Protein 1XPP (pdb70)

Solvent-accessible surface area: 22014 Å² total; per-residue (Å²): 138,127,39,27,15,136,12,84,58,51,148,177,46,14,1,22,0,38,1,44,77,30,66,112,32,6,12,182,6,0,20,52,17,1,106,100,21,124,68,16,77,42,6,118,43,105,62,172,92,105,146,138,51,44,36,38,0,45,0,79,6,133,59,55,113,6,4,29,0,0,70,84,2,5,171,95,10,3,115,78,4,64,58,0,4,65,48,4,90,90,5,25,107,64,22,114,88,15,115,128,29,10,15,37,0,66,44,71,102,190,65,12,1,21,0,21,0,1,48,29,71,60,26,4,0,101,8,0,5,64,10,0,105,106,17,128,58,12,64,48,6,124,95,68,32,174,142,81,152,51,124,22,25,38,1,50,0,82,3,133,56,53,124,2,25,41,1,0,102,76,1,1,105,86,6,10,121,68,3,64,60,0,13,88,46,2,78,144,13,3,142,92,35,69,72,101,160,138,136,36,34,20,84,2,45,47,66,128,178,74,9,1,20,0,14,0,35,76,30,64,95,32,7,15,128,9,0,17,67,16,0,106,114,22,127,58,15,73,40,6,124,52,112,64,168,93,104,148,139,54,44,36,39,0,44,0,91,5,131,54,54,126,10,23,37,1,0,88,57,2,6,131,93,10,13,115,62,6,66,54,0,4,69,40,4,79,118,7,18,103,28,21,94,92,10,128,135,94,20,3,3,14,1,43,47,63,121,197,69,12,2,19,0,25,0,12,44,21,78,49,48,3,0,89,8,0,5,73,8,0,102,109,16,113,55,14,64,75,6,127,87,59,26,131,143,80,152,51,120,18,25,40,0,54,0,75,3,133,54,53,127,2,19,37,0,0,96,74,2,1,106,87,6,10,122,52,3,71,60,0,13,86,50,2,70,148,20,10,141,72,51,110,79,116,206,144,166

Radius of gyration: 27.36 Å; Cα contacts (8 Å, |Δi|>4): 664; chains: 4; bounding box: 59×84×53 Å

Organism: Thermoplasma acidophilum (strain ATCC 25905 / DSM 1728 / JCM 9062 / NBRC 15155 / AMRC-C165) (NCBI:txid273075)

Nearest PDB structures (foldseek):
  1xpp-assembly1_D  TM=9.381E-01  e=4.300E-17  Thermoplasma acidophilum
  8qsz-assembly1_K  TM=7.860E-01  e=1.165E-06  Schizosaccharomyces pombe
  8him-assembly1_K  TM=7.992E-01  e=4.694E-06  Brassica oleracea
  6drd-assembly1_K  TM=7.915E-01  e=3.152E-06  Homo sapiens
  6eu2-assembly1_K  TM=8.220E-01  e=6.990E-06  Saccharomyces cerevisiae S288C

Sequence (397 aa):
AESSLRRRVISKKEEKNSITVEMINYDNNTLLRTLVEEEILKDDQVDEARYYIKHPVIDNPQIYVRVKSGKPQQSAIKRAVRKLSSKLYEDLGTQFQKEFQRYEESDHESSLRVISKEKNSITVEMINNYDNTLLLRTLVEEILKDDQVDEARYYIKHPVIDNPQIYVRVKSGKPQQSAIKRAVRKLSKLYEDLGTQFQQKKEEFFQQRRYYEESSDDHHAESSLRRVISKKEEKNSITVEMINYDDNNTLLRTLVEEEILKDDQVDEARYYIKHPVIDNPQIYVRVKSGKPQQSAIKRRAVRKLSKLYEDLGTQFQKEFQRYEESDHAESSLRVISKKEKKNSITVEMINYDNTLLRTLVEEILKDDQVDEARYYIKHPVIDNPQIYVRVKSGKPQSAIKRAVRKLSKLYEDLGTQFQQKKEEFFQQRRYYEESSDDHHMI

B-factor: mean 26.76, std 10.03, range [12.09, 153.29]

Secondary structure (DSSP, 8-state):
---EEEEEEE-SSEEEEEEES--HHHHHHHHHHHTT-TTEEEEEEE-SSTTTSPPEEEEEESSS-HHHHHHHHHHHHHHHHHHHHHHHHHHHHHHHHH-/--EEEEEEEETTEEEEEEES--HHHHHHHHHHHTT-TTEEEEEEESSSS--SS-EEEEEESSS-HHHHHHHHHHHHHHHHHHHHHHHHHHHHHHHHH-/---EEEEEEE-SSEEEEEEES--HHHHHHHHHHHTT-TTEEEEEEE-SSTTTSPPEEEEEESSS-HHHHHHHHHHHHHHHHHHHHHHHHHHHHHHHHH-/---EEEEEEEETTEEEEEEES--HHHHHHHHHHHTT-TTEEEEEEESSSS--SS-EEEEEESSS-HHHHHHHHHHHHHHHHHHHHHHHHHHHHHHHH----

Structure (mmCIF, N/CA/C/O backbone):
data_1XPP
#
_entry.id   1XPP
#
_cell.length_a   59.700
_cell.length_b   69.424
_cell.length_c   66.293
_cell.angle_alpha   90.00
_cell.angle_beta   116.77
_cell.angle_gamma   90.00
#
_symmetry.space_group_name_H-M   'P 1 2 1'
#
loop_
_entity.id
_entity.type
_entity.pdbx_description
1 polymer 'DNA-directed RNA polymerase subunit L'
2 non-polymer 'THIOCYANATE ION'
3 non-polymer 'ACETIC ACID'
4 non-polymer 'FORMIC ACID'
5 water water
#
loop_
_atom_site.group_PDB
_atom_site.id
_atom_site.type_symbol
_atom_site.label_atom_id
_atom_site.label_alt_id
_atom_site.label_comp_id
_atom_site.label_asym_id
_atom_site.label_entity_id
_atom_site.label_seq_id
_atom_site.pdbx_PDB_ins_code
_atom_site.Cartn_x
_atom_site.Cartn_y
_atom_site.Cartn_z
_atom_site.occupancy
_atom_site.B_iso_or_equiv
_atom_site.auth_seq_id
_atom_site.auth_comp_id
_atom_site.auth_asym_id
_atom_site.auth_atom_id
_atom_site.pdbx_PDB_model_num
ATOM 1 N N . ALA A 1 9 ? 56.429 94.672 5.377 1.00 42.81 7 ALA A N 1
ATOM 2 C CA . ALA A 1 9 ? 57.481 94.446 6.418 1.00 42.19 7 ALA A CA 1
ATOM 3 C C . ALA A 1 9 ? 57.620 92.956 6.703 1.00 41.39 7 ALA A C 1
ATOM 4 O O . ALA A 1 9 ? 56.636 92.219 6.635 1.00 42.21 7 ALA A O 1
ATOM 6 N N . GLU A 1 10 ? 58.849 92.530 7.000 1.00 40.34 8 GLU A N 1
ATOM 7 C CA . GLU A 1 10 ? 59.180 91.134 7.321 1.00 38.47 8 GLU A CA 1
ATOM 8 C C . GLU A 1 10 ? 58.501 90.722 8.620 1.00 36.29 8 GLU A C 1
ATOM 9 O O . GLU A 1 10 ? 58.269 91.564 9.492 1.00 36.37 8 GLU A O 1
ATOM 15 N N . SER A 1 11 ? 58.191 89.432 8.749 1.00 33.17 9 SER A N 1
ATOM 16 C CA . SER A 1 11 ? 57.824 88.874 10.045 1.00 30.38 9 SER A CA 1
ATOM 17 C C . SER A 1 11 ? 59.096 88.852 10.841 1.00 29.05 9 SER A C 1
ATOM 18 O O . SER A 1 11 ? 60.179 88.615 10.294 1.00 28.84 9 SER A O 1
ATOM 21 N N . SER A 1 12 ? 58.984 89.095 12.142 1.00 26.65 10 SER A N 1
ATOM 22 C CA . SER A 1 12 ? 60.126 88.944 13.016 1.00 24.48 10 SER A CA 1
ATOM 23 C C . SER A 1 12 ? 59.629 88.577 14.405 1.00 23.73 10 SER A C 1
ATOM 24 O O . SER A 1 12 ? 58.415 88.479 14.634 1.00 22.05 10 SER A O 1
ATOM 27 N N . LEU A 1 13 ? 60.567 88.343 15.312 1.00 21.60 11 LEU A N 1
ATOM 28 C CA . LEU A 1 13 ? 60.233 87.974 16.677 1.00 22.21 11 LEU A CA 1
ATOM 29 C C . LEU A 1 13 ? 61.344 88.287 17.672 1.00 23.64 11 LEU A C 1
ATOM 30 O O . LEU A 1 13 ? 62.534 88.378 17.320 1.00 23.24 11 LEU A O 1
ATOM 35 N N . ARG A 1 14 ? 60.934 88.484 18.923 1.00 23.04 12 ARG A N 1
ATOM 36 C CA A ARG A 1 14 ? 61.875 88.865 19.970 0.33 23.65 12 ARG A CA 1
ATOM 37 C CA B ARG A 1 14 ? 61.875 88.889 19.961 0.33 23.67 12 ARG A CA 1
ATOM 38 C CA C ARG A 1 14 ? 61.824 88.977 19.990 0.33 24.01 12 ARG A CA 1
ATOM 39 C C . ARG A 1 14 ? 61.451 88.356 21.325 1.00 24.34 12 ARG A C 1
ATOM 40 O O . ARG A 1 14 ? 60.279 88.468 21.738 1.00 22.33 12 ARG A O 1
ATOM 62 N N . VAL A 1 15 ? 62.401 87.742 22.003 1.00 24.10 13 VAL A N 1
ATOM 63 C CA . VAL A 1 15 ? 62.210 87.296 23.358 1.00 25.14 13 VAL A CA 1
ATOM 64 C C . VAL A 1 15 ? 61.979 88.599 24.144 1.00 24.75 13 VAL A C 1
ATOM 65 O O . VAL A 1 15 ? 62.686 89.603 23.947 1.00 24.92 13 VAL A O 1
ATOM 69 N N . ILE A 1 16 ? 60.966 88.582 24.995 1.00 24.89 14 ILE A N 1
ATOM 70 C CA . ILE A 1 16 ? 60.668 89.735 25.847 1.00 25.52 14 ILE A CA 1
ATOM 71 C C . ILE A 1 16 ? 61.099 89.456 27.290 1.00 26.63 14 ILE A C 1
ATOM 72 O O . ILE A 1 16 ? 61.673 90.355 27.957 1.00 26.50 14 ILE A O 1
ATOM 77 N N . SER A 1 17 ? 60.771 88.268 27.778 1.00 27.71 15 SER A N 1
ATOM 78 C CA . SER A 1 17 ? 61.293 87.730 29.045 1.00 29.81 15 SER A CA 1
ATOM 79 C C . SER A 1 17 ? 61.359 86.192 29.161 1.00 32.08 15 SER A C 1
ATOM 80 O O . SER A 1 17 ? 60.780 85.450 28.364 1.00 30.76 15 SER A O 1
ATOM 83 N N . LYS A 1 18 ? 62.125 85.732 30.154 1.00 33.51 16 LYS A N 1
ATOM 84 C CA A LYS A 1 18 ? 62.201 84.316 30.470 0.50 34.79 16 LYS A CA 1
ATOM 85 C CA B LYS A 1 18 ? 62.398 84.315 30.419 0.50 34.58 16 LYS A CA 1
ATOM 86 C C . LYS A 1 18 ? 62.544 84.151 31.929 1.00 35.48 16 LYS A C 1
ATOM 87 O O . LYS A 1 18 ? 63.215 84.985 32.535 1.00 36.22 16 LYS A O 1
ATOM 98 N N A GLU A 1 19 ? 62.125 83.051 32.534 0.50 36.65 17 GLU A N 1
ATOM 99 N N B GLU A 1 19 ? 61.876 83.123 32.474 0.50 36.22 17 GLU A N 1
ATOM 100 C CA A GLU A 1 19 ? 62.475 82.850 33.935 0.50 37.51 17 GLU A CA 1
ATOM 101 C CA B GLU A 1 19 ? 61.743 82.836 33.913 0.50 36.88 17 GLU A CA 1
ATOM 102 C C A GLU A 1 19 ? 63.048 81.475 34.204 0.50 37.77 17 GLU A C 1
ATOM 103 C C B GLU A 1 19 ? 61.547 81.313 34.106 0.50 37.33 17 GLU A C 1
ATOM 104 O O A GLU A 1 19 ? 64.130 81.125 33.722 0.50 38.10 17 GLU A O 1
ATOM 105 O O B GLU A 1 19 ? 60.667 80.728 33.481 0.50 37.36 17 GLU A O 1
ATOM 116 N N . LYS A 1 20 ? 62.330 80.711 35.012 1.00 37.95 18 LYS A N 1
ATOM 117 C CA . LYS A 1 20 ? 62.582 79.259 35.131 1.00 38.18 18 LYS A CA 1
ATOM 118 C C . LYS A 1 20 ? 61.979 78.352 34.044 1.00 37.53 18 LYS A C 1
ATOM 119 O O . LYS A 1 20 ? 62.719 77.822 33.203 1.00 38.95 18 LYS A O 1
ATOM 125 N N . ASN A 1 21 ? 60.660 78.161 34.076 1.00 35.69 19 ASN A N 1
ATOM 126 C CA . ASN A 1 21 ? 59.982 77.219 33.183 1.00 34.13 19 ASN A CA 1
ATOM 127 C C . ASN A 1 21 ? 59.013 77.890 32.225 1.00 32.17 19 ASN A C 1
ATOM 128 O O . ASN A 1 21 ? 58.052 77.268 31.754 1.00 31.94 19 ASN A O 1
ATOM 133 N N . SER A 1 22 ? 59.294 79.147 31.934 1.00 30.23 20 SER A N 1
ATOM 134 C CA . SER A 1 22 ? 58.403 79.941 31.107 1.00 29.03 20 SER A CA 1
ATOM 135 C C . SER A 1 22 ? 59.194 80.893 30.214 1.00 27.64 20 SER A C 1
ATOM 136 O O . SER A 1 22 ? 60.297 81.322 30.548 1.00 28.33 20 SER A O 1
ATOM 139 N N . ILE A 1 23 ? 58.628 81.215 29.044 1.00 26.07 21 ILE A N 1
ATOM 140 C CA . ILE A 1 23 ? 59.212 82.205 28.151 1.00 23.85 21 ILE A CA 1
ATOM 141 C C . ILE A 1 23 ? 58.107 83.040 27.481 1.00 22.32 21 ILE A C 1
ATOM 142 O O . ILE A 1 23 ? 57.017 82.534 27.306 1.00 22.84 21 ILE A O 1
ATOM 147 N N . THR A 1 24 ? 58.428 84.289 27.133 1.00 21.94 22 THR A N 1
ATOM 148 C CA . THR A 1 24 ? 57.533 85.213 26.400 1.00 22.07 22 THR A CA 1
ATOM 149 C C . THR A 1 24 ? 58.229 85.804 25.168 1.00 21.22 22 THR A C 1
ATOM 150 O O . THR A 1 24 ? 59.302 86.431 25.250 1.00 21.46 22 THR A O 1
ATOM 154 N N . VAL A 1 25 ? 57.612 85.619 23.993 1.00 18.55 23 VAL A N 1
ATOM 155 C CA . VAL A 1 25 ? 58.201 86.086 22.751 1.00 18.84 23 VAL A CA 1
ATOM 156 C C . VAL A 1 25 ? 57.196 86.938 22.020 1.00 17.25 23 VAL A C 1
ATOM 157 O O . VAL A 1 25 ? 56.051 86.495 21.818 1.00 18.55 23 VAL A O 1
ATOM 161 N N . GLU A 1 26 ? 57.602 88.147 21.642 1.00 17.56 24 GLU A N 1
ATOM 162 C CA . GLU A 1 26 ? 56.786 89.054 20.842 1.00 18.40 24 GLU A CA 1
ATOM 163 C C . GLU A 1 26 ? 56.822 88.670 19.363 1.00 18.74 24 GLU A C 1
ATOM 164 O O . GLU A 1 26 ? 57.892 88.622 18.746 1.00 19.19 24 GLU A O 1
ATOM 170 N N . MET A 1 27 ? 55.647 88.412 18.800 1.00 17.97 25 MET A N 1
ATOM 171 C CA . MET A 1 27 ? 55.533 87.965 17.420 1.00 17.54 25 MET A CA 1
ATOM 172 C C . MET A 1 27 ? 55.071 89.086 16.518 1.00 18.33 25 MET A C 1
ATOM 173 O O . MET A 1 27 ? 53.971 89.628 16.689 1.00 17.65 25 MET A O 1
ATOM 178 N N . ILE A 1 28 ? 55.923 89.459 15.565 1.00 19.49 26 ILE A N 1
ATOM 179 C CA . ILE A 1 28 ? 55.726 90.687 14.806 1.00 21.40 26 ILE A CA 1
ATOM 180 C C . ILE A 1 28 ? 55.429 90.409 13.338 1.00 22.11 26 ILE A C 1
ATOM 181 O O . ILE A 1 28 ? 56.221 89.735 12.659 1.00 22.25 26 ILE A O 1
ATOM 186 N N . ASN A 1 29 ? 54.297 90.936 12.860 1.00 23.01 27 ASN A N 1
ATOM 187 C CA . ASN A 1 29 ? 53.884 90.781 11.461 1.00 24.58 27 ASN A CA 1
ATOM 188 C C . ASN A 1 29 ? 53.708 89.326 11.067 1.00 24.11 27 ASN A C 1
ATOM 189 O O . ASN A 1 29 ? 54.054 88.921 9.937 1.00 24.68 27 ASN A O 1
ATOM 194 N N . TYR A 1 30 ? 53.191 88.522 11.998 1.00 22.28 28 TYR A N 1
ATOM 195 C CA . TYR A 1 30 ? 52.786 87.167 11.665 1.00 22.34 28 TYR A CA 1
ATOM 196 C C . TYR A 1 30 ? 51.287 87.104 11.385 1.00 22.70 28 TYR A C 1
ATOM 197 O O . TYR A 1 30 ? 50.474 87.844 12.004 1.00 23.15 28 TYR A O 1
ATOM 206 N N . ASP A 1 31 ? 50.915 86.232 10.455 1.00 22.87 29 ASP A N 1
ATOM 207 C CA . ASP A 1 31 ? 49.506 85.990 10.154 1.00 24.10 29 ASP A CA 1
ATOM 208 C C . ASP A 1 31 ? 48.827 85.377 11.362 1.00 22.65 29 ASP A C 1
ATOM 209 O O . ASP A 1 31 ? 49.353 84.466 11.990 1.00 23.10 29 ASP A O 1
ATOM 214 N N . ASN A 1 32 ? 47.634 85.851 11.710 1.00 22.57 30 ASN A N 1
ATOM 215 C CA A ASN A 1 32 ? 46.996 85.288 12.891 0.50 22.46 30 ASN A CA 1
ATOM 216 C CA B ASN A 1 32 ? 46.929 85.300 12.859 0.50 22.48 30 ASN A CA 1
ATOM 217 C C . ASN A 1 32 ? 46.658 83.809 12.754 1.00 22.39 30 ASN A C 1
ATOM 218 O O . ASN A 1 32 ? 46.664 83.110 13.736 1.00 22.13 30 ASN A O 1
ATOM 227 N N . THR A 1 33 ? 46.411 83.315 11.537 1.00 22.28 31 THR A N 1
ATOM 228 C CA . THR A 1 33 ? 46.184 81.873 11.374 1.00 21.94 31 THR A CA 1
ATOM 229 C C . THR A 1 33 ? 47.413 81.091 11.800 1.00 20.15 31 THR A C 1
ATOM 230 O O . THR A 1 33 ? 47.289 80.086 12.486 1.00 18.80 31 THR A O 1
ATOM 234 N N . LEU A 1 34 ? 48.586 81.574 11.400 1.00 19.41 32 LEU A N 1
ATOM 235 C CA . LEU A 1 34 ? 49.833 80.929 11.792 1.00 18.84 32 LEU A CA 1
ATOM 236 C C . LEU A 1 34 ? 49.970 80.932 13.314 1.00 17.80 32 LEU A C 1
ATOM 237 O O . LEU A 1 34 ? 50.301 79.925 13.943 1.00 17.76 32 LEU A O 1
ATOM 242 N N . LEU A 1 35 ? 49.691 82.073 13.925 1.00 17.80 33 LEU A N 1
ATOM 243 C CA . LEU A 1 35 ? 49.853 82.159 15.395 1.00 17.49 33 LEU A CA 1
ATOM 244 C C . LEU A 1 35 ? 48.871 81.276 16.149 1.00 17.26 33 LEU A C 1
ATOM 245 O O . LEU A 1 35 ? 49.216 80.700 17.165 1.00 17.74 33 LEU A O 1
ATOM 250 N N . ARG A 1 36 ? 47.658 81.149 15.622 1.00 19.05 34 ARG A N 1
ATOM 251 C CA . ARG A 1 36 ? 46.666 80.278 16.236 1.00 19.80 34 ARG A CA 1
ATOM 252 C C . ARG A 1 36 ? 47.113 78.823 16.143 1.00 19.14 34 ARG A C 1
ATOM 253 O O . ARG A 1 36 ? 47.049 78.080 17.108 1.00 18.45 34 ARG A O 1
ATOM 261 N N . THR A 1 37 ? 47.584 78.430 14.962 1.00 19.39 35 THR A N 1
ATOM 262 C CA . THR A 1 37 ? 48.074 77.066 14.797 1.00 20.10 35 THR A CA 1
ATOM 263 C C . THR A 1 37 ? 49.270 76.733 15.699 1.00 18.58 35 THR A C 1
ATOM 264 O O . THR A 1 37 ? 49.347 75.648 16.237 1.00 18.61 35 THR A O 1
ATOM 268 N N . LEU A 1 38 ? 50.154 77.709 15.877 1.00 17.71 36 LEU A N 1
ATOM 269 C CA . LEU A 1 38 ? 51.315 77.569 16.734 1.00 18.46 36 LEU A CA 1
ATOM 270 C C . LEU A 1 38 ? 50.862 77.239 18.150 1.00 19.20 36 LEU A C 1
ATOM 271 O O . LEU A 1 38 ? 51.322 76.256 18.741 1.00 19.25 36 LEU A O 1
ATOM 276 N N . VAL A 1 39 ? 49.942 78.036 18.711 1.00 19.71 37 VAL A N 1
ATOM 277 C CA . VAL A 1 39 ? 49.540 77.728 20.088 1.00 21.49 37 VAL A CA 1
ATOM 278 C C . VAL A 1 39 ? 48.765 76.441 20.212 1.00 21.59 37 VAL A C 1
ATOM 279 O O . VAL A 1 39 ? 48.983 75.694 21.165 1.00 23.07 37 VAL A O 1
ATOM 283 N N . GLU A 1 40 ? 47.887 76.171 19.258 1.00 22.57 38 GLU A N 1
ATOM 284 C CA A GLU A 1 40 ? 47.140 74.900 19.194 0.50 23.54 38 GLU A CA 1
ATOM 285 C CA B GLU A 1 40 ? 47.142 74.909 19.248 0.50 23.82 38 GLU A CA 1
ATOM 286 C C . GLU A 1 40 ? 48.079 73.691 19.237 1.00 23.95 38 GLU A C 1
ATOM 287 O O . GLU A 1 40 ? 47.819 72.716 19.938 1.00 25.16 38 GLU A O 1
ATOM 298 N N . GLU A 1 41 ? 49.174 73.776 18.480 1.00 23.30 39 GLU A N 1
ATOM 299 C CA . GLU A 1 41 ? 50.151 72.700 18.393 1.00 23.68 39 GLU A CA 1
ATOM 300 C C . GLU A 1 41 ? 50.895 72.550 19.697 1.00 23.81 39 GLU A C 1
ATOM 301 O O . GLU A 1 41 ? 51.053 71.438 20.191 1.00 24.95 39 GLU A O 1
ATOM 307 N N . ILE A 1 42 ? 51.381 73.654 20.265 1.00 23.06 40 ILE A N 1
ATOM 308 C CA . ILE A 1 42 ? 51.991 73.600 21.601 1.00 23.30 40 ILE A CA 1
ATOM 309 C C . ILE A 1 42 ? 51.054 72.985 22.656 1.00 24.57 40 ILE A C 1
ATOM 310 O O . ILE A 1 42 ? 51.503 72.186 23.513 1.00 25.61 40 ILE A O 1
ATOM 315 N N . LEU A 1 43 ? 49.751 73.260 22.556 1.00 25.40 41 LEU A N 1
ATOM 316 C CA . LEU A 1 43 ? 48.806 72.775 23.566 1.00 27.40 41 LEU A CA 1
ATOM 317 C C . LEU A 1 43 ? 48.630 71.243 23.530 1.00 28.86 41 LEU A C 1
ATOM 318 O O . LEU A 1 43 ? 48.044 70.657 24.456 1.00 29.95 41 LEU A O 1
ATOM 323 N N . LYS A 1 44 ? 49.134 70.619 22.462 1.00 30.67 42 LYS A N 1
ATOM 324 C CA . LYS A 1 44 ? 49.064 69.161 22.254 1.00 31.78 42 LYS A CA 1
ATOM 325 C C . LYS A 1 44 ? 50.125 68.432 23.064 1.00 32.06 42 LYS A C 1
ATOM 326 O O . LYS A 1 44 ? 50.051 67.217 23.249 1.00 32.41 42 LYS A O 1
ATOM 332 N N . ASP A 1 45 ? 51.114 69.188 23.533 1.00 32.05 43 ASP A N 1
ATOM 333 C CA . ASP A 1 45 ? 52.253 68.689 24.274 1.00 32.22 43 ASP A CA 1
ATOM 334 C C . ASP A 1 45 ? 51.888 68.476 25.751 1.00 33.07 43 ASP A C 1
ATOM 335 O O . ASP A 1 45 ? 51.476 69.412 26.446 1.00 32.45 43 ASP A O 1
ATOM 340 N N . ASP A 1 46 ? 52.049 67.244 26.232 1.00 33.60 44 ASP A N 1
ATOM 341 C CA . ASP A 1 46 ? 51.731 66.916 27.631 1.00 34.78 44 ASP A CA 1
ATOM 342 C C . ASP A 1 46 ? 52.661 67.562 28.652 1.00 34.62 44 ASP A C 1
ATOM 343 O O . ASP A 1 46 ? 52.335 67.595 29.844 1.00 35.35 44 ASP A O 1
ATOM 348 N N . GLN A 1 47 ? 53.806 68.072 28.199 1.00 33.75 45 GLN A N 1
ATOM 349 C CA . GLN A 1 47 ? 54.770 68.749 29.082 1.00 33.51 45 GLN A CA 1
ATOM 350 C C . GLN A 1 47 ? 54.497 70.247 29.204 1.00 32.75 45 GLN A C 1
ATOM 351 O O . GLN A 1 47 ? 55.286 70.985 29.800 1.00 32.16 45 GLN A O 1
ATOM 357 N N . VAL A 1 48 ? 53.411 70.692 28.587 1.00 31.60 46 VAL A N 1
ATOM 358 C CA . VAL A 1 48 ? 53.086 72.107 28.575 1.00 30.43 46 VAL A CA 1
ATOM 359 C C . VAL A 1 48 ? 51.999 72.355 29.583 1.00 30.53 46 VAL A C 1
ATOM 360 O O . VAL A 1 48 ? 50.954 71.715 29.552 1.00 31.07 46 VAL A O 1
ATOM 364 N N . ASP A 1 49 ? 52.261 73.302 30.468 1.00 30.95 47 ASP A N 1
ATOM 365 C CA . ASP A 1 49 ? 51.285 73.729 31.457 1.00 31.20 47 ASP A CA 1
ATOM 366 C C . ASP A 1 49 ? 50.369 74.849 30.928 1.00 29.77 47 ASP A C 1
ATOM 367 O O . ASP A 1 49 ? 49.159 74.850 31.175 1.00 29.65 47 ASP A O 1
ATOM 372 N N . GLU A 1 50 ? 50.954 75.797 30.205 1.00 28.42 48 GLU A N 1
ATOM 373 C CA . GLU A 1 50 ? 50.166 76.870 29.570 1.00 27.29 48 GLU A CA 1
ATOM 374 C C . GLU A 1 50 ? 50.828 77.352 28.286 1.00 25.94 48 GLU A C 1
ATOM 375 O O . GLU A 1 50 ? 52.046 77.461 28.198 1.00 25.64 48 GLU A O 1
ATOM 381 N N . ALA A 1 51 ? 50.015 77.664 27.276 1.00 24.65 49 ALA A N 1
ATOM 382 C CA . ALA A 1 51 ? 50.520 78.312 26.090 1.00 23.16 49 ALA A CA 1
ATOM 383 C C . ALA A 1 51 ? 49.383 79.190 25.628 1.00 22.60 49 ALA A C 1
ATOM 384 O O . ALA A 1 51 ? 48.266 78.711 25.397 1.00 23.75 49 ALA A O 1
ATOM 386 N N . ARG A 1 52 ? 49.647 80.486 25.558 1.00 21.24 50 ARG A N 1
ATOM 387 C CA . ARG A 1 52 ? 48.636 81.424 25.075 1.00 20.02 50 ARG A CA 1
ATOM 388 C C . ARG A 1 52 ? 49.290 82.742 24.737 1.00 18.47 50 ARG A C 1
ATOM 389 O O . ARG A 1 52 ? 50.468 82.942 25.017 1.00 18.55 50 ARG A O 1
ATOM 397 N N . TYR A 1 53 ? 48.531 83.622 24.098 1.00 16.01 51 TYR A N 1
ATOM 398 C CA . TYR A 1 53 ? 48.997 84.969 23.817 1.00 13.72 51 TYR A CA 1
ATOM 399 C C . TYR A 1 53 ? 48.467 86.027 24.783 1.00 13.99 51 TYR A C 1
ATOM 400 O O . TYR A 1 53 ? 47.378 85.928 25.366 1.00 13.54 51 TYR A O 1
ATOM 409 N N . TYR A 1 54 ? 49.298 87.047 24.948 1.00 14.48 52 TYR A N 1
ATOM 410 C CA . TYR A 1 54 ? 48.941 88.227 25.713 1.00 14.68 52 TYR A CA 1
ATOM 411 C C . TYR A 1 54 ? 49.291 89.449 24.915 1.00 15.78 52 TYR A C 1
ATOM 412 O O . TYR A 1 54 ? 50.116 89.366 23.998 1.00 15.25 52 TYR A O 1
ATOM 421 N N . ILE A 1 55 ? 48.637 90.578 25.213 1.00 15.48 53 ILE A N 1
ATOM 422 C CA . ILE A 1 55 ? 48.943 91.820 24.466 1.00 15.10 53 ILE A CA 1
ATOM 423 C C . ILE A 1 55 ? 48.536 92.992 25.348 1.00 16.16 53 ILE A C 1
ATOM 424 O O . ILE A 1 55 ? 47.531 92.884 26.071 1.00 17.14 53 ILE A O 1
ATOM 429 N N . LYS A 1 56 ? 49.302 94.079 25.283 1.00 15.77 54 LYS A N 1
ATOM 430 C CA . LYS A 1 56 ? 48.972 95.248 26.094 1.00 16.32 54 LYS A CA 1
ATOM 431 C C . LYS A 1 56 ? 47.908 96.047 25.398 1.00 16.46 54 LYS A C 1
ATOM 432 O O . LYS A 1 56 ? 46.941 96.481 26.062 1.00 17.57 54 LYS A O 1
ATOM 438 N N . HIS A 1 57 ? 48.084 96.260 24.086 1.00 15.52 55 HIS A N 1
ATOM 439 C CA . HIS A 1 57 ? 47.183 97.084 23.296 1.00 15.08 55 HIS A CA 1
ATOM 440 C C . HIS A 1 57 ? 46.650 96.269 22.113 1.00 15.35 55 HIS A C 1
ATOM 441 O O . HIS A 1 57 ? 47.309 96.191 21.047 1.00 15.83 55 HIS A O 1
ATOM 448 N N . PRO A 1 58 ? 45.461 95.649 22.274 1.00 15.01 56 PRO A N 1
ATOM 449 C CA . PRO A 1 58 ? 44.953 94.672 21.296 1.00 16.11 56 PRO A CA 1
ATOM 450 C C . PRO A 1 58 ? 44.977 95.053 19.830 1.00 17.03 56 PRO A C 1
ATOM 451 O O . PRO A 1 58 ? 45.149 94.144 18.996 1.00 19.13 56 PRO A O 1
ATOM 455 N N . VAL A 1 59 ? 44.784 96.334 19.496 1.00 17.66 57 VAL A N 1
ATOM 456 C CA . VAL A 1 59 ? 44.691 96.765 18.076 1.00 19.03 57 VAL A CA 1
ATOM 457 C C . VAL A 1 59 ? 45.934 97.495 17.571 1.00 20.28 57 VAL A C 1
ATOM 458 O O . VAL A 1 59 ? 45.975 97.881 16.401 1.00 22.26 57 VAL A O 1
ATOM 462 N N . ILE A 1 60 ? 46.904 97.725 18.466 1.00 19.79 58 ILE A N 1
ATOM 463 C CA . ILE A 1 60 ? 48.108 98.509 18.167 1.00 20.54 58 ILE A CA 1
ATOM 464 C C . ILE A 1 60 ? 49.396 97.684 18.264 1.00 21.06 58 ILE A C 1
ATOM 465 O O . ILE A 1 60 ? 50.309 97.854 17.439 1.00 21.23 58 ILE A O 1
ATOM 470 N N . ASP A 1 61 ? 49.466 96.784 19.258 1.00 18.57 59 ASP A N 1
ATOM 471 C CA . ASP A 1 61 ? 50.703 96.084 19.562 1.00 19.29 59 ASP A CA 1
ATOM 472 C C . ASP A 1 61 ? 50.742 94.783 18.796 1.00 18.53 59 ASP A C 1
ATOM 473 O O . ASP A 1 61 ? 49.738 94.380 18.187 1.00 18.02 59 ASP A O 1
ATOM 478 N N . ASN A 1 62 ? 51.895 94.125 18.860 1.00 19.11 60 ASN A N 1
ATOM 479 C CA . ASN A 1 62 ? 52.044 92.774 18.344 1.00 18.92 60 ASN A CA 1
ATOM 480 C C . ASN A 1 62 ? 51.805 91.789 19.477 1.00 18.01 60 ASN A C 1
ATOM 481 O O . ASN A 1 62 ? 52.189 92.065 20.626 1.00 19.18 60 ASN A O 1
ATOM 486 N N . PRO A 1 63 ? 51.180 90.644 19.187 1.00 17.52 61 PRO A N 1
ATOM 487 C CA . PRO A 1 63 ? 50.915 89.652 20.240 1.00 17.25 61 PRO A CA 1
ATOM 488 C C . PRO A 1 63 ? 52.174 89.044 20.798 1.00 17.79 61 PRO A C 1
ATOM 489 O O . PRO A 1 63 ? 53.195 88.986 20.089 1.00 17.72 61 PRO A O 1
ATOM 493 N N . GLN A 1 64 ? 52.130 88.661 22.062 1.00 15.99 62 GLN A N 1
ATOM 494 C CA . GLN A 1 64 ? 53.249 87.954 22.672 1.00 16.55 62 GLN A CA 1
ATOM 495 C C . GLN A 1 64 ? 52.834 86.552 23.073 1.00 16.53 62 GLN A C 1
ATOM 496 O O . GLN A 1 64 ? 51.792 86.350 23.739 1.00 16.77 62 GLN A O 1
ATOM 502 N N . ILE A 1 65 ? 53.581 85.552 22.621 1.00 16.42 63 ILE A N 1
ATOM 503 C CA . ILE A 1 65 ? 53.289 84.194 23.049 1.00 16.90 63 ILE A CA 1
ATOM 504 C C . ILE A 1 65 ? 53.974 83.977 24.409 1.00 17.26 63 ILE A C 1
ATOM 505 O O . ILE A 1 65 ? 55.127 84.409 24.625 1.00 17.53 63 ILE A O 1
ATOM 510 N N . TYR A 1 66 ? 53.247 83.327 25.310 1.00 16.31 64 TYR A N 1
ATOM 511 C CA . TYR A 1 66 ? 53.764 82.882 26.595 1.00 17.59 64 TYR A CA 1
ATOM 512 C C . TYR A 1 66 ? 53.607 81.377 26.671 1.00 17.69 64 TYR A C 1
ATOM 513 O O . TYR A 1 66 ? 52.529 80.865 26.415 1.00 18.17 64 TYR A O 1
ATOM 522 N N . VAL A 1 67 ? 54.684 80.672 27.047 1.00 19.95 65 VAL A N 1
ATOM 523 C CA . VAL A 1 67 ? 54.643 79.232 27.217 1.00 20.74 65 VAL A CA 1
ATOM 524 C C . VAL A 1 67 ? 55.317 78.866 28.548 1.00 20.68 65 VAL A C 1
ATOM 525 O O . VAL A 1 67 ? 56.414 79.318 28.798 1.00 20.42 65 VAL A O 1
ATOM 529 N N . ARG A 1 68 ? 54.600 78.104 29.361 1.00 22.43 66 ARG A N 1
ATOM 530 C CA . ARG A 1 68 ? 55.107 77.551 30.610 1.00 25.00 66 ARG A CA 1
ATOM 531 C C . ARG A 1 68 ? 55.071 76.041 30.554 1.00 25.31 66 ARG A C 1
ATOM 532 O O . ARG A 1 68 ? 54.062 75.451 30.168 1.00 25.23 66 ARG A O 1
ATOM 540 N N . VAL A 1 69 ? 56.150 75.411 31.015 1.00 28.54 67 VAL A N 1
ATOM 541 C CA . VAL A 1 69 ? 56.238 73.951 30.960 1.00 30.11 67 VAL A CA 1
ATOM 542 C C . VAL A 1 69 ? 56.313 73.291 32.348 1.00 31.96 67 VAL A C 1
ATOM 543 O O . VAL A 1 69 ? 56.695 73.944 33.323 1.00 32.58 67 VAL A O 1
ATOM 547 N N . LYS A 1 70 ? 55.898 72.024 32.403 1.00 33.80 68 LYS A N 1
ATOM 548 C CA . LYS A 1 70 ? 56.009 71.180 33.600 1.00 35.94 68 LYS A CA 1
ATOM 549 C C . LYS A 1 70 ? 57.443 70.673 33.740 1.00 37.24 68 LYS A C 1
ATOM 550 O O . LYS A 1 70 ? 58.049 70.759 34.817 1.00 38.31 68 LYS A O 1
ATOM 556 N N . SER A 1 71 ? 57.977 70.134 32.647 1.00 38.33 69 SER A N 1
ATOM 557 C CA . SER A 1 71 ? 59.338 69.605 32.598 1.00 39.12 69 SER A CA 1
ATOM 558 C C . SER A 1 71 ? 60.058 70.104 31.353 1.00 39.11 69 SER A C 1
ATOM 559 O O . SER A 1 71 ? 59.427 70.321 30.315 1.00 39.09 69 SER A O 1
ATOM 562 N N . GLY A 1 72 ? 61.372 70.292 31.469 1.00 39.12 70 GLY A N 1
ATOM 563 C CA . GLY A 1 72 ? 62.224 70.703 30.358 1.00 38.73 70 GLY A CA 1
ATOM 564 C C . GLY A 1 72 ? 62.347 72.210 30.266 1.00 38.51 70 GLY A C 1
ATOM 565 O O . GLY A 1 72 ? 62.026 72.925 31.221 1.00 39.05 70 GLY A O 1
ATOM 566 N N . LYS A 1 73 ? 62.810 72.691 29.112 1.00 37.49 71 LYS A N 1
ATOM 567 C CA . LYS A 1 73 ? 62.915 74.125 28.848 1.00 36.03 71 LYS A CA 1
ATOM 568 C C . LYS A 1 73 ? 61.674 74.567 28.073 1.00 34.86 71 LYS A C 1
ATOM 569 O O . LYS A 1 73 ? 61.129 73.767 27.295 1.00 34.29 71 LYS A O 1
ATOM 575 N N . PRO A 1 74 ? 61.214 75.831 28.275 1.00 33.32 72 PRO A N 1
ATOM 576 C CA . PRO A 1 74 ? 60.074 76.262 27.454 1.00 31.95 72 PRO A CA 1
ATOM 577 C C . PRO A 1 74 ? 60.385 76.418 25.960 1.00 30.76 72 PRO A C 1
ATOM 578 O O . PRO A 1 74 ? 59.506 76.147 25.133 1.00 30.41 72 PRO A O 1
ATOM 582 N N . GLN A 1 75 ? 61.589 76.894 25.630 1.00 29.72 73 GLN A N 1
ATOM 583 C CA A GLN A 1 75 ? 62.053 77.028 24.242 0.50 29.38 73 GLN A CA 1
ATOM 584 C CA B GLN A 1 75 ? 61.985 77.037 24.235 0.50 29.43 73 GLN A CA 1
ATOM 585 C C . GLN A 1 75 ? 61.884 75.691 23.518 1.00 29.59 73 GLN A C 1
ATOM 586 O O . GLN A 1 75 ? 61.544 75.652 22.328 1.00 28.83 73 GLN A O 1
ATOM 597 N N . SER A 1 76 ? 62.138 74.593 24.240 1.00 29.26 74 SER A N 1
ATOM 598 C CA . SER A 1 76 ? 62.036 73.241 23.662 1.00 29.18 74 SER A CA 1
ATOM 599 C C . SER A 1 76 ? 60.645 72.877 23.218 1.00 28.66 74 SER A C 1
ATOM 600 O O . SER A 1 76 ? 60.473 72.208 22.197 1.00 27.92 74 SER A O 1
ATOM 603 N N . ALA A 1 77 ? 59.649 73.313 23.983 1.00 26.66 75 ALA A N 1
ATOM 604 C CA . ALA A 1 77 ? 58.269 73.020 23.686 1.00 25.95 75 ALA A CA 1
ATOM 605 C C . ALA A 1 77 ? 57.903 73.772 22.414 1.00 24.99 75 ALA A C 1
ATOM 606 O O . ALA A 1 77 ? 57.193 73.247 21.572 1.00 24.57 75 ALA A O 1
ATOM 608 N N . ILE A 1 78 ? 58.408 74.998 22.284 1.00 24.40 76 ILE A N 1
ATOM 609 C CA . ILE A 1 78 ? 58.145 75.790 21.078 1.00 23.96 76 ILE A CA 1
ATOM 610 C C . ILE A 1 78 ? 58.803 75.102 19.884 1.00 24.67 76 ILE A C 1
ATOM 611 O O . ILE A 1 78 ? 58.134 74.841 18.878 1.00 23.94 76 ILE A O 1
ATOM 616 N N . LYS A 1 79 ? 60.096 74.789 20.029 1.00 25.04 77 LYS A N 1
ATOM 617 C CA . LYS A 1 79 ? 60.842 74.018 19.015 1.00 25.95 77 LYS A CA 1
ATOM 618 C C . LYS A 1 79 ? 60.104 72.751 18.581 1.00 25.80 77 LYS A C 1
ATOM 619 O O . LYS A 1 79 ? 59.939 72.498 17.379 1.00 25.68 77 LYS A O 1
ATOM 625 N N . ARG A 1 80 ? 59.662 71.939 19.540 1.00 25.34 78 ARG A N 1
ATOM 626 C CA . ARG A 1 80 ? 58.980 70.704 19.198 1.00 25.30 78 ARG A CA 1
ATOM 627 C C . ARG A 1 80 ? 57.723 70.987 18.371 1.00 24.75 78 ARG A C 1
ATOM 628 O O . ARG A 1 80 ? 57.403 70.261 17.421 1.00 25.61 78 ARG A O 1
ATOM 636 N N . ALA A 1 81 ? 57.018 72.069 18.712 1.00 23.06 79 ALA A N 1
ATOM 637 C CA . ALA A 1 81 ? 55.773 72.382 18.007 1.00 22.10 79 ALA A CA 1
ATOM 638 C C . ALA A 1 81 ? 56.058 72.845 16.586 1.00 21.17 79 ALA A C 1
ATOM 639 O O . ALA A 1 81 ? 55.387 72.420 15.643 1.00 21.85 79 ALA A O 1
ATOM 641 N N . VAL A 1 82 ? 57.050 73.713 16.444 1.00 20.94 80 VAL A N 1
ATOM 642 C CA . VAL A 1 82 ? 57.356 74.284 15.142 1.00 19.17 80 VAL A CA 1
ATOM 643 C C . VAL A 1 82 ? 57.877 73.188 14.214 1.00 20.19 80 VAL A C 1
ATOM 644 O O . VAL A 1 82 ? 57.580 73.189 13.001 1.00 18.53 80 VAL A O 1
ATOM 648 N N . ARG A 1 83 ? 58.641 72.275 14.782 1.00 21.66 81 ARG A N 1
ATOM 649 C CA . ARG A 1 83 ? 59.255 71.235 13.968 1.00 22.32 81 ARG A CA 1
ATOM 650 C C . ARG A 1 83 ? 58.176 70.257 13.499 1.00 21.79 81 ARG A C 1
ATOM 651 O O . ARG A 1 83 ? 58.211 69.814 12.356 1.00 22.06 81 ARG A O 1
ATOM 659 N N . LYS A 1 84 ? 57.196 69.966 14.354 1.00 20.62 82 LYS A N 1
ATOM 660 C CA . LYS A 1 84 ? 56.067 69.148 13.979 1.00 20.94 82 LYS A CA 1
ATOM 661 C C . LYS A 1 84 ? 55.326 69.821 12.839 1.00 20.10 82 LYS A C 1
ATOM 662 O O . LYS A 1 84 ? 54.933 69.152 11.887 1.00 21.10 82 LYS A O 1
ATOM 668 N N . LEU A 1 85 ? 55.118 71.137 12.948 1.00 18.99 83 LEU A N 1
ATOM 669 C CA . LEU A 1 85 ? 54.288 71.840 11.959 1.00 18.50 83 LEU A CA 1
ATOM 670 C C . LEU A 1 85 ? 54.989 71.904 10.612 1.00 17.84 83 LEU A C 1
ATOM 671 O O . LEU A 1 85 ? 54.350 71.659 9.563 1.00 17.77 83 LEU A O 1
ATOM 676 N N . SER A 1 86 ? 56.295 72.211 10.642 1.00 18.04 84 SER A N 1
ATOM 677 C CA A SER A 1 86 ? 57.137 72.223 9.435 0.50 18.04 84 SER A CA 1
ATOM 678 C CA B SER A 1 86 ? 57.057 72.246 9.392 0.50 17.94 84 SER A CA 1
ATOM 679 C C . SER A 1 86 ? 57.080 70.857 8.772 1.00 18.61 84 SER A C 1
ATOM 680 O O . SER A 1 86 ? 56.894 70.746 7.579 1.00 18.72 84 SER A O 1
ATOM 685 N N . LYS A 1 87 ? 57.260 69.811 9.587 1.00 18.67 85 LYS A N 1
ATOM 686 C CA . LYS A 1 87 ? 57.295 68.411 9.070 1.00 19.68 85 LYS A CA 1
ATOM 687 C C . LYS A 1 87 ? 55.960 67.999 8.469 1.00 19.17 85 LYS A C 1
ATOM 688 O O . LYS A 1 87 ? 55.899 67.330 7.425 1.00 19.50 85 LYS A O 1
ATOM 694 N N . LEU A 1 88 ? 54.881 68.440 9.093 1.00 19.42 86 LEU A N 1
ATOM 695 C CA . LEU A 1 88 ? 53.536 68.159 8.606 1.00 20.31 86 LEU A CA 1
ATOM 696 C C . LEU A 1 88 ? 53.335 68.677 7.187 1.00 19.59 86 LEU A C 1
ATOM 697 O O . LEU A 1 88 ? 52.801 67.980 6.315 1.00 19.69 86 LEU A O 1
ATOM 702 N N . TYR A 1 89 ? 53.740 69.921 6.948 1.00 18.13 87 TYR A N 1
ATOM 703 C CA . TYR A 1 89 ? 53.540 70.487 5.613 1.00 17.98 87 TYR A CA 1
ATOM 704 C C . TYR A 1 89 ? 54.566 69.964 4.629 1.00 18.38 87 TYR A C 1
ATOM 705 O O . TYR A 1 89 ? 54.281 69.861 3.443 1.00 19.26 87 TYR A O 1
ATOM 714 N N . GLU A 1 90 ? 55.775 69.670 5.095 1.00 17.13 88 GLU A N 1
ATOM 715 C CA . GLU A 1 90 ? 56.755 69.014 4.208 1.00 17.29 88 GLU A CA 1
ATOM 716 C C . GLU A 1 90 ? 56.235 67.665 3.752 1.00 17.15 88 GLU A C 1
ATOM 717 O O . GLU A 1 90 ? 56.290 67.326 2.534 1.00 18.89 88 GLU A O 1
ATOM 723 N N . ASP A 1 91 ? 55.682 66.909 4.695 1.00 17.86 89 ASP A N 1
ATOM 724 C CA . ASP A 1 91 ? 55.189 65.572 4.372 1.00 19.06 89 ASP A CA 1
ATOM 725 C C . ASP A 1 91 ? 53.974 65.675 3.451 1.00 19.24 89 ASP A C 1
ATOM 726 O O . ASP A 1 91 ? 53.840 64.886 2.517 1.00 19.73 89 ASP A O 1
ATOM 731 N N . LEU A 1 92 ? 53.094 66.645 3.709 1.00 17.41 90 LEU A N 1
ATOM 732 C CA . LEU A 1 92 ? 51.929 66.882 2.856 1.00 17.97 90 LEU A CA 1
ATOM 733 C C . LEU A 1 92 ? 52.354 67.155 1.409 1.00 17.88 90 LEU A C 1
ATOM 734 O O . LEU A 1 92 ? 51.729 66.676 0.468 1.00 19.17 90 LEU A O 1
ATOM 739 N N . GLY A 1 93 ? 53.428 67.912 1.242 1.00 18.58 91 GLY A N 1
ATOM 740 C CA . GLY A 1 93 ? 53.978 68.183 -0.095 1.00 19.61 91 GLY A CA 1
ATOM 741 C C . GLY A 1 93 ? 54.447 66.922 -0.804 1.00 19.88 91 GLY A C 1
ATOM 742 O O . GLY A 1 93 ? 54.152 66.716 -1.990 1.00 20.53 91 GLY A O 1
ATOM 743 N N . THR A 1 94 ? 55.152 66.075 -0.065 1.00 21.24 92 THR A N 1
ATOM 744 C CA . THR A 1 94 ? 55.548 64.768 -0.605 1.00 22.34 92 THR A CA 1
ATOM 745 C C . THR A 1 94 ? 54.338 63.903 -1.007 1.00 22.08 92 THR A C 1
ATOM 746 O O . THR A 1 94 ? 54.354 63.243 -2.048 1.00 21.63 92 THR A O 1
ATOM 750 N N . GLN A 1 95 ? 53.308 63.900 -0.167 1.00 20.98 93 GLN A N 1
ATOM 751 C CA . GLN A 1 95 ? 52.091 63.128 -0.421 1.00 20.30 93 GLN A CA 1
ATOM 752 C C . GLN A 1 95 ? 51.400 63.637 -1.669 1.00 20.34 93 GLN A C 1
ATOM 753 O O . GLN A 1 95 ? 51.018 62.834 -2.529 1.00 20.82 93 GLN A O 1
ATOM 759 N N . PHE A 1 96 ? 51.232 64.959 -1.783 1.00 18.43 94 PHE A N 1
ATOM 760 C CA . PHE A 1 96 ? 50.576 65.511 -2.962 1.00 19.14 94 PHE A CA 1
ATOM 761 C C . PHE A 1 96 ? 51.385 65.216 -4.222 1.00 19.96 94 PHE A C 1
ATOM 762 O O . PHE A 1 96 ? 50.821 64.784 -5.231 1.00 20.56 94 PHE A O 1
ATOM 770 N N . GLN A 1 97 ? 52.699 65.397 -4.130 1.00 20.97 95 GLN A N 1
ATOM 771 C CA . GLN A 1 97 ? 53.576 65.210 -5.288 1.00 23.08 95 GLN A CA 1
ATOM 772 C C . GLN A 1 97 ? 53.463 63.774 -5.798 1.00 22.35 95 GLN A C 1
ATOM 773 O O . GLN A 1 97 ? 53.303 63.580 -7.006 1.00 22.90 95 GLN A O 1
ATOM 779 N N . LYS A 1 98 ? 53.498 62.793 -4.903 1.00 23.02 96 LYS A N 1
ATOM 780 C CA . LYS A 1 98 ? 53.414 61.384 -5.288 1.00 23.75 96 LYS A CA 1
ATOM 781 C C . LYS A 1 98 ? 52.032 61.062 -5.847 1.00 24.18 96 LYS A C 1
ATOM 782 O O . LYS A 1 98 ? 51.891 60.347 -6.840 1.00 23.90 96 LYS A O 1
ATOM 788 N N . GLU A 1 99 ? 50.997 61.603 -5.216 1.00 23.28 97 GLU A N 1
ATOM 789 C CA . GLU A 1 99 ? 49.650 61.318 -5.677 1.00 24.30 97 GLU A CA 1
ATOM 790 C C . GLU A 1 99 ? 49.394 61.906 -7.059 1.00 25.90 97 GLU A C 1
ATOM 791 O O . GLU A 1 99 ? 48.797 61.235 -7.907 1.00 26.69 97 GLU A O 1
ATOM 797 N N . PHE A 1 100 ? 49.848 63.136 -7.294 1.00 26.71 98 PHE A N 1
ATOM 798 C CA . PHE A 1 100 ? 49.641 63.808 -8.574 1.00 28.78 98 PHE A CA 1
ATOM 799 C C . PHE A 1 100 ? 50.373 63.055 -9.675 1.00 30.88 98 PHE A C 1
ATOM 800 O O . PHE A 1 100 ? 49.817 62.848 -10.751 1.00 31.91 98 PHE A O 1
ATOM 808 N N . GLN A 1 101 ? 51.588 62.601 -9.384 1.00 33.22 99 GLN A N 1
ATOM 809 C CA . GLN A 1 101 ? 52.329 61.826 -10.385 1.00 35.45 99 GLN A CA 1
ATOM 810 C C . GLN A 1 101 ? 51.743 60.434 -10.638 1.00 36.37 99 GLN A C 1
ATOM 811 O O . GLN A 1 101 ? 51.859 59.918 -11.747 1.00 36.31 99 GLN A O 1
ATOM 817 N N . ARG A 1 102 ? 51.094 59.834 -9.641 1.00 37.07 100 ARG A N 1
ATOM 818 C CA . ARG A 1 102 ? 50.367 58.583 -9.874 1.00 38.96 100 ARG A CA 1
ATOM 819 C C . ARG A 1 102 ? 49.120 58.831 -10.712 1.00 40.30 100 ARG A C 1
ATOM 820 O O . ARG A 1 102 ? 48.886 58.145 -11.715 1.00 40.36 100 ARG A O 1
ATOM 828 N N . TYR A 1 103 ? 48.329 59.825 -10.311 1.00 41.57 101 TYR A N 1
ATOM 829 C CA . TYR A 1 103 ? 47.094 60.128 -11.010 1.00 43.69 101 TYR A CA 1
ATOM 830 C C . TYR A 1 103 ? 47.346 60.422 -12.488 1.00 45.11 101 TYR A C 1
ATOM 831 O O . TYR A 1 103 ? 46.702 59.818 -13.351 1.00 45.11 101 TYR A O 1
ATOM 840 N N . GLU A 1 104 ? 48.300 61.310 -12.770 1.00 46.77 102 GLU A N 1
ATOM 841 C CA A GLU A 1 104 ? 48.619 61.638 -14.158 0.50 47.91 102 GLU A CA 1
ATOM 842 C CA B GLU A 1 104 ? 48.681 61.666 -14.139 0.50 48.00 102 GLU A CA 1
ATOM 843 C C . GLU A 1 104 ? 49.338 60.494 -14.877 1.00 48.75 102 GLU A C 1
ATOM 844 O O . GLU A 1 104 ? 49.188 60.342 -16.093 1.00 49.18 102 GLU A O 1
ATOM 855 N N . SER A 1 105 ? 50.097 59.683 -14.139 1.00 49.92 103 SER A N 1
ATOM 856 C CA . SER A 1 105 ? 50.709 58.480 -14.716 1.00 51.71 103 SER A CA 1
ATOM 857 C C . SER A 1 105 ? 49.605 57.575 -15.256 1.00 52.76 103 SER A C 1
ATOM 858 O O . SER A 1 105 ? 49.673 57.108 -16.395 1.00 53.05 103 SER A O 1
ATOM 861 N N . ASP A 1 106 ? 48.587 57.352 -14.425 1.00 54.19 104 ASP A N 1
ATOM 862 C CA . ASP A 1 106 ? 47.412 56.579 -14.797 1.00 55.46 104 ASP A CA 1
ATOM 863 C C . ASP A 1 106 ? 46.735 57.165 -16.039 1.00 56.27 104 ASP A C 1
ATOM 864 O O . ASP A 1 106 ? 46.371 56.425 -16.955 1.00 5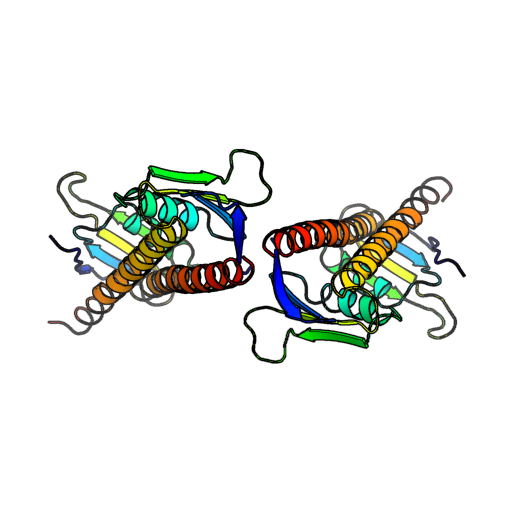6.40 104 ASP A O 1
ATOM 869 N N . HIS A 1 107 ? 46.589 58.491 -16.064 1.00 57.20 105 HIS A N 1
ATOM 870 C CA . HIS A 1 107 ? 46.027 59.210 -17.213 1.00 58.02 105 HIS A CA 1
ATOM 871 C C . HIS A 1 107 ? 47.100 59.510 -18.254 1.00 58.26 105 HIS A C 1
ATOM 872 O O . HIS A 1 107 ? 46.796 59.769 -19.421 1.00 58.61 105 HIS A O 1
ATOM 879 N N . GLU B 1 10 ? 48.292 57.091 10.256 1.00 28.03 8 GLU B N 1
ATOM 880 C CA . GLU B 1 10 ? 48.951 57.822 9.128 1.00 28.13 8 GLU B CA 1
ATOM 881 C C . GLU B 1 10 ? 47.878 58.474 8.263 1.00 26.84 8 GLU B C 1
ATOM 882 O O . GLU B 1 10 ? 46.787 57.938 8.080 1.00 26.34 8 GLU B O 1
ATOM 888 N N . SER B 1 11 ? 48.208 59.638 7.738 1.00 25.30 9 SER B N 1
ATOM 889 C CA . SER B 1 11 ? 47.296 60.353 6.845 1.00 25.04 9 SER B CA 1
ATOM 890 C C . SER B 1 11 ? 47.493 59.894 5.409 1.00 23.74 9 SER B C 1
ATOM 891 O O . SER B 1 11 ? 48.545 59.336 5.052 1.00 24.71 9 SER B O 1
ATOM 894 N N . SER B 1 12 ? 46.497 60.106 4.558 1.00 22.03 10 SER B N 1
ATOM 895 C CA . SER B 1 12 ? 46.680 59.806 3.143 1.00 21.06 10 SER B CA 1
ATOM 896 C C . SER B 1 12 ? 45.750 60.678 2.325 1.00 20.32 10 SER B C 1
ATOM 897 O O . SER B 1 12 ? 44.777 61.234 2.859 1.00 20.63 10 SER B O 1
ATOM 900 N N . LEU B 1 13 ? 46.044 60.810 1.051 1.00 19.21 11 LEU B N 1
ATOM 901 C CA . LEU B 1 13 ? 45.145 61.559 0.156 1.00 19.34 11 LEU B CA 1
ATOM 902 C C . LEU B 1 13 ? 45.058 60.910 -1.199 1.00 19.98 11 LEU B C 1
ATOM 903 O O . LEU B 1 13 ? 45.909 60.095 -1.559 1.00 20.77 11 LEU B O 1
ATOM 908 N N . ARG B 1 14 ? 44.029 61.295 -1.950 1.00 19.33 12 ARG B N 1
ATOM 909 C CA . ARG B 1 14 ? 43.755 60.675 -3.242 1.00 19.68 12 ARG B CA 1
ATOM 910 C C . ARG B 1 14 ? 42.963 61.640 -4.053 1.00 19.71 12 ARG B C 1
ATOM 911 O O . ARG B 1 14 ? 41.987 62.244 -3.566 1.00 19.81 12 ARG B O 1
ATOM 919 N N . VAL B 1 15 ? 43.386 61.795 -5.288 1.00 19.13 13 VAL B N 1
ATOM 920 C CA . VAL B 1 15 ? 42.605 62.563 -6.249 1.00 19.91 13 VAL B CA 1
ATOM 921 C C . VAL B 1 15 ? 41.356 61.743 -6.597 1.00 21.21 13 VAL B C 1
ATOM 922 O O . VAL B 1 15 ? 41.461 60.611 -7.025 1.00 21.77 13 VAL B O 1
ATOM 926 N N . ILE B 1 16 ? 40.174 62.307 -6.398 1.00 21.70 14 ILE B N 1
ATOM 927 C CA . ILE B 1 16 ? 38.953 61.558 -6.704 1.00 22.52 14 ILE B CA 1
ATOM 928 C C . ILE B 1 16 ? 38.082 62.151 -7.804 1.00 23.45 14 ILE B C 1
ATOM 929 O O . ILE B 1 16 ? 37.115 61.499 -8.248 1.00 24.72 14 ILE B O 1
ATOM 934 N N . SER B 1 17 ? 38.430 63.339 -8.266 1.00 22.94 15 SER B N 1
ATOM 935 C CA . SER B 1 17 ? 37.773 63.932 -9.413 1.00 24.26 15 SER B CA 1
ATOM 936 C C . SER B 1 17 ? 38.691 64.988 -9.995 1.00 24.89 15 SER B C 1
ATOM 937 O O . SER B 1 17 ? 39.470 65.591 -9.287 1.00 23.29 15 SER B O 1
ATOM 940 N N . LYS B 1 18 ? 38.636 65.164 -11.309 1.00 27.05 16 LYS B N 1
ATOM 941 C CA . LYS B 1 18 ? 39.547 66.054 -12.003 1.00 29.68 16 LYS B CA 1
ATOM 942 C C . LYS B 1 18 ? 38.840 66.463 -13.281 1.00 31.84 16 LYS B C 1
ATOM 943 O O . LYS B 1 18 ? 38.573 65.621 -14.130 1.00 32.62 16 LYS B O 1
ATOM 949 N N . GLU B 1 19 ? 38.477 67.742 -13.369 1.00 33.08 17 GLU B N 1
ATOM 950 C CA . GLU B 1 19 ? 37.761 68.287 -14.517 1.00 35.23 17 GLU B CA 1
ATOM 951 C C . GLU B 1 19 ? 38.647 69.349 -15.106 1.00 35.51 17 GLU B C 1
ATOM 952 O O . GLU B 1 19 ? 39.748 69.581 -14.591 1.00 36.13 17 GLU B O 1
ATOM 958 N N . LYS B 1 20 ? 38.181 69.985 -16.184 1.00 35.71 18 LYS B N 1
ATOM 959 C CA . LYS B 1 20 ? 38.983 70.967 -16.929 1.00 35.28 18 LYS B CA 1
ATOM 960 C C . LYS B 1 20 ? 39.916 71.800 -16.051 1.00 34.24 18 LYS B C 1
ATOM 961 O O . LYS B 1 20 ? 41.145 71.626 -16.097 1.00 35.35 18 LYS B O 1
ATOM 967 N N . ASN B 1 21 ? 39.333 72.692 -15.262 1.00 31.59 19 ASN B N 1
ATOM 968 C CA . ASN B 1 21 ? 40.089 73.596 -14.412 1.00 29.46 19 ASN B CA 1
ATOM 969 C C . ASN B 1 21 ? 39.926 73.297 -12.932 1.00 26.87 19 ASN B C 1
ATOM 970 O O . ASN B 1 21 ? 40.008 74.200 -12.109 1.00 25.45 19 ASN B O 1
ATOM 975 N N . SER B 1 22 ? 39.700 72.041 -12.597 1.00 25.28 20 SER B N 1
ATOM 976 C CA . SER B 1 22 ? 39.393 71.737 -11.206 1.00 23.55 20 SER B CA 1
ATOM 977 C C . SER B 1 22 ? 39.832 70.360 -10.775 1.00 22.25 20 SER B C 1
ATOM 978 O O . SER B 1 22 ? 40.082 69.464 -11.592 1.00 21.76 20 SER B O 1
ATOM 981 N N . ILE B 1 23 ? 39.918 70.194 -9.458 1.00 19.69 21 ILE B N 1
ATOM 982 C CA . ILE B 1 23 ? 40.304 68.925 -8.888 1.00 19.31 21 ILE B CA 1
ATOM 983 C C . ILE B 1 23 ? 39.639 68.789 -7.532 1.00 17.25 21 ILE B C 1
ATOM 984 O O . ILE B 1 23 ? 39.407 69.787 -6.834 1.00 17.62 21 ILE B O 1
ATOM 989 N N . THR B 1 24 ? 39.348 67.535 -7.177 1.00 17.95 22 THR B N 1
ATOM 990 C CA . THR B 1 24 ? 38.869 67.193 -5.860 1.00 16.97 22 THR B CA 1
ATOM 991 C C . THR B 1 24 ? 39.737 66.089 -5.275 1.00 17.58 22 THR B C 1
ATOM 992 O O . THR B 1 24 ? 40.028 65.088 -5.936 1.00 17.93 22 THR B O 1
ATOM 996 N N . VAL B 1 25 ? 40.152 66.308 -4.032 1.00 16.88 23 VAL B N 1
ATOM 997 C CA . VAL B 1 25 ? 41.054 65.402 -3.359 1.00 17.35 23 VAL B CA 1
ATOM 998 C C . VAL B 1 25 ? 40.412 64.965 -2.073 1.00 17.65 23 VAL B C 1
ATOM 999 O O . VAL B 1 25 ? 39.929 65.809 -1.291 1.00 17.13 23 VAL B O 1
ATOM 1003 N N . GLU B 1 26 ? 40.394 63.659 -1.850 1.00 16.86 24 GLU B N 1
ATOM 1004 C CA . GLU B 1 26 ? 39.936 63.082 -0.585 1.00 17.49 24 GLU B CA 1
ATOM 1005 C C . GLU B 1 26 ? 41.106 63.100 0.376 1.00 17.82 24 GLU B C 1
ATOM 1006 O O . GLU B 1 26 ? 42.205 62.679 0.000 1.00 19.03 24 GLU B O 1
ATOM 1012 N N . MET B 1 27 ? 40.898 63.604 1.584 1.00 16.94 25 MET B N 1
ATOM 1013 C CA . MET B 1 27 ? 41.977 63.724 2.573 1.00 17.64 25 MET B CA 1
ATOM 1014 C C . MET B 1 27 ? 41.650 62.981 3.854 1.00 18.99 25 MET B C 1
ATOM 1015 O O . MET B 1 27 ? 40.683 63.320 4.548 1.00 18.14 25 MET B O 1
ATOM 1020 N N . ILE B 1 28 ? 42.445 61.951 4.143 1.00 18.86 26 ILE B N 1
ATOM 1021 C CA . ILE B 1 28 ? 42.117 60.982 5.160 1.00 20.45 26 ILE B CA 1
ATOM 1022 C C . ILE B 1 28 ? 43.048 61.082 6.372 1.00 21.01 26 ILE B C 1
ATOM 1023 O O . ILE B 1 28 ? 44.278 61.053 6.234 1.00 20.19 26 ILE B O 1
ATOM 1028 N N A ASN B 1 29 ? 42.470 61.156 7.570 0.50 21.46 27 ASN B N 1
ATOM 1029 N N B ASN B 1 29 ? 42.431 61.269 7.538 0.50 21.66 27 ASN B N 1
ATOM 1030 C CA A ASN B 1 29 ? 43.249 61.298 8.816 0.50 21.88 27 ASN B CA 1
ATOM 1031 C CA B ASN B 1 29 ? 43.127 61.263 8.821 0.50 22.26 27 ASN B CA 1
ATOM 1032 C C A ASN B 1 29 ? 44.207 62.466 8.836 0.50 21.90 27 ASN B C 1
ATOM 1033 C C B ASN B 1 29 ? 43.981 62.516 9.127 0.50 21.92 27 ASN B C 1
ATOM 1034 O O A ASN B 1 29 ? 45.374 62.316 9.191 0.50 21.72 27 ASN B O 1
ATOM 1035 O O B ASN B 1 29 ? 44.856 62.488 9.998 0.50 21.52 27 ASN B O 1
ATOM 1044 N N . TYR B 1 30 ? 43.717 63.633 8.435 1.00 20.79 28 TYR B N 1
ATOM 1045 C CA . TYR B 1 30 ? 44.426 64.854 8.720 1.00 21.73 28 TYR B CA 1
ATOM 1046 C C . TYR B 1 30 ? 43.709 65.574 9.842 1.00 22.06 28 TYR B C 1
ATOM 1047 O O . TYR B 1 30 ? 42.509 65.353 10.078 1.00 21.99 28 TYR B O 1
ATOM 1056 N N . ASP B 1 31 ? 44.435 66.456 10.502 1.00 22.95 29 ASP B N 1
ATOM 1057 C CA . ASP B 1 31 ? 43.807 67.330 11.450 1.00 23.49 29 ASP B CA 1
ATOM 1058 C C . ASP B 1 31 ? 42.958 68.334 10.686 1.00 22.68 29 ASP B C 1
ATOM 1059 O O . ASP B 1 31 ? 43.430 68.901 9.703 1.00 21.97 29 ASP B O 1
ATOM 1064 N N . ASN B 1 32 ? 41.704 68.555 11.116 1.00 22.56 30 ASN B N 1
ATOM 1065 C CA . ASN B 1 32 ? 40.858 69.532 10.428 1.00 21.72 30 ASN B CA 1
ATOM 1066 C C . ASN B 1 32 ? 41.492 70.925 10.288 1.00 21.04 30 ASN B C 1
ATOM 1067 O O . ASN B 1 32 ? 41.247 71.618 9.297 1.00 20.62 30 ASN B O 1
ATOM 1072 N N . THR B 1 33 ? 42.291 71.348 11.282 1.00 20.97 31 THR B N 1
ATOM 1073 C CA . THR B 1 33 ? 43.013 72.604 11.166 1.00 21.22 31 THR B CA 1
ATOM 1074 C C . THR B 1 33 ? 43.887 72.638 9.929 1.00 20.00 31 THR B C 1
ATOM 1075 O O . THR B 1 33 ? 43.946 73.647 9.253 1.00 19.38 31 THR B O 1
ATOM 1079 N N . LEU B 1 34 ? 44.552 71.529 9.636 1.00 19.36 32 LEU B N 1
ATOM 1080 C CA . LEU B 1 34 ? 45.368 71.466 8.416 1.00 17.95 32 LEU B CA 1
ATOM 1081 C C . LEU B 1 34 ? 44.536 71.710 7.141 1.00 18.01 32 LEU B C 1
ATOM 1082 O O . LEU B 1 34 ? 44.943 72.480 6.262 1.00 17.14 32 LEU B O 1
ATOM 1087 N N A LEU B 1 35 ? 43.382 71.053 7.008 0.50 16.82 33 LEU B N 1
ATOM 1088 N N B LEU B 1 35 ? 43.379 71.058 7.048 0.50 16.86 33 LEU B N 1
ATOM 1089 C CA A LEU B 1 35 ? 42.584 71.293 5.805 0.50 17.40 33 LEU B CA 1
ATOM 1090 C CA B LEU B 1 35 ? 42.527 71.233 5.879 0.50 17.33 33 LEU B CA 1
ATOM 1091 C C A LEU B 1 35 ? 42.129 72.743 5.709 0.50 17.14 33 LEU B C 1
ATOM 1092 C C B LEU B 1 35 ? 42.064 72.683 5.718 0.50 17.24 33 LEU B C 1
ATOM 1093 O O A LEU B 1 35 ? 42.191 73.346 4.635 0.50 17.39 33 LEU B O 1
ATOM 1094 O O B LEU B 1 35 ? 42.070 73.227 4.613 0.50 17.43 33 LEU B O 1
ATOM 1103 N N . ARG B 1 36 ? 41.664 73.305 6.824 1.00 17.56 34 ARG B N 1
ATOM 1104 C CA . ARG B 1 36 ? 41.185 74.672 6.775 1.00 18.07 34 ARG B CA 1
ATOM 1105 C C . ARG B 1 36 ? 42.292 75.646 6.431 1.00 18.00 34 ARG B C 1
ATOM 1106 O O . ARG B 1 36 ? 42.075 76.546 5.626 1.00 19.10 34 ARG B O 1
ATOM 1114 N N . THR B 1 37 ? 43.485 75.409 6.989 1.00 17.76 35 THR B N 1
ATOM 1115 C CA . THR B 1 37 ? 44.658 76.262 6.733 1.00 18.65 35 THR B CA 1
ATOM 1116 C C . THR B 1 37 ? 45.065 76.156 5.269 1.00 18.18 35 THR B C 1
ATOM 1117 O O . THR B 1 37 ? 45.379 77.136 4.624 1.00 18.32 35 THR B O 1
ATOM 1121 N N . LEU B 1 38 ? 45.039 74.946 4.745 1.00 17.87 36 LEU B N 1
ATOM 1122 C CA . LEU B 1 38 ? 45.390 74.747 3.354 1.00 17.49 36 LEU B CA 1
ATOM 1123 C C . LEU B 1 38 ? 44.455 75.543 2.428 1.00 18.15 36 LEU B C 1
ATOM 1124 O O . LEU B 1 38 ? 44.883 76.244 1.505 1.00 19.06 36 LEU B O 1
ATOM 1129 N N . VAL B 1 39 ? 43.162 75.442 2.696 1.00 17.34 37 VAL B N 1
ATOM 1130 C CA . VAL B 1 39 ? 42.185 76.099 1.860 1.00 18.17 37 VAL B CA 1
ATOM 1131 C C . VAL B 1 39 ? 42.314 77.614 1.979 1.00 18.37 37 VAL B C 1
ATOM 1132 O O . VAL B 1 39 ? 42.266 78.319 0.958 1.00 19.65 37 VAL B O 1
ATOM 1136 N N . GLU B 1 40 ? 42.522 78.105 3.204 1.00 19.47 38 GLU B N 1
ATOM 1137 C CA . GLU B 1 40 ? 42.747 79.544 3.435 1.00 20.04 38 GLU B CA 1
ATOM 1138 C C . GLU B 1 40 ? 43.938 80.039 2.593 1.00 19.49 38 GLU B C 1
ATOM 1139 O O . GLU B 1 40 ? 43.875 81.064 1.949 1.00 20.44 38 GLU B O 1
ATOM 1145 N N . GLU B 1 41 ? 45.000 79.251 2.550 1.00 18.46 39 GLU B N 1
ATOM 1146 C CA . GLU B 1 41 ? 46.149 79.611 1.747 1.00 18.53 39 GLU B CA 1
ATOM 1147 C C . GLU B 1 41 ? 45.876 79.559 0.254 1.00 18.85 39 GLU B C 1
ATOM 1148 O O . GLU B 1 41 ? 46.280 80.460 -0.491 1.00 19.82 39 GLU B O 1
ATOM 1154 N N . ILE B 1 42 ? 45.187 78.522 -0.213 1.00 18.01 40 ILE B N 1
ATOM 1155 C CA . ILE B 1 42 ? 44.875 78.446 -1.653 1.00 18.66 40 ILE B CA 1
ATOM 1156 C C . ILE B 1 42 ? 44.016 79.652 -2.120 1.00 19.03 40 ILE B C 1
ATOM 1157 O O . ILE B 1 42 ? 44.188 80.126 -3.239 1.00 19.83 40 ILE B O 1
ATOM 1162 N N . LEU B 1 43 ? 43.121 80.131 -1.259 1.00 21.29 41 LEU B N 1
ATOM 1163 C CA . LEU B 1 43 ? 42.253 81.277 -1.580 1.00 23.16 41 LEU B CA 1
ATOM 1164 C C . LEU B 1 43 ? 43.021 82.598 -1.736 1.00 24.75 41 LEU B C 1
ATOM 1165 O O . LEU B 1 43 ? 42.466 83.580 -2.265 1.00 26.58 41 LEU B O 1
ATOM 1170 N N . LYS B 1 44 ? 44.272 82.630 -1.271 1.00 24.96 42 LYS B N 1
ATOM 1171 C CA . LYS B 1 44 ? 45.125 83.817 -1.436 1.00 25.97 42 LYS B CA 1
ATOM 1172 C C . LYS B 1 44 ? 45.671 83.935 -2.857 1.00 26.00 42 LYS B C 1
ATOM 1173 O O . LYS B 1 44 ? 46.137 85.001 -3.255 1.00 26.60 42 LYS B O 1
ATOM 1179 N N . ASP B 1 45 ? 45.616 82.837 -3.608 1.00 25.14 43 ASP B N 1
ATOM 1180 C CA . ASP B 1 45 ? 46.178 82.721 -4.954 1.00 25.67 43 ASP B CA 1
ATOM 1181 C C . ASP B 1 45 ? 45.257 83.381 -5.990 1.00 25.93 43 ASP B C 1
ATOM 1182 O O . ASP B 1 45 ? 44.077 83.028 -6.098 1.00 25.12 43 ASP B O 1
ATOM 1187 N N . ASP B 1 46 ? 45.790 84.339 -6.755 1.00 27.10 44 ASP B N 1
ATOM 1188 C CA . ASP B 1 46 ? 44.956 85.041 -7.748 1.00 28.75 44 ASP B CA 1
ATOM 1189 C C . ASP B 1 46 ? 44.537 84.227 -8.967 1.00 28.29 44 ASP B C 1
ATOM 1190 O O . ASP B 1 46 ? 43.654 84.653 -9.739 1.00 29.20 44 ASP B O 1
ATOM 1195 N N . GLN B 1 47 ? 45.140 83.063 -9.146 1.00 26.92 45 GLN B N 1
ATOM 1196 C CA . GLN B 1 47 ? 44.737 82.139 -10.196 1.00 26.33 45 GLN B CA 1
ATOM 1197 C C . GLN B 1 47 ? 43.585 81.239 -9.765 1.00 25.47 45 GLN B C 1
ATOM 1198 O O . GLN B 1 47 ? 43.041 80.509 -10.593 1.00 25.46 45 GLN B O 1
ATOM 1204 N N . VAL B 1 48 ? 43.231 81.296 -8.479 1.00 25.43 46 VAL B N 1
ATOM 1205 C CA . VAL B 1 48 ? 42.166 80.446 -7.934 1.00 25.59 46 VAL B CA 1
ATOM 1206 C C . VAL B 1 48 ? 40.791 81.126 -7.995 1.00 26.78 46 VAL B C 1
ATOM 1207 O O . VAL B 1 48 ? 40.611 82.271 -7.552 1.00 27.51 46 VAL B O 1
ATOM 1211 N N . ASP B 1 49 ? 39.832 80.376 -8.532 1.00 27.70 47 ASP B N 1
ATOM 1212 C CA . ASP B 1 49 ? 38.450 80.797 -8.696 1.00 28.96 47 ASP B CA 1
ATOM 1213 C C . ASP B 1 49 ? 37.652 80.382 -7.462 1.00 28.38 47 ASP B C 1
ATOM 1214 O O . ASP B 1 49 ? 36.910 81.188 -6.898 1.00 28.29 47 ASP B O 1
ATOM 1219 N N . GLU B 1 50 ? 37.822 79.126 -7.037 1.00 25.99 48 GLU B N 1
ATOM 1220 C CA . GLU B 1 50 ? 37.108 78.599 -5.887 1.00 25.45 48 GLU B CA 1
ATOM 1221 C C . GLU B 1 50 ? 37.982 77.600 -5.159 1.00 22.73 48 GLU B C 1
ATOM 1222 O O . GLU B 1 50 ? 38.737 76.867 -5.779 1.00 22.17 48 GLU B O 1
ATOM 1228 N N . ALA B 1 51 ? 37.893 77.609 -3.839 1.00 22.35 49 ALA B N 1
ATOM 1229 C CA . ALA B 1 51 ? 38.575 76.599 -3.018 1.00 21.28 49 ALA B CA 1
ATOM 1230 C C . ALA B 1 51 ? 37.753 76.349 -1.765 1.00 20.92 49 ALA B C 1
ATOM 1231 O O . ALA B 1 51 ? 37.458 77.267 -0.998 1.00 21.78 49 ALA B O 1
ATOM 1233 N N . ARG B 1 52 ? 37.388 75.089 -1.569 1.00 19.90 50 ARG B N 1
ATOM 1234 C CA . ARG B 1 52 ? 36.477 74.714 -0.494 1.00 19.55 50 ARG B CA 1
ATOM 1235 C C . ARG B 1 52 ? 36.973 73.464 0.219 1.00 18.76 50 ARG B C 1
ATOM 1236 O O . ARG B 1 52 ? 37.539 72.571 -0.395 1.00 18.18 50 ARG B O 1
ATOM 1244 N N . TYR B 1 53 ? 36.751 73.400 1.526 1.00 18.28 51 TYR B N 1
ATOM 1245 C CA . TYR B 1 53 ? 36.867 72.122 2.236 1.00 17.95 51 TYR B CA 1
ATOM 1246 C C . TYR B 1 53 ? 35.497 71.643 2.624 1.00 18.35 51 TYR B C 1
ATOM 1247 O O . TYR B 1 53 ? 34.578 72.476 2.868 1.00 18.90 51 TYR B O 1
ATOM 1256 N N . TYR B 1 54 ? 35.390 70.325 2.686 1.00 17.32 52 TYR B N 1
ATOM 1257 C CA . TYR B 1 54 ? 34.163 69.655 3.117 1.00 17.43 52 TYR B CA 1
ATOM 1258 C C . TYR B 1 54 ? 34.539 68.703 4.223 1.00 18.00 52 TYR B C 1
ATOM 1259 O O . TYR B 1 54 ? 35.239 67.727 3.996 1.00 17.76 52 TYR B O 1
ATOM 1268 N N . ILE B 1 55 ? 34.082 69.002 5.437 1.00 19.21 53 ILE B N 1
ATOM 1269 C CA . ILE B 1 55 ? 34.452 68.204 6.594 1.00 21.61 53 ILE B CA 1
ATOM 1270 C C . ILE B 1 55 ? 33.168 67.755 7.269 1.00 22.88 53 ILE B C 1
ATOM 1271 O O . ILE B 1 55 ? 32.825 66.566 7.179 1.00 23.80 53 ILE B O 1
ATOM 1276 N N . LYS B 1 56 ? 32.482 68.719 7.898 1.00 24.11 54 LYS B N 1
ATOM 1277 C CA . LYS B 1 56 ? 31.199 68.500 8.602 1.00 26.27 5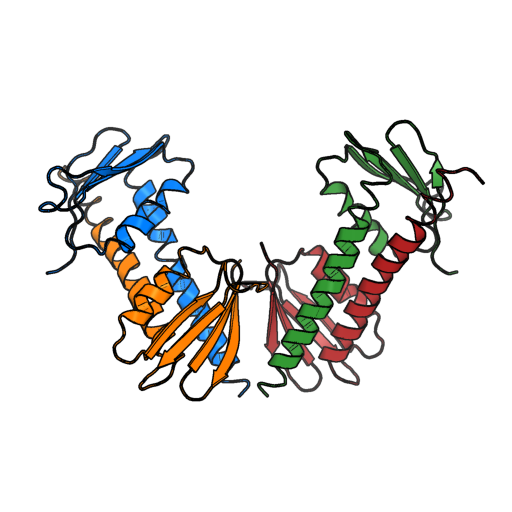4 LYS B CA 1
ATOM 1278 C C . LYS B 1 56 ? 29.993 68.407 7.633 1.00 26.03 54 LYS B C 1
ATOM 1279 O O . LYS B 1 56 ? 28.993 67.705 7.913 1.00 27.09 54 LYS B O 1
ATOM 1285 N N . HIS B 1 57 ? 30.095 69.088 6.489 1.00 23.46 55 HIS B N 1
ATOM 1286 C CA . HIS B 1 57 ? 29.017 69.184 5.500 1.00 22.63 55 HIS B CA 1
ATOM 1287 C C . HIS B 1 57 ? 29.568 69.045 4.084 1.00 22.39 55 HIS B C 1
ATOM 1288 O O . HIS B 1 57 ? 30.605 69.620 3.784 1.00 21.99 55 HIS B O 1
ATOM 1295 N N . PRO B 1 58 ? 28.903 68.273 3.203 1.00 21.18 56 PRO B N 1
ATOM 1296 C CA . PRO B 1 58 ? 27.689 67.461 3.435 1.00 21.39 56 PRO B CA 1
ATOM 1297 C C . PRO B 1 58 ? 28.129 66.178 4.146 1.00 21.77 56 PRO B C 1
ATOM 1298 O O . PRO B 1 58 ? 29.236 66.129 4.734 1.00 23.20 56 PRO B O 1
ATOM 1302 N N . VAL B 1 59 ? 27.283 65.154 4.130 1.00 21.43 57 VAL B N 1
ATOM 1303 C CA . VAL B 1 59 ? 27.636 63.874 4.721 1.00 20.88 57 VAL B CA 1
ATOM 1304 C C . VAL B 1 59 ? 28.547 63.107 3.777 1.00 20.55 57 VAL B C 1
ATOM 1305 O O . VAL B 1 59 ? 28.134 62.653 2.700 1.00 19.24 57 VAL B O 1
ATOM 1309 N N . ILE B 1 60 ? 29.823 63.015 4.182 1.00 21.20 58 ILE B N 1
ATOM 1310 C CA . ILE B 1 60 ? 30.810 62.249 3.415 1.00 22.74 58 ILE B CA 1
ATOM 1311 C C . ILE B 1 60 ? 31.630 61.407 4.388 1.00 22.83 58 ILE B C 1
ATOM 1312 O O . ILE B 1 60 ? 31.736 61.747 5.550 1.00 23.52 58 ILE B O 1
ATOM 1317 N N . ASP B 1 61 ? 32.214 60.329 3.881 1.00 25.15 59 ASP B N 1
ATOM 1318 C CA . ASP B 1 61 ? 32.997 59.400 4.715 1.00 27.11 59 ASP B CA 1
ATOM 1319 C C . ASP B 1 61 ? 34.291 60.021 5.262 1.00 26.13 59 ASP B C 1
ATOM 1320 O O . ASP B 1 61 ? 34.662 59.808 6.429 1.00 27.13 59 ASP B O 1
ATOM 1325 N N . ASN B 1 62 ? 34.965 60.794 4.410 1.00 23.64 60 ASN B N 1
ATOM 1326 C CA . ASN B 1 62 ? 36.190 61.487 4.784 1.00 22.45 60 ASN B CA 1
ATOM 1327 C C . ASN B 1 62 ? 36.195 62.843 4.133 1.00 20.04 60 ASN B C 1
ATOM 1328 O O . ASN B 1 62 ? 35.544 63.027 3.082 1.00 19.15 60 ASN B O 1
ATOM 1333 N N . PRO B 1 63 ? 36.915 63.794 4.746 1.00 19.04 61 PRO B N 1
ATOM 1334 C CA . PRO B 1 63 ? 36.987 65.133 4.182 1.00 18.32 61 PRO B CA 1
ATOM 1335 C C . PRO B 1 63 ? 37.459 65.156 2.723 1.00 17.85 61 PRO B C 1
ATOM 1336 O O . PRO B 1 63 ? 38.185 64.266 2.265 1.00 17.53 61 PRO B O 1
ATOM 1340 N N . GLN B 1 64 ? 37.015 66.181 2.020 1.00 16.10 62 GLN B N 1
ATOM 1341 C CA . GLN B 1 64 ? 37.460 66.454 0.633 1.00 16.56 62 GLN B CA 1
ATOM 1342 C C . GLN B 1 64 ? 37.781 67.925 0.495 1.00 17.26 62 GLN B C 1
ATOM 1343 O O . GLN B 1 64 ? 37.223 68.778 1.197 1.00 16.65 62 GLN B O 1
ATOM 1349 N N . ILE B 1 65 ? 38.740 68.220 -0.379 1.00 16.31 63 ILE B N 1
ATOM 1350 C CA . ILE B 1 65 ? 38.949 69.583 -0.836 1.00 16.21 63 ILE B CA 1
ATOM 1351 C C . ILE B 1 65 ? 38.715 69.703 -2.340 1.00 15.90 63 ILE B C 1
ATOM 1352 O O . ILE B 1 65 ? 38.970 68.766 -3.099 1.00 17.49 63 ILE B O 1
ATOM 1357 N N . TYR B 1 66 ? 38.180 70.848 -2.748 1.00 15.36 64 TYR B N 1
ATOM 1358 C CA . TYR B 1 66 ? 37.869 71.143 -4.138 1.00 16.29 64 TYR B CA 1
ATOM 1359 C C . TYR B 1 66 ? 38.501 72.488 -4.506 1.00 17.37 64 TYR B C 1
ATOM 1360 O O . TYR B 1 66 ? 38.368 73.473 -3.775 1.00 17.63 64 TYR B O 1
ATOM 1369 N N . VAL B 1 67 ? 39.171 72.509 -5.655 1.00 16.95 65 VAL B N 1
ATOM 1370 C CA . VAL B 1 67 ? 39.848 73.705 -6.129 1.00 17.94 65 VAL B CA 1
ATOM 1371 C C . VAL B 1 67 ? 39.528 73.832 -7.613 1.00 19.23 65 VAL B C 1
ATOM 1372 O O . VAL B 1 67 ? 39.693 72.858 -8.368 1.00 19.36 65 VAL B O 1
ATOM 1376 N N . ARG B 1 68 ? 39.050 75.020 -7.979 1.00 20.65 66 ARG B N 1
ATOM 1377 C CA . ARG B 1 68 ? 38.864 75.468 -9.370 1.00 22.02 66 ARG B CA 1
ATOM 1378 C C . ARG B 1 68 ? 39.705 76.715 -9.631 1.00 22.24 66 ARG B C 1
ATOM 1379 O O . ARG B 1 68 ? 39.684 77.667 -8.850 1.00 21.52 66 ARG B O 1
ATOM 1387 N N . VAL B 1 69 ? 40.452 76.674 -10.738 1.00 22.77 67 VAL B N 1
ATOM 1388 C CA . VAL B 1 69 ? 41.332 77.788 -11.097 1.00 24.53 67 VAL B CA 1
ATOM 1389 C C . VAL B 1 69 ? 40.806 78.575 -12.302 1.00 25.82 67 VAL B C 1
ATOM 1390 O O . VAL B 1 69 ? 40.082 78.014 -13.136 1.00 26.88 67 VAL B O 1
ATOM 1394 N N . LYS B 1 70 ? 41.161 79.859 -12.333 1.00 28.18 68 LYS B N 1
ATOM 1395 C CA . LYS B 1 70 ? 40.929 80.759 -13.490 1.00 30.47 68 LYS B CA 1
ATOM 1396 C C . LYS B 1 70 ? 41.923 80.441 -14.587 1.00 31.45 68 LYS B C 1
ATOM 1397 O O . LYS B 1 70 ? 41.586 80.459 -15.790 1.00 33.33 68 LYS B O 1
ATOM 1403 N N . SER B 1 71 ? 43.155 80.153 -14.168 1.00 31.64 69 SER B N 1
ATOM 1404 C CA . SER B 1 71 ? 44.270 79.890 -15.070 1.00 31.66 69 SER B CA 1
ATOM 1405 C C . SER B 1 71 ? 45.209 78.881 -14.441 1.00 31.47 69 SER B C 1
ATOM 1406 O O . SER B 1 71 ? 45.150 78.648 -13.233 1.00 31.29 69 SER B O 1
ATOM 1409 N N . GLY B 1 72 ? 46.079 78.299 -15.260 1.00 30.36 70 GLY B N 1
ATOM 1410 C CA . GLY B 1 72 ? 46.986 77.238 -14.835 1.00 30.01 70 GLY B CA 1
ATOM 1411 C C . GLY B 1 72 ? 46.260 75.951 -14.509 1.00 28.76 70 GLY B C 1
ATOM 1412 O O . GLY B 1 72 ? 45.133 75.739 -14.951 1.00 29.34 70 GLY B O 1
ATOM 1413 N N . LYS B 1 73 ? 46.910 75.091 -13.728 1.00 27.91 71 LYS B N 1
ATOM 1414 C CA . LYS B 1 73 ? 46.371 73.782 -13.396 1.00 26.11 71 LYS B CA 1
ATOM 1415 C C . LYS B 1 73 ? 45.945 73.795 -11.932 1.00 24.53 71 LYS B C 1
ATOM 1416 O O . LYS B 1 73 ? 46.548 74.478 -11.110 1.00 22.99 71 LYS B O 1
ATOM 1422 N N . PRO B 1 74 ? 44.848 73.089 -11.612 1.00 23.19 72 PRO B N 1
ATOM 1423 C CA . PRO B 1 74 ? 44.413 73.112 -10.225 1.00 21.91 72 PRO B CA 1
ATOM 1424 C C . PRO B 1 74 ? 45.406 72.424 -9.288 1.00 20.58 72 PRO B C 1
ATOM 1425 O O . PRO B 1 74 ? 45.581 72.892 -8.172 1.00 20.86 72 PRO B O 1
ATOM 1429 N N . GLN B 1 75 ? 46.040 71.326 -9.719 1.00 20.54 73 GLN B N 1
ATOM 1430 C CA A GLN B 1 75 ? 47.016 70.689 -8.851 0.50 21.11 73 GLN B CA 1
ATOM 1431 C CA B GLN B 1 75 ? 47.044 70.662 -8.900 0.50 20.42 73 GLN B CA 1
ATOM 1432 C C . GLN B 1 75 ? 48.195 71.619 -8.584 1.00 20.72 73 GLN B C 1
ATOM 1433 O O . GLN B 1 75 ? 48.760 71.566 -7.506 1.00 20.25 73 GLN B O 1
ATOM 1444 N N . SER B 1 76 ? 48.525 72.511 -9.532 1.00 20.40 74 SER B N 1
ATOM 1445 C CA . SER B 1 76 ? 49.570 73.530 -9.264 1.00 19.64 74 SER B CA 1
ATOM 1446 C C . SER B 1 76 ? 49.189 74.528 -8.178 1.00 18.90 74 SER B C 1
ATOM 1447 O O . SER B 1 76 ? 50.055 74.927 -7.388 1.00 18.78 74 SER B O 1
ATOM 1450 N N . ALA B 1 77 ? 47.920 74.941 -8.118 1.00 18.20 75 ALA B N 1
ATOM 1451 C CA . ALA B 1 77 ? 47.456 75.842 -7.082 1.00 18.16 75 ALA B CA 1
ATOM 1452 C C . ALA B 1 77 ? 47.625 75.171 -5.702 1.00 17.50 75 ALA B C 1
ATOM 1453 O O . ALA B 1 77 ? 48.061 75.808 -4.737 1.00 18.18 75 ALA B O 1
ATOM 1455 N N . ILE B 1 78 ? 47.260 73.892 -5.599 1.00 17.24 76 ILE B N 1
ATOM 1456 C CA . ILE B 1 78 ? 47.466 73.169 -4.343 1.00 16.20 76 ILE B CA 1
ATOM 1457 C C . ILE B 1 78 ? 48.969 73.121 -3.987 1.00 16.81 76 ILE B C 1
ATOM 1458 O O . ILE B 1 78 ? 49.372 73.465 -2.866 1.00 15.61 76 ILE B O 1
ATOM 1463 N N . LYS B 1 79 ? 49.799 72.762 -4.965 1.00 17.41 77 LYS B N 1
ATOM 1464 C CA . LYS B 1 79 ? 51.247 72.747 -4.709 1.00 17.81 77 LYS B CA 1
ATOM 1465 C C . LYS B 1 79 ? 51.762 74.119 -4.216 1.00 16.95 77 LYS B C 1
ATOM 1466 O O . LYS B 1 79 ? 52.539 74.180 -3.246 1.00 15.92 77 LYS B O 1
ATOM 1472 N N . ARG B 1 80 ? 51.414 75.203 -4.900 1.00 16.25 78 ARG B N 1
ATOM 1473 C CA . ARG B 1 80 ? 51.879 76.539 -4.479 1.00 16.17 78 ARG B CA 1
ATOM 1474 C C . ARG B 1 80 ? 51.567 76.806 -3.018 1.00 16.17 78 ARG B C 1
ATOM 1475 O O . ARG B 1 80 ? 52.409 77.332 -2.263 1.00 16.19 78 ARG B O 1
ATOM 1483 N N . ALA B 1 81 ? 50.368 76.401 -2.593 1.00 15.75 79 ALA B N 1
ATOM 1484 C CA . ALA B 1 81 ? 49.929 76.694 -1.236 1.00 15.52 79 ALA B CA 1
ATOM 1485 C C . ALA B 1 81 ? 50.684 75.845 -0.235 1.00 15.22 79 ALA B C 1
ATOM 1486 O O . ALA B 1 81 ? 51.060 76.336 0.850 1.00 15.73 79 ALA B O 1
ATOM 1488 N N . VAL B 1 82 ? 50.871 74.567 -0.564 1.00 15.15 80 VAL B N 1
ATOM 1489 C CA . VAL B 1 82 ? 51.536 73.668 0.355 1.00 15.06 80 VAL B CA 1
ATOM 1490 C C . VAL B 1 82 ? 52.971 74.119 0.524 1.00 15.49 80 VAL B C 1
ATOM 1491 O O . VAL B 1 82 ? 53.473 74.169 1.635 1.00 15.30 80 VAL B O 1
ATOM 1495 N N . ARG B 1 83 ? 53.617 74.466 -0.574 1.00 16.11 81 ARG B N 1
ATOM 1496 C CA . ARG B 1 83 ? 55.025 74.914 -0.449 1.00 15.85 81 ARG B CA 1
ATOM 1497 C C . ARG B 1 83 ? 55.116 76.240 0.311 1.00 16.84 81 ARG B C 1
ATOM 1498 O O . ARG B 1 83 ? 56.082 76.438 1.084 1.00 17.82 81 ARG B O 1
ATOM 1506 N N . LYS B 1 84 ? 54.154 77.138 0.119 1.00 16.13 82 LYS B N 1
ATOM 1507 C CA . LYS B 1 84 ? 54.162 78.409 0.874 1.00 16.22 82 LYS B CA 1
ATOM 1508 C C . LYS B 1 84 ? 54.028 78.098 2.367 1.00 16.67 82 LYS B C 1
ATOM 1509 O O . LYS B 1 84 ? 54.731 78.667 3.211 1.00 17.37 82 LYS B O 1
ATOM 1515 N N . LEU B 1 85 ? 53.117 77.199 2.720 1.00 16.26 83 LEU B N 1
ATOM 1516 C CA . LEU B 1 85 ? 52.906 76.818 4.123 1.00 16.07 83 LEU B CA 1
ATOM 1517 C C . LEU B 1 85 ? 54.139 76.169 4.757 1.00 15.39 83 LEU B C 1
ATOM 1518 O O . LEU B 1 85 ? 54.477 76.453 5.897 1.00 16.53 83 LEU B O 1
ATOM 1523 N N . SER B 1 86 ? 54.796 75.296 4.015 1.00 16.38 84 SER B N 1
ATOM 1524 C CA . SER B 1 86 ? 56.027 74.653 4.473 1.00 16.40 84 SER B CA 1
ATOM 1525 C C . SER B 1 86 ? 57.058 75.721 4.808 1.00 16.55 84 SER B C 1
ATOM 1526 O O . SER B 1 86 ? 57.701 75.665 5.870 1.00 17.51 84 SER B O 1
ATOM 1529 N N . LYS B 1 87 ? 57.198 76.701 3.923 1.00 15.44 85 LYS B N 1
ATOM 1530 C CA . LYS B 1 87 ? 58.155 77.803 4.112 1.00 15.99 85 LYS B CA 1
ATOM 1531 C C . LYS B 1 87 ? 57.806 78.648 5.310 1.00 15.70 85 LYS B C 1
ATOM 1532 O O . 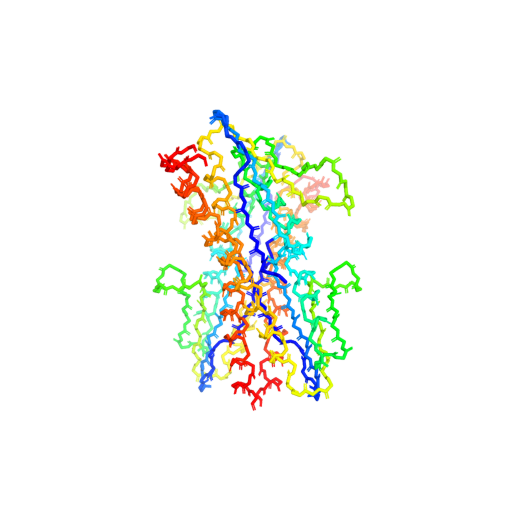LYS B 1 87 ? 58.676 79.020 6.083 1.00 16.21 85 LYS B O 1
ATOM 1538 N N . LEU B 1 88 ? 56.519 78.947 5.480 1.00 16.54 86 LEU B N 1
ATOM 1539 C CA . LEU B 1 88 ? 56.091 79.796 6.602 1.00 16.06 86 LEU B CA 1
ATOM 1540 C C . LEU B 1 88 ? 56.510 79.178 7.937 1.00 16.22 8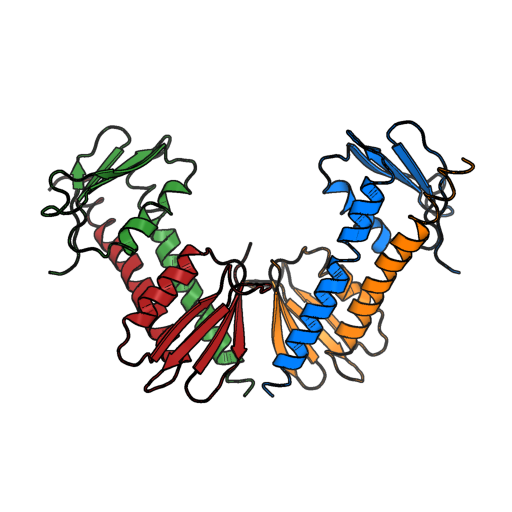6 LEU B C 1
ATOM 1541 O O . LEU B 1 88 ? 57.063 79.877 8.796 1.00 17.52 86 LEU B O 1
ATOM 1546 N N . TYR B 1 89 ? 56.272 77.885 8.115 1.00 15.02 87 TYR B N 1
ATOM 1547 C CA . TYR B 1 89 ? 56.600 77.226 9.371 1.00 16.11 87 TYR B CA 1
ATOM 1548 C C . TYR B 1 89 ? 58.113 76.999 9.506 1.00 15.83 87 TYR B C 1
ATOM 1549 O O . TYR B 1 89 ? 58.677 77.140 10.605 1.00 17.04 87 TYR B O 1
ATOM 1558 N N . GLU B 1 90 ? 58.788 76.729 8.391 1.00 16.26 88 GLU B N 1
ATOM 1559 C CA . GLU B 1 90 ? 60.233 76.568 8.443 1.00 16.78 88 GLU B CA 1
ATOM 1560 C C . GLU B 1 90 ? 60.897 77.867 8.838 1.00 17.81 88 GLU B C 1
ATOM 1561 O O . GLU B 1 90 ? 61.772 77.890 9.732 1.00 17.72 88 GLU B O 1
ATOM 1567 N N . ASP B 1 91 ? 60.445 78.962 8.216 1.00 16.90 89 ASP B N 1
ATOM 1568 C CA . ASP B 1 91 ? 61.002 80.302 8.513 1.00 17.86 89 ASP B CA 1
ATOM 1569 C C . ASP B 1 91 ? 60.687 80.698 9.964 1.00 18.20 89 ASP B C 1
ATOM 1570 O O . ASP B 1 91 ? 61.520 81.310 10.658 1.00 18.64 89 ASP B O 1
ATOM 1575 N N . LEU B 1 92 ? 59.479 80.363 10.418 1.00 16.96 90 LEU B N 1
ATOM 1576 C CA . LEU B 1 92 ? 59.149 80.588 11.833 1.00 16.46 90 LEU B CA 1
ATOM 1577 C C . LEU B 1 92 ? 60.186 79.916 12.756 1.00 17.33 90 LEU B C 1
ATOM 1578 O O . LEU B 1 92 ? 60.662 80.558 13.728 1.00 16.65 90 LEU B O 1
ATOM 1583 N N . GLY B 1 93 ? 60.513 78.650 12.467 1.00 16.52 91 GLY B N 1
ATOM 1584 C CA . GLY B 1 93 ? 61.538 77.896 13.217 1.00 17.59 91 GLY B CA 1
ATOM 1585 C C . GLY B 1 93 ? 62.911 78.531 13.153 1.00 17.55 91 GLY B C 1
ATOM 1586 O O . GLY B 1 93 ? 63.578 78.634 14.185 1.00 17.73 91 GLY B O 1
ATOM 1587 N N . THR B 1 94 ? 63.334 78.968 11.965 1.00 17.29 92 THR B N 1
ATOM 1588 C CA . THR B 1 94 ? 64.618 79.675 11.790 1.00 18.56 92 THR B CA 1
ATOM 1589 C C . THR B 1 94 ? 64.678 80.886 12.691 1.00 19.45 92 THR B C 1
ATOM 1590 O O . THR B 1 94 ? 65.670 81.083 13.424 1.00 20.26 92 THR B O 1
ATOM 1594 N N . GLN B 1 95 ? 63.601 81.663 12.689 1.00 18.93 93 GLN B N 1
ATOM 1595 C CA . GLN B 1 95 ? 63.566 82.896 13.489 1.00 19.08 93 GLN B CA 1
ATOM 1596 C C . GLN B 1 95 ? 63.606 82.641 14.973 1.00 19.71 93 GLN B C 1
ATOM 1597 O O . GLN B 1 95 ? 64.341 83.331 15.696 1.00 20.33 93 GLN B O 1
ATOM 1603 N N . PHE B 1 96 ? 62.803 81.691 15.441 1.00 18.90 94 PHE B N 1
ATOM 1604 C CA . PHE B 1 96 ? 62.842 81.244 16.833 1.00 19.60 94 PHE B CA 1
ATOM 1605 C C . PHE B 1 96 ? 64.238 80.787 17.224 1.00 20.08 94 PHE B C 1
ATOM 1606 O O . PHE B 1 96 ? 64.772 81.273 18.214 1.00 21.96 94 PHE B O 1
ATOM 1614 N N A GLN B 1 97 ? 64.717 79.713 16.582 0.50 18.91 95 GLN B N 1
ATOM 1615 N N B GLN B 1 97 ? 64.908 80.063 16.331 0.50 19.40 95 GLN B N 1
ATOM 1616 C CA A GLN B 1 97 ? 65.920 79.006 17.055 0.50 17.90 95 GLN B CA 1
ATOM 1617 C CA B GLN B 1 97 ? 66.312 79.685 16.554 0.50 18.81 95 GLN B CA 1
ATOM 1618 C C A GLN B 1 97 ? 67.070 79.971 17.147 0.50 17.00 95 GLN B C 1
ATOM 1619 C C B GLN B 1 97 ? 67.305 80.847 16.559 0.50 18.40 95 GLN B C 1
ATOM 1620 O O A GLN B 1 97 ? 67.924 79.877 18.039 0.50 16.35 95 GLN B O 1
ATOM 1621 O O B GLN B 1 97 ? 68.197 80.891 17.405 0.50 18.37 95 GLN B O 1
ATOM 1632 N N A LYS B 1 98 ? 67.088 80.915 16.219 0.50 16.89 96 LYS B N 1
ATOM 1633 N N B LYS B 1 98 ? 67.184 81.783 15.625 0.50 17.92 96 LYS B N 1
ATOM 1634 C CA A LYS B 1 98 ? 68.154 81.886 16.211 0.50 17.31 96 LYS B CA 1
ATOM 1635 C CA B LYS B 1 98 ? 68.192 82.835 15.544 0.50 17.92 96 LYS B CA 1
ATOM 1636 C C A LYS B 1 98 ? 68.030 82.700 17.466 0.50 17.13 96 LYS B C 1
ATOM 1637 C C B LYS B 1 98 ? 68.054 83.769 16.727 0.50 18.18 96 LYS B C 1
ATOM 1638 O O A LYS B 1 98 ? 69.024 83.008 18.140 0.50 18.28 96 LYS B O 1
ATOM 1639 O O B LYS B 1 98 ? 69.030 84.048 17.424 0.50 17.91 96 LYS B O 1
ATOM 1650 N N A GLU B 1 99 ? 66.786 83.062 17.763 0.50 16.28 97 GLU B N 1
ATOM 1651 N N B GLU B 1 99 ? 66.832 84.246 16.959 0.50 17.85 97 GLU B N 1
ATOM 1652 C CA A GLU B 1 99 ? 66.526 83.976 18.854 0.50 15.20 97 GLU B CA 1
ATOM 1653 C CA B GLU B 1 99 ? 66.575 85.157 18.073 0.50 17.97 97 GLU B CA 1
ATOM 1654 C C A GLU B 1 99 ? 66.786 83.313 20.176 0.50 15.67 97 GLU B C 1
ATOM 1655 C C B GLU B 1 99 ? 66.886 84.594 19.459 0.50 17.89 97 GLU B C 1
ATOM 1656 O O A GLU B 1 99 ? 67.321 83.940 21.076 0.50 15.41 97 GLU B O 1
ATOM 1657 O O B GLU B 1 99 ? 67.349 85.336 20.345 0.50 16.75 97 GLU B O 1
ATOM 1668 N N A PHE B 1 100 ? 66.402 82.050 20.322 0.50 14.20 98 PHE B N 1
ATOM 1669 N N B PHE B 1 100 ? 66.605 83.312 19.674 0.50 17.89 98 PHE B N 1
ATOM 1670 C CA A PHE B 1 100 ? 66.698 81.374 21.567 0.50 15.30 98 PHE B CA 1
ATOM 1671 C CA B PHE B 1 100 ? 66.891 82.709 20.989 0.50 18.86 98 PHE B CA 1
ATOM 1672 C C A PHE B 1 100 ? 68.218 81.342 21.784 0.50 15.22 98 PHE B C 1
ATOM 1673 C C B PHE B 1 100 ? 68.387 82.837 21.249 0.50 20.22 98 PHE B C 1
ATOM 1674 O O A PHE B 1 100 ? 68.698 81.704 22.854 0.50 15.58 98 PHE B O 1
ATOM 1675 O O B PHE B 1 100 ? 68.819 83.127 22.368 0.50 21.13 98 PHE B O 1
ATOM 1690 N N A GLN B 1 101 ? 68.965 80.919 20.764 0.50 15.95 99 GLN B N 1
ATOM 1691 N N B GLN B 1 101 ? 69.186 82.606 20.210 0.50 20.98 99 GLN B N 1
ATOM 1692 C CA A GLN B 1 101 ? 70.424 80.838 20.889 0.50 18.06 99 GLN B CA 1
ATOM 1693 C CA B GLN B 1 101 ? 70.632 82.552 20.412 0.50 21.57 99 GLN B CA 1
ATOM 1694 C C A GLN B 1 101 ? 71.018 82.189 21.255 0.50 18.91 99 GLN B C 1
ATOM 1695 C C B GLN B 1 101 ? 71.200 83.960 20.565 0.50 21.95 99 GLN B C 1
ATOM 1696 O O A GLN B 1 101 ? 71.864 82.274 22.153 0.50 20.11 99 GLN B O 1
ATOM 1697 O O B GLN B 1 101 ? 72.163 84.175 21.309 0.50 21.62 99 GLN B O 1
ATOM 1708 N N A ARG B 1 102 ? 70.587 83.237 20.562 0.50 19.30 100 ARG B N 1
ATOM 1709 N N B ARG B 1 102 ? 70.611 84.911 19.844 0.50 21.56 100 ARG B N 1
ATOM 1710 C CA A ARG B 1 102 ? 71.029 84.600 20.854 0.50 19.90 100 ARG B CA 1
ATOM 1711 C CA B ARG B 1 102 ? 70.989 86.316 19.962 0.50 22.07 100 ARG B CA 1
ATOM 1712 C C A ARG B 1 102 ? 70.769 84.905 22.338 0.50 20.39 100 ARG B C 1
ATOM 1713 C C B ARG B 1 102 ? 70.633 86.853 21.354 0.50 22.00 100 ARG B C 1
ATOM 1714 O O A ARG B 1 102 ? 71.678 85.313 23.065 0.50 20.58 100 ARG B O 1
ATOM 1715 O O B ARG B 1 102 ? 71.470 87.427 22.041 0.50 22.09 100 ARG B O 1
ATOM 1730 N N A TYR B 1 103 ? 69.543 84.656 22.791 0.50 20.13 101 TYR B N 1
ATOM 1731 N N B TYR B 1 103 ? 69.390 86.655 21.775 0.50 22.44 101 TYR B N 1
ATOM 1732 C CA A TYR B 1 103 ? 69.138 84.983 24.159 0.50 20.94 101 TYR B CA 1
ATOM 1733 C CA B TYR B 1 103 ? 69.000 87.165 23.066 0.50 22.93 101 TYR B CA 1
ATOM 1734 C C A TYR B 1 103 ? 69.860 84.157 25.240 0.50 21.42 101 TYR B C 1
ATOM 1735 C C B TYR B 1 103 ? 69.967 86.630 24.112 0.50 23.79 101 TYR B C 1
ATOM 1736 O O A TYR B 1 103 ? 70.275 84.699 26.268 0.50 22.19 101 TYR B O 1
ATOM 1737 O O B TYR B 1 103 ? 70.573 87.387 24.887 0.50 24.38 101 TYR B O 1
ATOM 1754 N N A GLU B 1 104 ? 70.015 82.853 25.025 0.50 21.93 102 GLU B N 1
ATOM 1755 N N B GLU B 1 104 ? 70.105 85.313 24.117 0.50 24.87 102 GLU B N 1
ATOM 1756 C CA A GLU B 1 104 ? 70.652 82.006 26.048 0.50 23.14 102 GLU B CA 1
ATOM 1757 C CA B GLU B 1 104 ? 70.912 84.617 25.108 0.50 25.92 102 GLU B CA 1
ATOM 1758 C C A GLU B 1 104 ? 72.140 82.339 26.185 0.50 22.98 102 GLU B C 1
ATOM 1759 C C B GLU B 1 104 ? 72.322 85.179 25.270 0.50 26.03 102 GLU B C 1
ATOM 1760 O O A GLU B 1 104 ? 72.803 81.933 27.144 0.50 23.42 102 GLU B O 1
ATOM 1761 O O B GLU B 1 104 ? 72.901 85.158 26.358 0.50 25.72 102 GLU B O 1
ATOM 1772 N N A SER B 1 105 ? 72.650 83.082 25.213 0.50 23.02 103 SER B N 1
ATOM 1773 N N B SER B 1 105 ? 72.876 85.684 24.185 0.50 26.82 103 SER B N 1
ATOM 1774 C CA A SER B 1 105 ? 74.046 83.505 25.192 0.50 23.97 103 SER B CA 1
ATOM 1775 C CA B SER B 1 105 ? 74.213 86.247 24.233 0.50 27.23 103 SER B CA 1
ATOM 1776 C C A SER B 1 105 ? 74.280 84.770 26.018 0.50 23.38 103 SER B C 1
ATOM 1777 C C B SER B 1 105 ? 74.226 87.661 24.814 0.50 27.58 103 SER B C 1
ATOM 1778 O O A SER B 1 105 ? 74.965 84.735 27.046 0.50 23.89 103 SER B O 1
ATOM 1779 O O B SER B 1 105 ? 75.070 87.997 25.648 0.50 27.94 103 SER B O 1
ATOM 1784 N N A ASP B 1 106 ? 73.697 85.882 25.575 0.50 23.48 104 ASP B N 1
ATOM 1785 N N B ASP B 1 106 ? 73.299 88.508 24.377 0.50 27.81 104 ASP B N 1
ATOM 1786 C CA A ASP B 1 106 ? 73.981 87.198 26.162 0.50 23.66 104 ASP B CA 1
ATOM 1787 C CA B ASP B 1 106 ? 73.445 89.923 24.689 0.50 28.25 104 ASP B CA 1
ATOM 1788 C C A ASP B 1 106 ? 72.897 87.638 27.139 0.50 23.02 104 ASP B C 1
ATOM 1789 C C B ASP B 1 106 ? 72.367 90.502 25.611 0.50 27.65 104 ASP B C 1
ATOM 1790 O O A ASP B 1 106 ? 73.066 88.623 27.873 0.50 20.78 104 ASP B O 1
ATOM 1791 O O B ASP B 1 106 ? 72.552 91.591 26.161 0.50 27.48 104 ASP B O 1
ATOM 1800 N N A HIS B 1 107 ? 71.796 86.889 27.129 0.50 22.34 105 HIS B N 1
ATOM 1801 N N B HIS B 1 107 ? 71.259 89.774 25.781 0.50 27.80 105 HIS B N 1
ATOM 1802 C CA A HIS B 1 107 ? 70.623 87.116 27.952 0.50 22.85 105 HIS B CA 1
ATOM 1803 C CA B HIS B 1 107 ? 70.103 90.301 26.524 0.50 27.43 105 HIS B CA 1
ATOM 1804 C C A HIS B 1 107 ? 70.260 88.587 28.196 0.50 22.16 105 HIS B C 1
ATOM 1805 C C B HIS B 1 107 ? 68.757 89.701 26.061 0.50 27.98 105 HIS B C 1
ATOM 1806 O O A HIS B 1 107 ? 70.139 89.368 27.252 0.50 20.99 105 HIS B O 1
ATOM 1807 O O B HIS B 1 107 ? 68.438 89.695 24.865 0.50 26.65 105 HIS B O 1
ATOM 1820 N N . ALA C 1 9 ? 31.494 18.029 6.016 1.00 41.60 7 ALA C N 1
ATOM 1821 C CA . ALA C 1 9 ? 32.057 18.782 7.178 1.00 40.89 7 ALA C CA 1
ATOM 1822 C C . ALA C 1 9 ? 32.077 20.286 6.908 1.00 40.38 7 ALA C C 1
ATOM 1823 O O . ALA C 1 9 ? 33.111 20.880 6.569 1.00 41.00 7 ALA C O 1
ATOM 1825 N N . GLU C 1 10 ? 30.898 20.881 7.027 1.00 39.64 8 GLU C N 1
ATOM 1826 C CA . GLU C 1 10 ? 30.730 22.326 7.118 1.00 38.08 8 GLU C CA 1
ATOM 1827 C C . GLU C 1 10 ? 31.216 22.759 8.503 1.00 36.05 8 GLU C C 1
ATOM 1828 O O . GLU C 1 10 ? 31.369 21.922 9.398 1.00 36.64 8 GLU C O 1
ATOM 1834 N N . SER C 1 11 ? 31.451 24.055 8.677 1.00 33.16 9 SER C N 1
ATOM 1835 C CA . SER C 1 11 ? 31.751 24.610 10.003 1.00 30.37 9 SER C CA 1
ATOM 1836 C C . SER C 1 11 ? 30.476 24.619 10.797 1.00 29.45 9 SER C C 1
ATOM 1837 O O . SER C 1 11 ? 29.391 24.848 10.243 1.00 29.11 9 SER C O 1
ATOM 1840 N N . SER C 1 12 ? 30.586 24.358 12.092 1.00 27.23 10 SER C N 1
ATOM 1841 C CA . SER C 1 12 ? 29.450 24.517 12.993 1.00 26.05 10 SER C CA 1
ATOM 1842 C C . SER C 1 12 ? 29.949 24.863 14.391 1.00 25.28 10 SER C C 1
ATOM 1843 O O . SER C 1 12 ? 31.163 24.956 14.611 1.00 23.77 10 SER C O 1
ATOM 1846 N N . LEU C 1 13 ? 29.017 25.079 15.315 1.00 23.84 11 LEU C N 1
ATOM 1847 C CA . LEU C 1 13 ? 29.351 25.455 16.678 1.00 24.21 11 LEU C CA 1
ATOM 1848 C C . LEU C 1 13 ? 28.227 25.136 17.658 1.00 24.73 11 LEU C C 1
ATOM 1849 O O . LEU C 1 13 ? 27.062 24.982 17.274 1.00 23.80 11 LEU C O 1
ATOM 1854 N N A ARG C 1 14 ? 28.580 24.984 18.929 0.50 23.75 12 ARG C N 1
ATOM 1855 N N B ARG C 1 14 ? 28.587 25.054 18.932 0.50 24.48 12 ARG C N 1
ATOM 1856 C CA A ARG C 1 14 ? 27.587 24.581 19.926 0.50 24.56 12 ARG C CA 1
ATOM 1857 C CA B ARG C 1 14 ? 27.637 24.624 19.942 0.50 26.04 12 ARG C CA 1
ATOM 1858 C C A ARG C 1 14 ? 28.040 25.014 21.299 0.50 24.79 12 ARG C C 1
ATOM 1859 C C B ARG C 1 14 ? 28.092 25.120 21.288 0.50 25.63 12 ARG C C 1
ATOM 1860 O O A ARG C 1 14 ? 29.183 24.725 21.685 0.50 24.39 12 ARG C O 1
ATOM 1861 O O B ARG C 1 14 ? 29.261 24.960 21.659 0.50 25.16 12 ARG C O 1
ATOM 1876 N N . VAL C 1 15 ? 27.167 25.750 22.000 1.00 25.24 13 VAL C N 1
ATOM 1877 C CA . VAL C 1 15 ? 27.356 26.126 23.389 1.00 25.49 13 VAL C CA 1
ATOM 1878 C C . VAL C 1 15 ? 27.534 24.812 24.154 1.00 25.27 13 VAL C C 1
ATOM 1879 O O . VAL C 1 15 ? 26.793 23.836 23.942 1.00 23.97 13 VAL C O 1
ATOM 1883 N N . ILE C 1 16 ? 28.559 24.792 24.987 1.00 25.27 14 ILE C N 1
ATOM 1884 C CA . ILE C 1 16 ? 28.819 23.629 25.828 1.00 26.25 14 ILE C CA 1
ATOM 1885 C C . ILE C 1 16 ? 28.429 23.982 27.261 1.00 27.70 14 ILE C C 1
ATOM 1886 O O . ILE C 1 16 ? 27.879 23.125 27.980 1.00 28.17 14 ILE C O 1
ATOM 1891 N N . SER C 1 17 ? 28.761 25.199 27.684 1.00 29.34 15 SER C N 1
ATOM 1892 C CA . SER C 1 17 ? 28.384 25.709 29.005 1.00 31.27 15 SER C CA 1
ATOM 1893 C C . SER C 1 17 ? 28.248 27.236 29.097 1.00 33.20 15 SER C C 1
ATOM 1894 O O . SER C 1 17 ? 28.779 27.991 28.283 1.00 31.70 15 SER C O 1
ATOM 1897 N N . LYS C 1 18 ? 27.469 27.666 30.090 1.00 34.55 16 LYS C N 1
ATOM 1898 C CA A LYS C 1 18 ? 27.198 29.075 30.338 0.50 35.66 16 LYS C CA 1
ATOM 1899 C CA B LYS C 1 18 ? 27.181 29.076 30.335 0.50 35.55 16 LYS C CA 1
ATOM 1900 C C . LYS C 1 18 ? 27.018 29.266 31.835 1.00 36.40 16 LYS C C 1
ATOM 1901 O O . LYS C 1 18 ? 26.207 28.579 32.459 1.00 37.04 16 LYS C O 1
ATOM 1912 N N A GLU C 1 19 ? 27.756 30.191 32.428 0.50 37.44 17 GLU C N 1
ATOM 1913 N N B GLU C 1 19 ? 27.837 30.154 32.401 0.50 37.43 17 GLU C N 1
ATOM 1914 C CA A GLU C 1 19 ? 27.663 30.371 33.875 0.50 38.22 17 GLU C CA 1
ATOM 1915 C CA B GLU C 1 19 ? 27.928 30.365 33.854 0.50 38.31 17 GLU C CA 1
ATOM 1916 C C A GLU C 1 19 ? 27.127 31.743 34.240 0.50 38.64 17 GLU C C 1
ATOM 1917 C C B GLU C 1 19 ? 28.230 31.826 34.171 0.50 38.56 17 GLU C C 1
ATOM 1918 O O A GLU C 1 19 ? 26.193 32.250 33.617 0.50 38.93 17 GLU C O 1
ATOM 1919 O O B GLU C 1 19 ? 28.953 32.490 33.432 0.50 38.88 17 GLU C O 1
ATOM 1930 N N . LYS C 1 20 ? 27.705 32.299 35.299 1.00 39.04 18 LYS C N 1
ATOM 1931 C CA . LYS C 1 20 ? 27.647 33.720 35.646 1.00 39.20 18 LYS C CA 1
ATOM 1932 C C . LYS C 1 20 ? 27.820 34.698 34.470 1.00 38.31 18 LYS C C 1
ATOM 1933 O O . LYS C 1 20 ? 26.845 35.062 33.808 1.00 39.18 18 LYS C O 1
ATOM 1939 N N . ASN C 1 21 ? 29.072 35.097 34.240 1.00 36.73 19 ASN C N 1
ATOM 1940 C CA . ASN C 1 21 ? 29.475 36.085 33.252 1.00 34.99 19 ASN C CA 1
ATOM 1941 C C . ASN C 1 21 ? 30.450 35.479 32.247 1.00 33.16 19 ASN C C 1
ATOM 1942 O O . ASN C 1 21 ? 31.390 36.147 31.785 1.00 32.88 19 ASN C O 1
ATOM 1947 N N . SER C 1 22 ? 30.214 34.220 31.924 1.00 31.15 20 SER C N 1
ATOM 1948 C CA . SER C 1 22 ? 31.115 33.465 31.051 1.00 29.98 20 SER C CA 1
ATOM 1949 C C . SER C 1 22 ? 30.343 32.492 30.171 1.00 28.27 20 SER C C 1
ATOM 1950 O O . SER C 1 22 ? 29.236 32.071 30.495 1.00 27.90 20 SER C O 1
ATOM 1953 N N . ILE C 1 23 ? 30.917 32.143 29.013 1.00 26.15 21 ILE C N 1
ATOM 1954 C CA . ILE C 1 23 ? 30.323 31.150 28.138 1.00 24.37 21 ILE C CA 1
ATOM 1955 C C . ILE C 1 23 ? 31.437 30.349 27.452 1.00 22.12 21 ILE C C 1
ATOM 1956 O O . ILE C 1 23 ? 32.514 30.879 27.264 1.00 22.97 21 ILE C O 1
ATOM 1961 N N . THR C 1 24 ? 31.128 29.103 27.101 1.00 21.91 22 THR C N 1
ATOM 1962 C CA . THR C 1 24 ? 32.040 28.193 26.395 1.00 21.54 22 THR C CA 1
ATOM 1963 C C . THR C 1 24 ? 31.336 27.588 25.177 1.00 21.34 22 THR C C 1
ATOM 1964 O O . THR C 1 24 ? 30.257 26.973 25.285 1.00 21.66 22 THR C O 1
ATOM 1968 N N . VAL C 1 25 ? 31.956 27.749 23.997 1.00 18.66 23 VAL C N 1
ATOM 1969 C CA . VAL C 1 25 ? 31.354 27.295 22.778 1.00 18.93 23 VAL C CA 1
ATOM 1970 C C . VAL C 1 25 ? 32.359 26.443 22.017 1.00 18.25 23 VAL C C 1
ATOM 1971 O O . VAL C 1 25 ? 33.485 26.902 21.770 1.00 19.39 23 VAL C O 1
ATOM 1975 N N . GLU C 1 26 ? 31.945 25.250 21.624 1.00 18.09 24 GLU C N 1
ATOM 1976 C CA . GLU C 1 26 ? 32.772 24.353 20.838 1.00 18.88 24 GLU C CA 1
ATOM 1977 C C . GLU C 1 26 ? 32.712 24.810 19.387 1.00 18.63 24 GLU C C 1
ATOM 1978 O O . GLU C 1 26 ? 31.619 24.983 18.824 1.00 19.27 24 GLU C O 1
ATOM 1984 N N . MET C 1 27 ? 33.885 25.018 18.792 1.00 17.74 25 MET C N 1
ATOM 1985 C CA . MET C 1 27 ? 33.997 25.497 17.416 1.00 17.15 25 MET C CA 1
ATOM 1986 C C . MET C 1 27 ? 34.453 24.364 16.526 1.00 17.59 25 MET C C 1
ATOM 1987 O O . MET C 1 27 ? 35.562 23.840 16.689 1.00 16.64 25 MET C O 1
ATOM 1992 N N . ILE C 1 28 ? 33.578 23.959 15.604 1.00 19.67 26 ILE C N 1
ATOM 1993 C CA . ILE C 1 28 ? 33.775 22.746 14.830 1.00 21.01 26 ILE C CA 1
ATOM 1994 C C . ILE C 1 28 ? 34.099 23.048 13.381 1.00 21.85 26 ILE C C 1
ATOM 1995 O O . ILE C 1 28 ? 33.335 23.767 12.709 1.00 21.26 26 ILE C O 1
ATOM 2000 N N . ASN C 1 29 ? 35.242 22.537 12.923 1.00 22.65 27 ASN C N 1
ATOM 2001 C CA . ASN C 1 29 ? 35.667 22.635 11.529 1.00 24.66 27 ASN C CA 1
ATOM 2002 C C . ASN C 1 29 ? 35.844 24.078 11.086 1.00 24.08 27 ASN C C 1
ATOM 2003 O O . ASN C 1 29 ? 35.477 24.451 9.955 1.00 24.52 27 ASN C O 1
ATOM 2008 N N . TYR C 1 30 ? 36.398 24.900 11.983 1.00 22.00 28 TYR C N 1
ATOM 2009 C CA . TYR C 1 30 ? 36.750 26.250 11.625 1.00 21.29 28 TYR C CA 1
ATOM 2010 C C . TYR C 1 30 ? 38.240 26.313 11.353 1.00 21.49 28 TYR C C 1
ATOM 2011 O O . TYR C 1 30 ? 39.044 25.551 11.957 1.00 21.82 28 TYR C O 1
ATOM 2020 N N A ASP C 1 31 ? 38.598 27.235 10.449 0.50 21.33 29 ASP C N 1
ATOM 2021 N N B ASP C 1 31 ? 38.610 27.197 10.446 0.50 21.15 29 ASP C N 1
ATOM 2022 C CA A ASP C 1 31 ? 39.984 27.611 10.160 0.50 21.72 29 ASP C CA 1
ATOM 2023 C CA B ASP C 1 31 ? 39.992 27.424 10.107 0.50 21.36 29 ASP C CA 1
ATOM 2024 C C A ASP C 1 31 ? 40.680 28.081 11.415 0.50 20.71 29 ASP C C 1
ATOM 2025 C C B ASP C 1 31 ? 40.703 28.084 11.283 0.50 20.43 29 ASP C C 1
ATOM 2026 O O A ASP C 1 31 ? 40.156 28.890 12.171 0.50 20.05 29 ASP C O 1
ATOM 2027 O O B ASP C 1 31 ? 40.195 29.025 11.888 0.50 19.83 29 ASP C O 1
ATOM 2036 N N . ASN C 1 32 ? 41.896 27.596 11.612 1.00 20.88 30 ASN C N 1
ATOM 2037 C CA A ASN C 1 32 ? 42.737 28.063 12.668 0.50 21.36 30 ASN C CA 1
ATOM 2038 C CA B ASN C 1 32 ? 42.600 28.114 12.779 0.50 20.89 30 ASN C CA 1
ATOM 2039 C C . ASN C 1 32 ? 42.924 29.593 12.676 1.00 21.43 30 ASN C C 1
ATOM 2040 O O . ASN C 1 32 ? 42.846 30.265 13.678 1.00 21.37 30 ASN C O 1
ATOM 2049 N N . THR C 1 33 ? 43.218 30.132 11.496 1.00 21.02 31 THR C N 1
ATOM 2050 C CA . THR C 1 33 ? 43.412 31.585 11.397 1.00 21.56 31 THR C CA 1
ATOM 2051 C C . THR C 1 33 ? 42.148 32.343 11.813 1.00 20.29 31 THR C C 1
ATOM 2052 O O . THR C 1 33 ? 42.232 33.329 12.520 1.00 19.11 31 THR C O 1
ATOM 2056 N N . LEU C 1 34 ? 40.990 31.879 11.355 1.00 19.36 32 LEU C N 1
ATOM 2057 C CA . LEU C 1 34 ? 39.727 32.488 11.768 1.00 18.47 32 LEU C CA 1
ATOM 2058 C C . LEU C 1 34 ? 39.588 32.468 13.294 1.00 17.76 32 LEU C C 1
ATOM 2059 O O . LEU C 1 34 ? 39.229 33.469 13.924 1.00 17.35 32 LEU C O 1
ATOM 2064 N N . LEU C 1 35 ? 39.868 31.317 13.896 1.00 17.16 33 LEU C N 1
ATOM 2065 C CA . LEU C 1 35 ? 39.757 31.230 15.373 1.00 17.75 33 LEU C CA 1
ATOM 2066 C C . LEU C 1 35 ? 40.719 32.144 16.132 1.00 16.52 33 LEU C C 1
ATOM 2067 O O . LEU C 1 35 ? 40.361 32.692 17.152 1.00 17.62 33 LEU C O 1
ATOM 2072 N N . ARG C 1 36 ? 41.917 32.338 15.597 1.00 18.37 34 ARG C N 1
ATOM 2073 C CA . ARG C 1 36 ? 42.902 33.158 16.262 1.00 19.65 34 ARG C CA 1
ATOM 2074 C C . ARG C 1 36 ? 42.451 34.600 16.157 1.00 19.60 34 ARG C C 1
ATOM 2075 O O . ARG C 1 36 ? 42.452 35.347 17.122 1.00 19.85 34 ARG C O 1
ATOM 2083 N N . THR C 1 37 ? 41.987 34.975 14.978 1.00 20.08 35 THR C N 1
ATOM 2084 C CA . THR C 1 37 ? 41.491 36.331 14.807 1.00 20.10 35 THR C CA 1
ATOM 2085 C C . THR C 1 37 ? 40.285 36.670 15.680 1.00 18.85 35 THR C C 1
ATOM 2086 O O . THR C 1 37 ? 40.179 37.783 16.174 1.00 19.01 35 THR C O 1
ATOM 2090 N N . LEU C 1 38 ? 39.412 35.695 15.888 1.00 17.65 36 LEU C N 1
ATOM 2091 C CA . LEU C 1 38 ? 38.251 35.887 16.731 1.00 18.09 36 LEU C CA 1
ATOM 2092 C C . LEU C 1 38 ? 38.683 36.219 18.152 1.00 18.61 36 LEU C C 1
ATOM 2093 O O . LEU C 1 38 ? 38.229 37.211 18.721 1.00 18.28 36 LEU C O 1
ATOM 2098 N N . VAL C 1 39 ? 39.567 35.410 18.732 1.00 19.85 37 VAL C N 1
ATOM 2099 C CA . VAL C 1 39 ? 39.979 35.725 20.099 1.00 21.78 37 VAL C CA 1
ATOM 2100 C C . VAL C 1 39 ? 40.780 37.006 20.201 1.00 22.06 37 VAL C C 1
ATOM 2101 O O . VAL C 1 39 ? 40.559 37.773 21.133 1.00 23.57 37 VAL C O 1
ATOM 2105 N N . GLU C 1 40 ? 41.663 37.259 19.248 1.00 23.30 38 GLU C N 1
ATOM 2106 C CA A GLU C 1 40 ? 42.408 38.519 19.223 0.50 24.41 38 GLU C CA 1
ATOM 2107 C CA B GLU C 1 40 ? 42.412 38.525 19.177 0.50 24.33 38 GLU C CA 1
ATOM 2108 C C . GLU C 1 40 ? 41.449 39.716 19.214 1.00 24.35 38 GLU C C 1
ATOM 2109 O O . GLU C 1 40 ? 41.699 40.712 19.884 1.00 25.73 38 GLU C O 1
ATOM 2120 N N . GLU C 1 41 ? 40.334 39.604 18.492 1.00 23.44 39 GLU C N 1
ATOM 2121 C CA . GLU C 1 41 ? 39.377 40.704 18.412 1.00 23.83 39 GLU C CA 1
ATOM 2122 C C . GLU C 1 41 ? 38.643 40.871 19.725 1.00 23.84 39 GLU C C 1
ATOM 2123 O O . GLU C 1 41 ? 38.487 41.990 20.224 1.00 25.23 39 GLU C O 1
ATOM 2129 N N . ILE C 1 42 ? 38.186 39.760 20.303 1.00 23.66 40 ILE C N 1
ATOM 2130 C CA . ILE C 1 42 ? 37.555 39.797 21.620 1.00 23.94 40 ILE C CA 1
ATOM 2131 C C . ILE C 1 42 ? 38.496 40.449 22.674 1.00 23.97 40 ILE C C 1
ATOM 2132 O O . ILE C 1 42 ? 38.038 41.200 23.547 1.00 25.09 40 ILE C O 1
ATOM 2137 N N . LEU C 1 43 ? 39.803 40.235 22.554 1.00 25.40 41 LEU C N 1
ATOM 2138 C CA . LEU C 1 43 ? 40.745 40.727 23.565 1.00 27.27 41 LEU C CA 1
ATOM 2139 C C . LEU C 1 43 ? 40.959 42.251 23.485 1.00 28.69 41 LEU C C 1
ATOM 2140 O O . LEU C 1 43 ? 41.589 42.857 24.373 1.00 30.01 41 LEU C O 1
ATOM 2145 N N . LYS C 1 44 ? 40.441 42.857 22.420 1.00 30.43 42 LYS C N 1
ATOM 2146 C CA . LYS C 1 44 ? 40.519 44.310 22.237 1.00 31.27 42 LYS C CA 1
ATOM 2147 C C . LYS C 1 44 ? 39.462 45.036 23.062 1.00 31.50 42 LYS C C 1
ATOM 2148 O O . LYS C 1 44 ? 39.555 46.243 23.275 1.00 31.89 42 LYS C O 1
ATOM 2154 N N . ASP C 1 45 ? 38.471 44.281 23.527 1.00 31.88 43 ASP C N 1
ATOM 2155 C CA . ASP C 1 45 ? 37.339 44.770 24.301 1.00 32.31 43 ASP C CA 1
ATOM 2156 C C . ASP C 1 45 ? 37.727 45.018 25.761 1.00 33.12 43 ASP C C 1
ATOM 2157 O O . ASP C 1 45 ? 38.178 44.103 26.460 1.00 32.41 43 ASP C O 1
ATOM 2162 N N . ASP C 1 46 ? 37.555 46.264 26.202 1.00 33.48 44 ASP C N 1
ATOM 2163 C CA . ASP C 1 46 ? 37.770 46.658 27.603 1.00 34.71 44 ASP C CA 1
ATOM 2164 C C . ASP C 1 46 ? 36.911 45.880 28.608 1.00 34.37 44 ASP C C 1
ATOM 2165 O O . ASP C 1 46 ? 37.268 45.812 29.786 1.00 35.58 44 ASP C O 1
ATOM 2170 N N . GLN C 1 47 ? 35.774 45.346 28.163 1.00 33.62 45 GLN C N 1
ATOM 2171 C CA . GLN C 1 47 ? 34.803 44.663 29.049 1.00 33.66 45 GLN C CA 1
ATOM 2172 C C . GLN C 1 47 ? 35.074 43.174 29.203 1.00 32.88 45 GLN C C 1
ATOM 2173 O O . GLN C 1 47 ? 34.328 42.466 29.875 1.00 32.85 45 GLN C O 1
ATOM 2179 N N . VAL C 1 48 ? 36.108 42.702 28.521 1.00 31.94 46 VAL C N 1
ATOM 2180 C CA . VAL C 1 48 ? 36.450 41.299 28.533 1.00 30.60 46 VAL C CA 1
ATOM 2181 C C . VAL C 1 48 ? 37.580 41.084 29.533 1.00 30.51 46 VAL C C 1
ATOM 2182 O O . VAL C 1 48 ? 38.610 41.748 29.479 1.00 30.66 46 VAL C O 1
ATOM 2186 N N . ASP C 1 49 ? 37.353 40.157 30.450 1.00 30.53 47 ASP C N 1
ATOM 2187 C CA . ASP C 1 49 ? 38.351 39.739 31.423 1.00 30.31 47 ASP C CA 1
ATOM 2188 C C . ASP C 1 49 ? 39.242 38.611 30.886 1.00 28.72 47 ASP C C 1
ATOM 2189 O O . ASP C 1 49 ? 40.446 38.605 31.124 1.00 28.21 47 ASP C O 1
ATOM 2194 N N . GLU C 1 50 ? 38.629 37.657 30.188 1.00 27.37 48 GLU C N 1
ATOM 2195 C CA . GLU C 1 50 ? 39.386 36.576 29.529 1.00 26.11 48 GLU C CA 1
ATOM 2196 C C . GLU C 1 50 ? 38.686 36.093 28.272 1.00 24.81 48 GLU C C 1
ATOM 2197 O O . GLU C 1 50 ? 37.481 36.046 28.197 1.00 23.84 48 GLU C O 1
ATOM 2203 N N . ALA C 1 51 ? 39.479 35.716 27.274 1.00 23.81 49 ALA C N 1
ATOM 2204 C CA . ALA C 1 51 ? 38.977 35.072 26.083 1.00 22.14 49 ALA C CA 1
ATOM 2205 C C . ALA C 1 51 ? 40.118 34.219 25.601 1.00 21.99 49 ALA C C 1
ATOM 2206 O O . ALA C 1 51 ? 41.205 34.720 25.323 1.00 23.58 49 ALA C O 1
ATOM 2208 N N . ARG C 1 52 ? 39.887 32.913 25.528 1.00 20.53 50 ARG C N 1
ATOM 2209 C CA . ARG C 1 52 ? 40.936 32.015 25.070 1.00 18.62 50 ARG C CA 1
ATOM 2210 C C . ARG C 1 52 ? 40.282 30.701 24.711 1.00 17.40 50 ARG C C 1
ATOM 2211 O O . ARG C 1 52 ? 39.104 30.498 24.959 1.00 18.22 50 ARG C O 1
ATOM 2219 N N . TYR C 1 53 ? 41.059 29.793 24.132 1.00 15.30 51 TYR C N 1
ATOM 2220 C CA . TYR C 1 53 ? 40.539 28.468 23.815 1.00 14.18 51 TYR C CA 1
ATOM 2221 C C . TYR C 1 53 ? 41.042 27.420 24.790 1.00 14.63 51 TYR C C 1
ATOM 2222 O O . TYR C 1 53 ? 42.118 27.540 25.365 1.00 13.71 51 TYR C O 1
ATOM 2231 N N . TYR C 1 54 ? 40.217 26.391 24.968 1.00 14.65 52 TYR C N 1
ATOM 2232 C CA . TYR C 1 54 ? 40.587 25.200 25.703 1.00 15.27 52 TYR C CA 1
ATOM 2233 C C . TYR C 1 54 ? 40.242 23.976 24.890 1.00 15.70 52 TYR C C 1
ATOM 2234 O O . TYR C 1 54 ? 39.387 24.017 23.978 1.00 15.15 52 TYR C O 1
ATOM 2243 N N . ILE C 1 55 ? 40.909 22.856 25.184 1.00 15.52 53 ILE C N 1
ATOM 2244 C CA . ILE C 1 55 ? 40.625 21.614 24.443 1.00 15.67 53 ILE C CA 1
ATOM 2245 C C . ILE C 1 55 ? 41.023 20.443 25.338 1.00 16.89 53 ILE C C 1
ATOM 2246 O O . ILE C 1 55 ? 42.012 20.560 26.078 1.00 17.81 53 ILE C O 1
ATOM 2251 N N . LYS C 1 56 ? 40.233 19.370 25.328 1.00 16.86 54 LYS C N 1
ATOM 2252 C CA . LYS C 1 56 ? 40.584 18.179 26.105 1.00 17.50 54 LYS C CA 1
ATOM 2253 C C . LYS C 1 56 ? 41.644 17.362 25.406 1.00 17.00 54 LYS C C 1
ATOM 2254 O O . LYS C 1 56 ? 42.612 16.905 26.054 1.00 18.92 54 LYS C O 1
ATOM 2260 N N . HIS C 1 57 ? 41.462 17.151 24.102 1.00 16.25 55 HIS C N 1
ATOM 2261 C CA . HIS C 1 57 ? 42.406 16.336 23.318 1.00 16.11 55 HIS C CA 1
ATOM 2262 C C . HIS C 1 57 ? 42.926 17.162 22.130 1.00 15.52 55 HIS C C 1
ATOM 2263 O O . HIS C 1 57 ? 42.243 17.272 21.098 1.00 16.48 55 HIS C O 1
ATOM 2270 N N . PRO C 1 58 ? 44.103 17.805 22.293 1.00 15.15 56 PRO C N 1
ATOM 2271 C CA . PRO C 1 58 ? 44.581 18.792 21.307 1.00 15.91 56 PRO C CA 1
ATOM 2272 C C . PRO C 1 58 ? 44.554 18.378 19.841 1.00 16.32 56 PRO C C 1
ATOM 2273 O O . PRO C 1 58 ? 44.411 19.265 18.986 1.00 18.92 56 PRO C O 1
ATOM 2277 N N . VAL C 1 59 ? 44.758 17.093 19.535 1.00 16.39 57 VAL C N 1
ATOM 2278 C CA . VAL C 1 59 ? 44.843 16.641 18.103 1.00 18.75 57 VAL C CA 1
ATOM 2279 C C . VAL C 1 59 ? 43.604 15.928 17.573 1.00 19.89 57 VAL C C 1
ATOM 2280 O O . VAL C 1 59 ? 43.558 15.595 16.383 1.00 21.96 57 VAL C O 1
ATOM 2284 N N . ILE C 1 60 ? 42.643 15.660 18.469 1.00 19.33 58 ILE C N 1
ATOM 2285 C CA . ILE C 1 60 ? 41.438 14.860 18.163 1.00 19.92 58 ILE C CA 1
ATOM 2286 C C . ILE C 1 60 ? 40.158 15.698 18.247 1.00 20.84 58 ILE C C 1
ATOM 2287 O O . ILE C 1 60 ? 39.275 15.577 17.389 1.00 21.45 58 ILE C O 1
ATOM 2292 N N . ASP C 1 61 ? 40.084 16.582 19.239 1.00 18.08 59 ASP C N 1
ATOM 2293 C CA . ASP C 1 61 ? 38.863 17.339 19.524 1.00 18.63 59 ASP C CA 1
ATOM 2294 C C . ASP C 1 61 ? 38.791 18.662 18.767 1.00 17.84 59 ASP C C 1
ATOM 2295 O O . ASP C 1 61 ? 39.787 19.132 18.231 1.00 18.10 59 ASP C O 1
ATOM 2300 N N . ASN C 1 62 ? 37.601 19.270 18.795 1.00 18.21 60 ASN C N 1
ATOM 2301 C CA . ASN C 1 62 ? 37.428 20.655 18.367 1.00 18.51 60 ASN C CA 1
ATOM 2302 C C . ASN C 1 62 ? 37.707 21.612 19.509 1.00 17.98 60 ASN C C 1
ATOM 2303 O O . ASN C 1 62 ? 37.365 21.329 20.663 1.00 18.88 60 ASN C O 1
ATOM 2308 N N . PRO C 1 63 ? 38.339 22.761 19.221 1.00 16.29 61 PRO C N 1
ATOM 2309 C CA . PRO C 1 63 ? 38.599 23.738 20.275 1.00 16.40 61 PRO C CA 1
ATOM 2310 C C . PRO C 1 63 ? 37.331 24.368 20.800 1.00 16.68 61 PRO C C 1
ATOM 2311 O O . PRO C 1 63 ? 36.343 24.450 20.082 1.00 16.04 61 PRO C O 1
ATOM 2315 N N . GLN C 1 64 ? 37.366 24.778 22.057 1.00 15.58 62 GLN C N 1
ATOM 2316 C CA . GLN C 1 64 ? 36.252 25.456 22.680 1.00 16.41 62 GLN C CA 1
ATOM 2317 C C . GLN C 1 64 ? 36.698 26.870 23.061 1.00 16.63 62 GLN C C 1
ATOM 2318 O O . GLN C 1 64 ? 37.743 27.058 23.723 1.00 15.91 62 GLN C O 1
ATOM 2324 N N . ILE C 1 65 ? 35.921 27.875 22.668 1.00 16.69 63 ILE C N 1
ATOM 2325 C CA . ILE C 1 65 ? 36.239 29.241 23.082 1.00 17.02 63 ILE C CA 1
ATOM 2326 C C . ILE C 1 65 ? 35.536 29.451 24.416 1.00 16.96 63 ILE C C 1
ATOM 2327 O O . ILE C 1 65 ? 34.390 29.003 24.601 1.00 17.65 63 ILE C O 1
ATOM 2332 N N . TYR C 1 66 ? 36.259 30.090 25.322 1.00 16.16 64 TYR C N 1
ATOM 2333 C CA . TYR C 1 66 ? 35.771 30.546 26.612 1.00 18.62 64 TYR C CA 1
ATOM 2334 C C . TYR C 1 66 ? 35.913 32.055 26.708 1.00 18.48 64 TYR C C 1
ATOM 2335 O O . TYR C 1 66 ? 36.976 32.598 26.451 1.00 17.94 64 TYR C O 1
ATOM 2344 N N . VAL C 1 67 ? 34.822 32.744 27.081 1.00 20.13 65 VAL C N 1
ATOM 2345 C CA . VAL C 1 67 ? 34.846 34.190 27.203 1.00 21.10 65 VAL C CA 1
ATOM 2346 C C . VAL C 1 67 ? 34.222 34.572 28.547 1.00 21.40 65 VAL C C 1
ATOM 2347 O O . VAL C 1 67 ? 33.141 34.110 28.824 1.00 22.07 65 VAL C O 1
ATOM 2351 N N . ARG C 1 68 ? 34.963 35.327 29.356 1.00 22.79 66 ARG C N 1
ATOM 2352 C CA . ARG C 1 68 ? 34.444 35.920 30.583 1.00 25.59 66 ARG C CA 1
ATOM 2353 C C . ARG C 1 68 ? 34.507 37.443 30.525 1.00 25.71 66 ARG C C 1
ATOM 2354 O O . ARG C 1 68 ? 35.502 38.017 30.098 1.00 25.18 66 ARG C O 1
ATOM 2362 N N . VAL C 1 69 ? 33.466 38.098 31.032 1.00 28.49 67 VAL C N 1
ATOM 2363 C CA . VAL C 1 69 ? 33.377 39.560 30.939 1.00 29.88 67 VAL C CA 1
ATOM 2364 C C . VAL C 1 69 ? 33.317 40.214 32.333 1.00 32.09 67 VAL C C 1
ATOM 2365 O O . VAL C 1 69 ? 32.944 39.553 33.297 1.00 32.69 67 VAL C O 1
ATOM 2369 N N . LYS C 1 70 ? 33.711 41.485 32.422 1.00 34.02 68 LYS C N 1
ATOM 2370 C CA . LYS C 1 70 ? 33.592 42.257 33.673 1.00 36.10 68 LYS C CA 1
ATOM 2371 C C . LYS C 1 70 ? 32.270 43.003 33.766 1.00 37.30 68 LYS C C 1
ATOM 2372 O O . LYS C 1 70 ? 31.790 43.296 34.868 1.00 38.09 68 LYS C O 1
ATOM 2378 N N . SER C 1 71 ? 31.691 43.325 32.612 1.00 38.05 69 SER C N 1
ATOM 2379 C CA . SER C 1 71 ? 30.393 43.994 32.537 1.00 38.88 69 SER C CA 1
ATOM 2380 C C . SER C 1 71 ? 29.654 43.499 31.310 1.00 38.87 69 SER C C 1
ATOM 2381 O O . SER C 1 71 ? 30.282 43.089 30.331 1.00 39.08 69 SER C O 1
ATOM 2384 N N . GLY C 1 72 ? 28.325 43.532 31.370 1.00 38.93 70 GLY C N 1
ATOM 2385 C CA . GLY C 1 72 ? 27.465 43.010 30.308 1.00 38.52 70 GLY C CA 1
ATOM 2386 C C . GLY C 1 72 ? 27.468 41.494 30.258 1.00 38.22 70 GLY C C 1
ATOM 2387 O O . GLY C 1 72 ? 27.909 40.839 31.205 1.00 38.48 70 GLY C O 1
ATOM 2388 N N . LYS C 1 73 ? 26.979 40.943 29.145 1.00 37.17 71 LYS C N 1
ATOM 2389 C CA . LYS C 1 73 ? 26.859 39.499 28.955 1.00 36.00 71 LYS C CA 1
ATOM 2390 C C . LYS C 1 73 ? 28.001 38.982 28.085 1.00 34.95 71 LYS C C 1
ATOM 2391 O O . LYS C 1 73 ? 28.499 39.722 27.229 1.00 33.56 71 LYS C O 1
ATOM 2397 N N . PRO C 1 74 ? 28.402 37.697 28.280 1.00 33.81 72 PRO C N 1
ATOM 2398 C CA . PRO C 1 74 ? 29.511 37.180 27.481 1.00 33.05 72 PRO C CA 1
ATOM 2399 C C . PRO C 1 74 ? 29.179 37.053 25.993 1.00 32.06 72 PRO C C 1
ATOM 2400 O O . PRO C 1 74 ? 30.030 37.386 25.150 1.00 31.64 72 PRO C O 1
ATOM 2404 N N . GLN C 1 75 ? 27.965 36.569 25.701 1.00 31.32 73 GLN C N 1
ATOM 2405 C CA A GLN C 1 75 ? 27.447 36.390 24.347 0.50 30.98 73 GLN C CA 1
ATOM 2406 C CA B GLN C 1 75 ? 27.502 36.383 24.330 0.50 30.93 73 GLN C CA 1
ATOM 2407 C C . GLN C 1 75 ? 27.632 37.680 23.548 1.00 30.69 73 GLN C C 1
ATOM 2408 O O . GLN C 1 75 ? 27.944 37.646 22.354 1.00 29.99 73 GLN C O 1
ATOM 2419 N N . SER C 1 76 ? 27.409 38.813 24.219 1.00 29.45 74 SER C N 1
ATOM 2420 C CA . SER C 1 76 ? 27.540 40.145 23.606 1.00 29.05 74 SER C CA 1
ATOM 2421 C C . SER C 1 76 ? 28.961 40.564 23.228 1.00 28.11 74 SER C C 1
ATOM 2422 O O . SER C 1 76 ? 29.153 41.281 22.252 1.00 27.30 74 SER C O 1
ATOM 2425 N N . ALA C 1 77 ? 29.955 40.131 24.000 1.00 26.22 75 ALA C N 1
ATOM 2426 C CA . ALA C 1 77 ? 31.345 40.421 23.726 1.00 25.87 75 ALA C CA 1
ATOM 2427 C C . ALA C 1 77 ? 31.683 39.667 22.448 1.00 24.79 75 ALA C C 1
ATOM 2428 O O . ALA C 1 77 ? 32.380 40.204 21.579 1.00 24.81 75 ALA C O 1
ATOM 2430 N N . ILE C 1 78 ? 31.159 38.445 22.327 1.00 24.17 76 ILE C N 1
ATOM 2431 C CA . ILE C 1 78 ? 31.394 37.637 21.106 1.00 23.56 76 ILE C CA 1
ATOM 2432 C C . ILE C 1 78 ? 30.754 38.363 19.922 1.00 24.45 76 ILE C C 1
ATOM 2433 O O . ILE C 1 78 ? 31.445 38.650 18.932 1.00 22.83 76 ILE C O 1
ATOM 2438 N N . LYS C 1 79 ? 29.462 38.701 20.062 1.00 24.03 77 LYS C N 1
ATOM 2439 C CA . LYS C 1 79 ? 28.730 39.457 19.027 1.00 24.94 77 LYS C CA 1
ATOM 2440 C C . LYS C 1 79 ? 29.451 40.734 18.615 1.00 24.97 77 LYS C C 1
ATOM 2441 O O . LYS C 1 79 ? 29.599 40.994 17.405 1.00 24.48 77 LYS C O 1
ATOM 2447 N N . ARG C 1 80 ? 29.895 41.551 19.570 1.00 24.39 78 ARG C N 1
ATOM 2448 C CA A ARG C 1 80 ? 30.614 42.785 19.241 0.50 24.59 78 ARG C CA 1
ATOM 2449 C CA B ARG C 1 80 ? 30.602 42.780 19.222 0.50 24.94 78 ARG C CA 1
ATOM 2450 C C . ARG C 1 80 ? 31.829 42.487 18.367 1.00 24.57 78 ARG C C 1
ATOM 2451 O O . ARG C 1 80 ? 32.119 43.212 17.412 1.00 25.35 78 ARG C O 1
ATOM 2466 N N . ALA C 1 81 ? 32.545 41.413 18.702 1.00 23.08 79 ALA C N 1
ATOM 2467 C CA . ALA C 1 81 ? 33.782 41.083 18.000 1.00 21.40 79 ALA C CA 1
ATOM 2468 C C . ALA C 1 81 ? 33.492 40.614 16.595 1.00 20.48 79 ALA C C 1
ATOM 2469 O O . ALA C 1 81 ? 34.193 40.988 15.660 1.00 21.03 79 ALA C O 1
ATOM 2471 N N . VAL C 1 82 ? 32.466 39.783 16.456 1.00 20.11 80 VAL C N 1
ATOM 2472 C CA . VAL C 1 82 ? 32.181 39.161 15.153 1.00 19.51 80 VAL C CA 1
ATOM 2473 C C . VAL C 1 82 ? 31.652 40.252 14.222 1.00 20.15 80 VAL C C 1
ATOM 2474 O O . VAL C 1 82 ? 31.970 40.277 13.012 1.00 20.69 80 VAL C O 1
ATOM 2478 N N . ARG C 1 83 ? 30.858 41.149 14.783 1.00 22.22 81 ARG C N 1
ATOM 2479 C CA . ARG C 1 83 ? 30.283 42.235 14.011 1.00 22.56 81 ARG C CA 1
ATOM 2480 C C . ARG C 1 83 ? 31.375 43.161 13.521 1.00 21.89 81 ARG C C 1
ATOM 2481 O O . ARG C 1 83 ? 31.349 43.562 12.363 1.00 22.06 81 ARG C O 1
ATOM 2489 N N . LYS C 1 84 ? 32.341 43.474 14.385 1.00 21.23 82 LYS C N 1
ATOM 2490 C CA . LYS C 1 84 ? 33.480 44.279 14.010 1.00 21.09 82 LYS C CA 1
ATOM 2491 C C . LYS C 1 84 ? 34.244 43.617 12.870 1.00 20.04 82 LYS C C 1
ATOM 2492 O O . LYS C 1 84 ? 34.654 44.297 11.936 1.00 20.00 82 LYS C O 1
ATOM 2498 N N . LEU C 1 85 ? 34.449 42.299 12.955 1.00 19.36 83 LEU C N 1
ATOM 2499 C CA . LEU C 1 85 ? 35.255 41.595 11.944 1.00 18.57 83 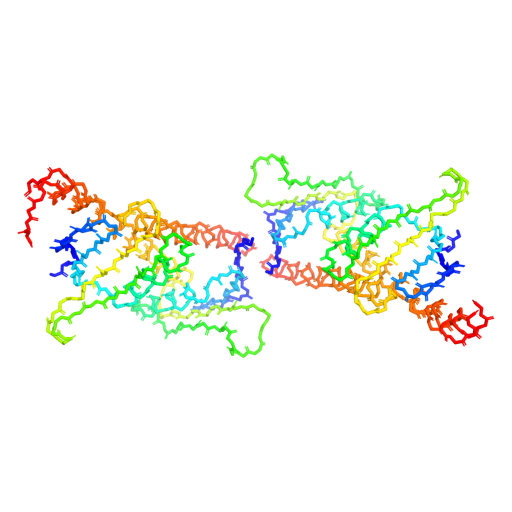LEU C CA 1
ATOM 2500 C C . LEU C 1 85 ? 34.553 41.541 10.584 1.00 18.15 83 LEU C C 1
ATOM 2501 O O . LEU C 1 85 ? 35.188 41.789 9.537 1.00 17.62 83 LEU C O 1
ATOM 2506 N N . SER C 1 86 ? 33.249 41.244 10.616 1.00 18.27 84 SER C N 1
ATOM 2507 C CA . SER C 1 86 ? 32.406 41.238 9.417 1.00 18.64 84 SER C CA 1
ATOM 2508 C C . SER C 1 86 ? 32.477 42.612 8.772 1.00 18.39 84 SER C C 1
ATOM 2509 O O . SER C 1 86 ? 32.687 42.703 7.566 1.00 17.70 84 SER C O 1
ATOM 2512 N N . LYS C 1 87 ? 32.343 43.668 9.579 1.00 18.56 85 LYS C N 1
ATOM 2513 C CA . LYS C 1 87 ? 32.275 45.043 9.045 1.00 19.73 85 LYS C CA 1
ATOM 2514 C C . LYS C 1 87 ? 33.607 45.448 8.446 1.00 19.19 85 LYS C C 1
ATOM 2515 O O . LYS C 1 87 ? 33.653 46.061 7.375 1.00 19.22 85 LYS C O 1
ATOM 2521 N N . LEU C 1 88 ? 34.699 45.045 9.091 1.00 19.46 86 LEU C N 1
ATOM 2522 C CA . LEU C 1 88 ? 36.061 45.353 8.597 1.00 20.36 86 LEU C CA 1
ATOM 2523 C C . LEU C 1 88 ? 36.266 44.799 7.173 1.00 20.25 86 LEU C C 1
ATOM 2524 O O . LEU C 1 88 ? 36.777 45.491 6.301 1.00 20.01 86 LEU C O 1
ATOM 2529 N N . TYR C 1 89 ? 35.905 43.532 6.959 1.00 17.23 87 TYR C N 1
ATOM 2530 C CA . TYR C 1 89 ? 36.051 42.937 5.618 1.00 17.36 87 TYR C CA 1
ATOM 2531 C C . TYR C 1 89 ? 35.008 43.432 4.612 1.00 17.21 87 TYR C C 1
ATOM 2532 O O . TYR C 1 89 ? 35.274 43.506 3.413 1.00 18.07 87 TYR C O 1
ATOM 2541 N N . GLU C 1 90 ? 33.796 43.746 5.076 1.00 16.51 88 GLU C N 1
ATOM 2542 C CA . GLU C 1 90 ? 32.806 44.391 4.195 1.00 15.63 88 GLU C CA 1
ATOM 2543 C C . GLU C 1 90 ? 33.313 45.769 3.748 1.00 16.26 88 GLU C C 1
ATOM 2544 O O . GLU C 1 90 ? 33.230 46.116 2.561 1.00 18.37 88 GLU C O 1
ATOM 2550 N N . ASP C 1 91 ? 33.860 46.534 4.685 1.00 16.62 89 ASP C N 1
ATOM 2551 C CA . ASP C 1 91 ? 34.363 47.858 4.364 1.00 17.50 89 ASP C CA 1
ATOM 2552 C C . ASP C 1 91 ? 35.576 47.769 3.454 1.00 17.58 89 ASP C C 1
ATOM 2553 O O . ASP C 1 91 ? 35.705 48.561 2.507 1.00 17.58 89 ASP C O 1
ATOM 2558 N N . LEU C 1 92 ? 36.455 46.805 3.722 1.00 16.69 90 LEU C N 1
ATOM 2559 C CA . LEU C 1 92 ? 37.605 46.519 2.864 1.00 17.45 90 LEU C CA 1
ATOM 2560 C C . LEU C 1 92 ? 37.180 46.289 1.415 1.00 18.29 90 LEU C C 1
ATOM 2561 O O . LEU C 1 92 ? 37.787 46.813 0.483 1.00 18.98 90 LEU C O 1
ATOM 2566 N N . GLY C 1 93 ? 36.114 45.520 1.247 1.00 18.28 91 GLY C N 1
ATOM 2567 C CA . GLY C 1 93 ? 35.537 45.258 -0.083 1.00 19.57 91 GLY C CA 1
ATOM 2568 C C . GLY C 1 93 ? 35.080 46.529 -0.780 1.00 19.95 91 GLY C C 1
ATOM 2569 O O . GLY C 1 93 ? 35.384 46.749 -1.956 1.00 21.78 91 GLY C O 1
ATOM 2570 N N . THR C 1 94 ? 34.390 47.379 -0.050 1.00 20.16 92 THR C N 1
ATOM 2571 C CA . THR C 1 94 ? 34.005 48.677 -0.605 1.00 22.53 92 THR C CA 1
ATOM 2572 C C . THR C 1 94 ? 35.230 49.517 -1.001 1.00 21.97 92 THR C C 1
ATOM 2573 O O . THR C 1 94 ? 35.217 50.187 -2.044 1.00 22.60 92 THR C O 1
ATOM 2577 N N . GLN C 1 95 ? 36.264 49.512 -0.150 1.00 20.34 93 GLN C N 1
ATOM 2578 C CA . GLN C 1 95 ? 37.473 50.301 -0.408 1.00 19.62 93 GLN C CA 1
ATOM 2579 C C . GLN C 1 95 ? 38.181 49.796 -1.655 1.00 20.23 93 GLN C C 1
ATOM 2580 O O . GLN C 1 95 ? 38.572 50.591 -2.519 1.00 19.34 93 GLN C O 1
ATOM 2586 N N . PHE C 1 96 ? 38.335 48.479 -1.786 1.00 18.79 94 PHE C N 1
ATOM 2587 C CA . PHE C 1 96 ? 38.996 47.928 -2.991 1.00 18.98 94 PHE C CA 1
ATOM 2588 C C . PHE C 1 96 ? 38.176 48.212 -4.266 1.00 20.27 94 PHE C C 1
ATOM 2589 O O . PHE C 1 96 ? 38.728 48.659 -5.266 1.00 22.16 94 PHE C O 1
ATOM 2597 N N . GLN C 1 97 ? 36.865 48.016 -4.178 1.00 21.41 95 GLN C N 1
ATOM 2598 C CA . GLN C 1 97 ? 36.003 48.179 -5.339 1.00 23.33 95 GLN C CA 1
ATOM 2599 C C . GLN C 1 97 ? 36.078 49.623 -5.812 1.00 22.52 95 GLN C C 1
ATOM 2600 O O . GLN C 1 97 ? 36.234 49.859 -7.012 1.00 22.80 95 GLN C O 1
ATOM 2606 N N . LYS C 1 98 ? 36.040 50.577 -4.889 1.00 23.05 96 LYS C N 1
ATOM 2607 C CA . LYS C 1 98 ? 36.126 52.003 -5.265 1.00 23.48 96 LYS C CA 1
ATOM 2608 C C . LYS C 1 98 ? 37.505 52.333 -5.825 1.00 24.06 96 LYS C C 1
ATOM 2609 O O . LYS C 1 98 ? 37.642 53.089 -6.782 1.00 23.21 96 LYS C O 1
ATOM 2615 N N . GLU C 1 99 ? 38.542 51.772 -5.215 1.00 22.63 97 GLU C N 1
ATOM 2616 C CA . GLU C 1 99 ? 39.881 52.111 -5.680 1.00 23.59 97 GLU C CA 1
ATOM 2617 C C . GLU C 1 99 ? 40.149 51.518 -7.054 1.00 24.79 97 GLU C C 1
ATOM 2618 O O . GLU C 1 99 ? 40.727 52.200 -7.915 1.00 24.85 97 GLU C O 1
ATOM 2624 N N . PHE C 1 100 ? 39.705 50.283 -7.278 1.00 25.16 98 PHE C N 1
ATOM 2625 C CA . PHE C 1 100 ? 39.842 49.625 -8.575 1.00 27.54 98 PHE C CA 1
ATOM 2626 C C . PHE C 1 100 ? 39.040 50.397 -9.633 1.00 29.49 98 PHE C C 1
ATOM 2627 O O . PHE C 1 100 ? 39.529 50.609 -10.736 1.00 31.14 98 PHE C O 1
ATOM 2635 N N . GLN C 1 101 ? 37.842 50.857 -9.274 1.00 32.35 99 GLN C N 1
ATOM 2636 C CA . GLN C 1 101 ? 37.034 51.701 -10.176 1.00 34.59 99 GLN C CA 1
ATOM 2637 C C . GLN C 1 101 ? 37.783 52.969 -10.582 1.00 36.03 99 GLN C C 1
ATOM 2638 O O . GLN C 1 101 ? 37.777 53.362 -11.754 1.00 36.34 99 GLN C O 1
ATOM 2644 N N . ARG C 1 102 ? 38.427 53.602 -9.609 1.00 37.31 100 ARG C N 1
ATOM 2645 C CA . ARG C 1 102 ? 39.143 54.846 -9.831 1.00 39.79 100 ARG C CA 1
ATOM 2646 C C . ARG C 1 102 ? 40.404 54.611 -10.654 1.00 41.21 100 ARG C C 1
ATOM 2647 O O . ARG C 1 102 ? 40.639 55.311 -11.642 1.00 41.26 100 ARG C O 1
ATOM 2655 N N . TYR C 1 103 ? 41.202 53.618 -10.259 1.00 42.94 101 TYR C N 1
ATOM 2656 C CA . TYR C 1 103 ? 42.434 53.315 -10.972 1.00 45.39 101 TYR C CA 1
ATOM 2657 C C . TYR C 1 103 ? 42.185 52.977 -12.446 1.00 47.14 101 TYR C C 1
ATOM 2658 O O . TYR C 1 103 ? 42.909 53.463 -13.323 1.00 47.38 101 TYR C O 1
ATOM 2667 N N . GLU C 1 104 ? 41.160 52.168 -12.708 1.00 48.97 102 GLU C N 1
ATOM 2668 C CA A GLU C 1 104 ? 40.801 51.772 -14.070 0.50 50.22 102 GLU C CA 1
ATOM 2669 C CA B GLU C 1 104 ? 40.828 51.777 -14.074 0.50 50.17 102 GLU C CA 1
ATOM 2670 C C . GLU C 1 104 ? 40.218 52.945 -14.858 1.00 50.96 102 GLU C C 1
ATOM 2671 O O . GLU C 1 104 ? 40.442 53.067 -16.067 1.00 51.11 102 GLU C O 1
ATOM 2682 N N . SER C 1 105 ? 39.461 53.802 -14.171 1.00 52.16 103 SER C N 1
ATOM 2683 C CA . SER C 1 105 ? 38.904 55.018 -14.782 1.00 53.97 103 SER C CA 1
ATOM 2684 C C . SER C 1 105 ? 40.048 55.903 -15.262 1.00 55.00 103 SER C C 1
ATOM 2685 O O . SER C 1 105 ? 39.990 56.489 -16.348 1.00 55.24 103 SER C O 1
ATOM 2688 N N . ASP C 1 106 ? 41.084 55.982 -14.430 1.00 56.31 104 ASP C N 1
ATOM 2689 C CA . ASP C 1 106 ? 42.286 56.742 -14.720 1.00 57.38 104 ASP C CA 1
ATOM 2690 C C . ASP C 1 106 ? 43.016 56.176 -15.935 1.00 58.05 104 ASP C C 1
ATOM 2691 O O . ASP C 1 106 ? 43.406 56.933 -16.829 1.00 58.23 104 ASP C O 1
ATOM 2696 N N . HIS C 1 107 ? 43.182 54.851 -15.966 1.00 58.74 105 HIS C N 1
ATOM 2697 C CA . HIS C 1 107 ? 43.774 54.158 -17.116 1.00 59.40 105 HIS C CA 1
ATOM 2698 C C . HIS C 1 107 ? 42.746 53.866 -18.197 1.00 59.61 105 HIS C C 1
ATOM 2699 O O . HIS C 1 107 ? 42.956 54.193 -19.365 1.00 60.03 105 HIS C O 1
ATOM 2706 N N . ALA D 1 9 ? 41.333 57.240 13.277 1.00 37.66 7 ALA D N 1
ATOM 2707 C CA . ALA D 1 9 ? 42.304 56.417 12.500 1.00 36.76 7 ALA D CA 1
ATOM 2708 C C . ALA D 1 9 ? 41.595 55.637 11.404 1.00 35.95 7 ALA D C 1
ATOM 2709 O O . ALA D 1 9 ? 41.272 54.458 11.576 1.00 37.32 7 ALA D O 1
ATOM 2711 N N . GLU D 1 10 ? 41.336 56.292 10.277 1.00 33.85 8 GLU D N 1
ATOM 2712 C CA . GLU D 1 10 ? 40.682 55.612 9.171 1.00 32.69 8 GLU D CA 1
ATOM 2713 C C . GLU D 1 10 ? 41.711 54.943 8.267 1.00 30.23 8 GLU D C 1
ATOM 2714 O O . GLU D 1 10 ? 42.791 55.481 8.020 1.00 28.75 8 GLU D O 1
ATOM 2720 N N . SER D 1 11 ? 41.352 53.767 7.771 1.00 27.61 9 SER D N 1
ATOM 2721 C CA . SER D 1 11 ? 42.238 53.031 6.862 1.00 26.35 9 SER D CA 1
ATOM 2722 C C . SER D 1 11 ? 42.052 53.536 5.441 1.00 24.96 9 SER D C 1
ATOM 2723 O O . SER D 1 11 ? 41.001 54.097 5.108 1.00 24.54 9 SER D O 1
ATOM 2726 N N . SER D 1 12 ? 43.054 53.329 4.589 1.00 22.94 10 SER D N 1
ATOM 2727 C CA . SER D 1 12 ? 42.885 53.620 3.169 1.00 22.14 10 SER D CA 1
ATOM 2728 C C . SER D 1 12 ? 43.806 52.742 2.341 1.00 21.42 10 SER D C 1
ATOM 2729 O O . SER D 1 12 ? 44.795 52.216 2.864 1.00 22.16 10 SER D O 1
ATOM 2732 N N . LEU D 1 13 ? 43.507 52.605 1.059 1.00 19.58 11 LEU D N 1
ATOM 2733 C CA . LEU D 1 13 ? 44.410 51.877 0.161 1.00 19.76 11 LEU D CA 1
ATOM 2734 C C . LEU D 1 13 ? 44.492 52.530 -1.195 1.00 20.55 11 LEU D C 1
ATOM 2735 O O . LEU D 1 13 ? 43.613 53.342 -1.547 1.00 20.35 11 LEU D O 1
ATOM 2740 N N . ARG D 1 14 ? 45.517 52.143 -1.959 1.00 19.39 12 ARG D N 1
ATOM 2741 C CA . ARG D 1 14 ? 45.825 52.808 -3.234 1.00 19.66 12 ARG D CA 1
ATOM 2742 C C . ARG D 1 14 ? 46.579 51.811 -4.065 1.00 19.24 12 ARG D C 1
ATOM 2743 O O . ARG D 1 14 ? 47.552 51.222 -3.583 1.00 18.89 12 ARG D O 1
ATOM 2751 N N . VAL D 1 15 ? 46.165 51.628 -5.307 1.00 19.03 13 VAL D N 1
ATOM 2752 C CA . VAL D 1 15 ? 46.948 50.835 -6.253 1.00 20.10 13 VAL D CA 1
ATOM 2753 C C . VAL D 1 15 ? 48.195 51.639 -6.613 1.00 21.46 13 VAL D C 1
ATOM 2754 O O . VAL D 1 15 ? 48.088 52.791 -7.019 1.00 21.37 13 VAL D O 1
ATOM 2758 N N . ILE D 1 16 ? 49.381 51.051 -6.466 1.00 20.47 14 ILE D N 1
ATOM 2759 C CA . ILE D 1 16 ? 50.594 51.828 -6.746 1.00 22.54 14 ILE D CA 1
ATOM 2760 C C . ILE D 1 16 ? 51.478 51.263 -7.849 1.00 23.00 14 ILE D C 1
ATOM 2761 O O . ILE D 1 16 ? 52.472 51.914 -8.245 1.00 23.97 14 ILE D O 1
ATOM 2766 N N . SER D 1 17 ? 51.124 50.085 -8.351 1.00 23.77 15 SER D N 1
ATOM 2767 C CA . SER D 1 17 ? 51.791 49.488 -9.485 1.00 25.93 15 SER D CA 1
ATOM 2768 C C . SER D 1 17 ? 50.854 48.459 -10.064 1.00 26.64 15 SER D C 1
ATOM 2769 O O . SER D 1 17 ? 50.118 47.802 -9.335 1.00 25.41 15 SER D O 1
ATOM 2772 N N A LYS D 1 18 ? 50.898 48.349 -11.380 0.50 27.98 16 LYS D N 1
ATOM 2773 N N B LYS D 1 18 ? 50.865 48.322 -11.390 0.50 28.08 16 LYS D N 1
ATOM 2774 C CA A LYS D 1 18 ? 50.067 47.452 -12.130 0.50 29.24 16 LYS D CA 1
ATOM 2775 C CA B LYS D 1 18 ? 49.975 47.398 -12.098 0.50 29.50 16 LYS D CA 1
ATOM 2776 C C A LYS D 1 18 ? 50.932 47.030 -13.311 0.50 30.48 16 LYS D C 1
ATOM 2777 C C B LYS D 1 18 ? 50.579 46.958 -13.444 0.50 30.67 16 LYS D C 1
ATOM 2778 O O A LYS D 1 18 ? 51.515 47.875 -13.998 0.50 30.49 16 LYS D O 1
ATOM 2779 O O B LYS D 1 18 ? 50.598 47.731 -14.403 0.50 31.09 16 LYS D O 1
ATOM 2790 N N . GLU D 1 19 ? 51.073 45.720 -13.488 1.00 31.04 17 GLU D N 1
ATOM 2791 C CA . GLU D 1 19 ? 51.785 45.164 -14.653 1.00 33.27 17 GLU D CA 1
ATOM 2792 C C . GLU D 1 19 ? 50.911 44.053 -15.194 1.00 33.63 17 GLU D C 1
ATOM 2793 O O . GLU D 1 19 ? 49.807 43.863 -14.685 1.00 34.16 17 GLU D O 1
ATOM 2799 N N A LYS D 1 20 ? 51.402 43.336 -16.207 0.50 33.90 18 LYS D N 1
ATOM 2800 N N B LYS D 1 20 ? 51.400 43.321 -16.204 0.50 33.86 18 LYS D N 1
ATOM 2801 C CA A LYS D 1 20 ? 50.639 42.310 -16.927 0.50 33.84 18 LYS D CA 1
ATOM 2802 C CA B LYS D 1 20 ? 50.618 42.303 -16.930 0.50 33.77 18 LYS D CA 1
ATOM 2803 C C A LYS D 1 20 ? 49.624 41.553 -16.068 0.50 33.17 18 LYS D C 1
ATOM 2804 C C B LYS D 1 20 ? 49.614 41.566 -16.049 0.50 33.12 18 LYS D C 1
ATOM 2805 O O A LYS D 1 20 ? 48.410 41.748 -16.202 0.50 34.06 18 LYS D O 1
ATOM 2806 O O B LYS D 1 20 ? 48.400 41.783 -16.149 0.50 34.00 18 LYS D O 1
ATOM 2817 N N . ASN D 1 21 ? 50.135 40.703 -15.189 1.00 31.92 19 ASN D N 1
ATOM 2818 C CA . ASN D 1 21 ? 49.323 39.850 -14.362 1.00 29.93 19 ASN D CA 1
ATOM 2819 C C . ASN D 1 21 ? 49.605 40.123 -12.914 1.00 27.20 19 ASN D C 1
ATOM 2820 O O . ASN D 1 21 ? 49.553 39.211 -12.098 1.00 26.19 19 ASN D O 1
ATOM 2825 N N . SER D 1 22 ? 49.899 41.371 -12.592 1.00 25.42 20 SER D N 1
ATOM 2826 C CA . SER D 1 22 ? 50.229 41.686 -11.200 1.00 23.57 20 SER D CA 1
ATOM 2827 C C . SER D 1 22 ? 49.763 43.060 -10.757 1.00 21.98 20 SER D C 1
ATOM 2828 O O . SER D 1 22 ? 49.482 43.964 -11.567 1.00 22.41 20 SER D O 1
ATOM 2831 N N . ILE D 1 23 ? 49.687 43.230 -9.438 1.00 19.76 21 ILE D N 1
ATOM 2832 C CA . ILE D 1 23 ? 49.263 44.495 -8.894 1.00 19.19 21 ILE D CA 1
ATOM 2833 C C . ILE D 1 23 ? 49.909 44.641 -7.533 1.00 17.25 21 ILE D C 1
ATOM 2834 O O . ILE D 1 23 ? 50.169 43.634 -6.835 1.00 18.11 21 ILE D O 1
ATOM 2839 N N . THR D 1 24 ? 50.212 45.889 -7.192 1.00 18.14 22 THR D N 1
ATOM 2840 C CA . THR D 1 24 ? 50.708 46.236 -5.870 1.00 16.87 22 THR D CA 1
ATOM 2841 C C . THR D 1 24 ? 49.831 47.321 -5.290 1.00 17.45 22 THR D C 1
ATOM 2842 O O . THR D 1 24 ? 49.513 48.300 -5.970 1.00 17.09 22 THR D O 1
ATOM 2846 N N . VAL D 1 25 ? 49.424 47.108 -4.042 1.00 16.48 23 VAL D N 1
ATOM 2847 C CA . VAL D 1 25 ? 48.537 48.000 -3.343 1.00 16.20 23 VAL D CA 1
ATOM 2848 C C . VAL D 1 25 ? 49.180 48.450 -2.042 1.00 16.84 23 VAL D C 1
ATOM 2849 O O . VAL D 1 25 ? 49.687 47.627 -1.269 1.00 16.35 23 VAL D O 1
ATOM 2853 N N . GLU D 1 26 ? 49.177 49.762 -1.814 1.00 16.10 24 GLU D N 1
ATOM 2854 C CA . GLU D 1 26 ? 49.600 50.331 -0.542 1.00 17.79 24 GLU D CA 1
ATOM 2855 C C . GLU D 1 26 ? 48.405 50.353 0.407 1.00 17.77 24 GLU D C 1
ATOM 2856 O O . GLU D 1 26 ? 47.314 50.835 0.017 1.00 20.00 24 GLU D O 1
ATOM 2862 N N . MET D 1 27 ? 48.603 49.820 1.609 1.00 17.78 25 MET D N 1
ATOM 2863 C CA . MET D 1 27 ? 47.566 49.672 2.637 1.00 18.74 25 MET D CA 1
ATOM 2864 C C . MET D 1 27 ? 47.945 50.460 3.864 1.00 19.64 25 MET D C 1
ATOM 2865 O O . MET D 1 27 ? 48.949 50.150 4.522 1.00 19.23 25 MET D O 1
ATOM 2870 N N . ILE D 1 28 ? 47.146 51.476 4.182 1.00 20.49 26 ILE D N 1
ATOM 2871 C CA . ILE D 1 28 ? 47.488 52.431 5.218 1.00 22.13 26 ILE D CA 1
ATOM 2872 C C . ILE D 1 28 ? 46.532 52.307 6.407 1.00 22.38 26 ILE D C 1
ATOM 2873 O O . ILE D 1 28 ? 45.311 52.285 6.232 1.00 21.90 26 ILE D O 1
ATOM 2878 N N . ASN D 1 29 ? 47.093 52.263 7.616 1.00 23.62 27 ASN D N 1
ATOM 2879 C CA . ASN D 1 29 ? 46.312 52.140 8.861 1.00 24.41 27 ASN D CA 1
ATOM 2880 C C . ASN D 1 29 ? 45.439 50.905 9.034 1.00 24.37 27 ASN D C 1
ATOM 2881 O O . ASN D 1 29 ? 44.380 50.961 9.668 1.00 25.51 27 ASN D O 1
ATOM 2886 N N . TYR D 1 30 ? 45.845 49.784 8.452 1.00 22.44 28 TYR D N 1
ATOM 2887 C CA . TYR D 1 30 ? 45.140 48.563 8.728 1.00 22.44 28 TYR D CA 1
ATOM 2888 C C . TYR D 1 30 ? 45.844 47.857 9.852 1.00 22.54 28 TYR D C 1
ATOM 2889 O O . TYR D 1 30 ? 47.046 48.069 10.074 1.00 22.35 28 TYR D O 1
ATOM 2898 N N . ASP D 1 31 ? 45.089 47.023 10.550 1.00 23.02 29 ASP D N 1
ATOM 2899 C CA . ASP D 1 31 ? 45.681 46.072 11.480 1.00 23.32 29 ASP D CA 1
ATOM 2900 C C . ASP D 1 31 ? 46.563 45.126 10.671 1.00 21.90 29 ASP D C 1
ATOM 2901 O O . ASP D 1 31 ? 46.136 44.662 9.619 1.00 21.11 29 ASP D O 1
ATOM 2906 N N . ASN D 1 32 ? 47.809 44.910 11.115 1.00 21.58 30 ASN D N 1
ATOM 2907 C CA . ASN D 1 32 ? 48.692 43.916 10.474 1.00 21.29 30 ASN D CA 1
ATOM 2908 C C . ASN D 1 32 ? 48.045 42.536 10.305 1.00 20.82 30 ASN D C 1
ATOM 2909 O O . ASN D 1 32 ? 48.288 41.860 9.312 1.00 19.76 30 ASN D O 1
ATOM 2914 N N . THR D 1 33 ? 47.219 42.127 11.281 1.00 20.99 31 THR D N 1
ATOM 2915 C CA . THR D 1 33 ? 46.495 40.869 11.166 1.00 21.49 31 THR D CA 1
ATOM 2916 C C . THR D 1 33 ? 45.623 40.798 9.928 1.00 19.89 31 THR D C 1
ATOM 2917 O O . THR D 1 33 ? 45.578 39.750 9.250 1.00 19.67 31 THR D O 1
ATOM 2921 N N . LEU D 1 34 ? 44.943 41.905 9.631 1.00 19.27 32 LEU D N 1
ATOM 2922 C CA . LEU D 1 34 ? 44.140 41.967 8.389 1.00 18.60 32 LEU D CA 1
ATOM 2923 C C . LEU D 1 34 ? 44.993 41.694 7.135 1.00 18.53 32 LEU D C 1
ATOM 2924 O O . LEU D 1 34 ? 44.618 40.905 6.268 1.00 17.21 32 LEU D O 1
ATOM 2929 N N . LEU D 1 35 ? 46.164 42.315 7.055 1.00 16.25 33 LEU D N 1
ATOM 2930 C CA . LEU D 1 35 ? 46.970 42.137 5.860 1.00 17.59 33 LEU D CA 1
ATOM 2931 C C . LEU D 1 35 ? 47.415 40.691 5.696 1.00 16.87 33 LEU D C 1
ATOM 2932 O O . LEU D 1 35 ? 47.393 40.153 4.592 1.00 17.52 33 LEU D O 1
ATOM 2937 N N . ARG D 1 36 ? 47.862 40.076 6.794 1.00 17.10 34 ARG D N 1
ATOM 2938 C CA . ARG D 1 36 ? 48.379 38.704 6.713 1.00 18.14 34 ARG D CA 1
ATOM 2939 C C . ARG D 1 36 ? 47.263 37.738 6.402 1.00 18.24 34 ARG D C 1
ATOM 2940 O O . ARG D 1 36 ? 47.441 36.837 5.599 1.00 19.19 34 ARG D O 1
ATOM 2948 N N . THR D 1 37 ? 46.088 37.967 7.005 1.00 18.63 35 THR D N 1
ATOM 2949 C CA . THR D 1 37 ? 44.909 37.117 6.751 1.00 18.04 35 THR D CA 1
ATOM 2950 C C . THR D 1 37 ? 44.489 37.230 5.287 1.00 18.07 35 THR D C 1
ATOM 2951 O O . THR D 1 37 ? 44.193 36.242 4.627 1.00 17.50 35 THR D O 1
ATOM 2955 N N . LEU D 1 38 ? 44.523 38.451 4.776 1.00 17.57 36 LEU D N 1
ATOM 2956 C CA . LEU D 1 38 ? 44.164 38.661 3.400 1.00 17.39 36 LEU D CA 1
ATOM 2957 C C . LEU D 1 38 ? 45.079 37.889 2.445 1.00 17.63 36 LEU D C 1
ATOM 2958 O O . LEU D 1 38 ? 44.624 37.231 1.509 1.00 19.13 36 LEU D O 1
ATOM 2963 N N . VAL D 1 39 ? 46.386 37.976 2.701 1.00 17.27 37 VAL D N 1
ATOM 2964 C CA . VAL D 1 39 ? 47.374 37.302 1.881 1.00 19.18 37 VAL D CA 1
ATOM 2965 C C . VAL D 1 39 ? 47.234 35.775 2.009 1.00 18.97 37 VAL D C 1
ATOM 2966 O O . VAL D 1 39 ? 47.246 35.072 0.987 1.00 20.09 37 VAL D O 1
ATOM 2970 N N . GLU D 1 40 ? 47.041 35.282 3.237 1.00 19.26 38 GLU D N 1
ATOM 2971 C CA . GLU D 1 40 ? 46.790 33.841 3.469 1.00 20.05 38 GLU D CA 1
ATOM 2972 C C . GLU D 1 40 ? 45.599 33.371 2.623 1.00 19.60 38 GLU D C 1
ATOM 2973 O O . GLU D 1 40 ? 45.647 32.332 1.945 1.00 20.25 38 GLU D O 1
ATOM 2979 N N . GLU D 1 41 ? 44.554 34.183 2.602 1.00 19.14 39 GLU D N 1
ATOM 2980 C CA . GLU D 1 41 ? 43.402 33.842 1.789 1.00 18.70 39 GLU D CA 1
ATOM 2981 C C . GLU D 1 41 ? 43.691 33.857 0.281 1.00 18.56 39 GLU D C 1
ATOM 2982 O O . GLU D 1 41 ? 43.284 32.935 -0.455 1.00 19.53 39 GLU D O 1
ATOM 2988 N N . ILE D 1 42 ? 44.387 34.883 -0.205 1.00 17.85 40 ILE D N 1
ATOM 2989 C CA . ILE D 1 42 ? 44.657 34.984 -1.642 1.00 18.27 40 ILE D CA 1
ATOM 2990 C C . ILE D 1 42 ? 45.522 33.795 -2.083 1.00 19.07 40 ILE D C 1
ATOM 2991 O O . ILE D 1 42 ? 45.379 33.323 -3.204 1.00 20.31 40 ILE D O 1
ATOM 2996 N N . LEU D 1 43 ? 46.429 33.359 -1.214 1.00 20.71 41 LEU D N 1
ATOM 2997 C CA . LEU D 1 43 ? 47.291 32.203 -1.519 1.00 23.02 41 LEU D CA 1
ATOM 2998 C C . LEU D 1 43 ? 46.551 30.869 -1.692 1.00 24.44 41 LEU D C 1
ATOM 2999 O O . LEU D 1 43 ? 47.148 29.910 -2.199 1.00 25.60 41 LEU D O 1
ATOM 3004 N N . LYS D 1 44 ? 45.278 30.803 -1.289 1.00 24.78 42 LYS D N 1
ATOM 3005 C CA . LYS D 1 44 ? 44.469 29.573 -1.438 1.00 26.55 42 LYS D CA 1
ATOM 3006 C C . LYS D 1 44 ? 43.897 29.467 -2.851 1.00 26.53 42 LYS D C 1
ATOM 3007 O O . LYS D 1 44 ? 43.406 28.409 -3.264 1.00 27.88 42 LYS D O 1
ATOM 3013 N N . ASP D 1 45 ? 43.967 30.564 -3.591 1.00 25.95 43 ASP D N 1
ATOM 3014 C CA . ASP D 1 45 ? 43.387 30.686 -4.934 1.00 26.46 43 ASP D CA 1
ATOM 3015 C C . ASP D 1 45 ? 44.283 30.002 -5.975 1.00 27.00 43 ASP D C 1
ATOM 3016 O O . ASP D 1 45 ? 45.467 30.326 -6.100 1.00 26.76 43 ASP D O 1
ATOM 3021 N N . ASP D 1 46 ? 43.731 29.057 -6.726 1.00 27.67 44 ASP D N 1
ATOM 3022 C CA . ASP D 1 46 ? 44.554 28.324 -7.706 1.00 29.19 44 ASP D CA 1
ATOM 3023 C C . ASP D 1 46 ? 44.998 29.169 -8.913 1.00 28.88 44 ASP D C 1
ATOM 3024 O O . ASP D 1 46 ? 45.858 28.743 -9.691 1.00 29.80 44 ASP D O 1
ATOM 3029 N N . GLN D 1 47 ? 44.430 30.357 -9.075 1.00 27.53 45 GLN D N 1
ATOM 3030 C CA . GLN D 1 47 ? 44.810 31.242 -10.163 1.00 26.53 45 GLN D CA 1
ATOM 3031 C C . GLN D 1 47 ? 45.966 32.156 -9.763 1.00 25.59 45 GLN D C 1
ATOM 3032 O O . GLN D 1 47 ? 46.465 32.926 -10.596 1.00 24.96 45 GLN D O 1
ATOM 3038 N N . VAL D 1 48 ? 46.361 32.074 -8.490 1.00 25.00 46 VAL D N 1
ATOM 3039 C CA . VAL D 1 48 ? 47.383 32.976 -7.935 1.00 25.20 46 VAL D CA 1
ATOM 3040 C C . VAL D 1 48 ? 48.761 32.339 -7.985 1.00 26.45 46 VAL D C 1
ATOM 3041 O O . VAL D 1 48 ? 48.955 31.196 -7.548 1.00 27.65 46 VAL D O 1
ATOM 3045 N N . ASP D 1 49 ? 49.701 33.119 -8.511 1.00 27.24 47 ASP D N 1
ATOM 3046 C CA . ASP D 1 49 ? 51.090 32.735 -8.691 1.00 28.42 47 ASP D CA 1
ATOM 3047 C C . ASP D 1 49 ? 51.915 33.127 -7.459 1.00 27.58 47 ASP D C 1
ATOM 3048 O O . ASP D 1 49 ? 52.677 32.324 -6.922 1.00 27.88 47 ASP D O 1
ATOM 3053 N N . GLU D 1 50 ? 51.753 34.367 -7.004 1.00 26.53 48 GLU D N 1
ATOM 3054 C CA . GLU D 1 50 ? 52.425 34.820 -5.803 1.00 25.15 48 GLU D CA 1
ATOM 3055 C C . GLU D 1 50 ? 51.547 35.838 -5.113 1.00 23.13 48 GLU D C 1
ATOM 3056 O O . GLU D 1 50 ? 50.841 36.586 -5.762 1.00 23.30 48 GLU D O 1
ATOM 3062 N N . ALA D 1 51 ? 51.609 35.836 -3.797 1.00 22.27 49 ALA D N 1
ATOM 3063 C CA . ALA D 1 51 ? 50.951 36.876 -3.002 1.00 20.35 49 ALA D CA 1
ATOM 3064 C C . ALA D 1 51 ? 51.798 37.103 -1.785 1.00 20.12 49 ALA D C 1
ATOM 3065 O O . ALA D 1 51 ? 52.131 36.160 -1.055 1.00 20.32 49 ALA D O 1
ATOM 3067 N N . ARG D 1 52 ? 52.138 38.370 -1.563 1.00 18.96 50 ARG D N 1
ATOM 3068 C CA . ARG D 1 52 ? 53.067 38.727 -0.507 1.00 18.89 50 ARG D CA 1
ATOM 3069 C C . ARG D 1 52 ? 52.583 39.962 0.211 1.00 17.70 50 ARG D C 1
ATOM 3070 O O . ARG D 1 52 ? 52.038 40.873 -0.410 1.00 17.51 50 ARG D O 1
ATOM 3078 N N . TYR D 1 53 ? 52.804 40.010 1.515 1.00 16.82 51 TYR D N 1
ATOM 3079 C CA . TYR D 1 53 ? 52.691 41.278 2.220 1.00 16.66 51 TYR D CA 1
ATOM 3080 C C . TYR D 1 53 ? 54.068 41.763 2.583 1.00 17.14 51 TYR D C 1
ATOM 3081 O O . TYR D 1 53 ? 54.990 40.950 2.811 1.00 17.87 51 TYR D O 1
ATOM 3090 N N . TYR D 1 54 ? 54.169 43.079 2.691 1.00 16.55 52 TYR D N 1
ATOM 3091 C CA . TYR D 1 54 ? 55.402 43.744 3.119 1.00 16.40 52 TYR D CA 1
ATOM 3092 C C . TYR D 1 54 ? 55.011 44.691 4.220 1.00 17.39 52 TYR D C 1
ATOM 3093 O O . TYR D 1 54 ? 54.325 45.699 4.000 1.00 18.50 52 TYR D O 1
ATOM 3102 N N . ILE D 1 55 ? 55.425 44.354 5.435 1.00 18.97 53 ILE D N 1
ATOM 3103 C CA . ILE D 1 55 ? 55.048 45.180 6.555 1.00 21.05 53 ILE D CA 1
ATOM 3104 C C . ILE D 1 55 ? 56.299 45.686 7.235 1.00 23.05 53 ILE D C 1
ATOM 3105 O O . ILE D 1 55 ? 56.545 46.900 7.258 1.00 24.42 53 ILE D O 1
ATOM 3110 N N . LYS D 1 56 ? 57.075 44.773 7.811 1.00 24.57 54 LYS D N 1
ATOM 3111 C CA . LYS D 1 56 ? 58.348 45.237 8.383 1.00 26.54 54 LYS D CA 1
ATOM 3112 C C . LYS D 1 56 ? 59.571 45.090 7.495 1.00 26.08 54 LYS D C 1
ATOM 3113 O O . LYS D 1 56 ? 60.617 45.702 7.760 1.00 27.02 54 LYS D O 1
ATOM 3119 N N . HIS D 1 57 ? 59.455 44.322 6.422 1.00 24.08 55 HIS D N 1
ATOM 3120 C CA . HIS D 1 57 ? 60.555 44.219 5.476 1.00 23.53 55 HIS D CA 1
ATOM 3121 C C . HIS D 1 57 ? 60.007 44.372 4.069 1.00 22.51 55 HIS D C 1
ATOM 3122 O O . HIS D 1 57 ? 58.943 43.820 3.779 1.00 22.34 55 HIS D O 1
ATOM 3129 N N . PRO D 1 58 ? 60.678 45.154 3.198 1.00 20.61 56 PRO D N 1
ATOM 3130 C CA . PRO D 1 58 ? 61.889 45.970 3.433 1.00 21.75 56 PRO D CA 1
ATOM 3131 C C . PRO D 1 58 ? 61.435 47.249 4.119 1.00 22.33 56 PRO D C 1
ATOM 3132 O O . PRO D 1 58 ? 60.322 47.286 4.696 1.00 22.69 56 PRO D O 1
ATOM 3136 N N . VAL D 1 59 ? 62.281 48.275 4.106 1.00 21.78 57 VAL D N 1
ATOM 3137 C CA . VAL D 1 59 ? 61.925 49.547 4.718 1.00 21.15 57 VAL D CA 1
ATOM 3138 C C . VAL D 1 59 ? 61.020 50.345 3.803 1.00 20.83 57 VAL D C 1
ATOM 3139 O O . VAL D 1 59 ? 61.424 50.810 2.724 1.00 20.65 57 VAL D O 1
ATOM 3143 N N . ILE D 1 60 ? 59.759 50.465 4.241 1.00 21.04 58 ILE D N 1
ATOM 3144 C CA . ILE D 1 60 ? 58.745 51.192 3.477 1.00 22.08 58 ILE D CA 1
ATOM 3145 C C . ILE D 1 60 ? 57.912 52.037 4.434 1.00 22.80 58 ILE D C 1
ATOM 3146 O O . ILE D 1 60 ? 57.791 51.698 5.598 1.00 24.45 58 ILE D O 1
ATOM 3151 N N . ASP D 1 61 ? 57.324 53.104 3.904 1.00 25.34 59 ASP D N 1
ATOM 3152 C CA . ASP D 1 61 ? 56.529 54.044 4.706 1.00 26.99 59 ASP D CA 1
ATOM 3153 C C . ASP D 1 61 ? 55.257 53.375 5.261 1.00 25.82 59 ASP D C 1
ATOM 3154 O O . ASP D 1 61 ? 54.910 53.554 6.434 1.00 27.62 59 ASP D O 1
ATOM 3159 N N . ASN D 1 62 ? 54.585 52.585 4.420 1.00 23.97 60 ASN D N 1
ATOM 3160 C CA . ASN D 1 62 ? 53.331 51.934 4.784 1.00 21.83 60 ASN D CA 1
ATOM 3161 C C . ASN D 1 62 ? 53.327 50.566 4.120 1.00 19.53 60 ASN D C 1
ATOM 3162 O O . ASN D 1 62 ? 53.945 50.399 3.056 1.00 18.27 60 ASN D O 1
ATOM 3167 N N . PRO D 1 63 ? 52.640 49.589 4.741 1.00 18.21 61 PRO D N 1
ATOM 3168 C CA . PRO D 1 63 ? 52.549 48.242 4.169 1.00 18.05 61 PRO D CA 1
ATOM 3169 C C . PRO D 1 63 ? 52.060 48.236 2.707 1.00 17.37 61 PRO D C 1
ATOM 3170 O O . PRO D 1 63 ? 51.336 49.148 2.232 1.00 17.68 61 PRO D O 1
ATOM 3174 N N . GLN D 1 64 ? 52.533 47.231 2.008 1.00 16.18 62 GLN D N 1
ATOM 3175 C CA . GLN D 1 64 ? 52.107 46.972 0.654 1.00 16.39 62 GLN D CA 1
ATOM 3176 C C . GLN D 1 64 ? 51.772 45.492 0.521 1.00 15.60 62 GLN D C 1
ATOM 3177 O O . GLN D 1 64 ? 52.273 44.635 1.276 1.00 16.58 62 GLN D O 1
ATOM 3183 N N . ILE D 1 65 ? 50.851 45.201 -0.397 1.00 15.08 63 ILE D N 1
ATOM 3184 C CA . ILE D 1 65 ? 50.641 43.829 -0.829 1.00 15.24 63 ILE D CA 1
ATOM 3185 C C . ILE D 1 65 ? 50.853 43.732 -2.333 1.00 15.11 63 ILE D C 1
ATOM 3186 O O . ILE D 1 65 ? 50.581 44.677 -3.069 1.00 17.44 63 ILE D O 1
ATOM 3191 N N . TYR D 1 66 ? 51.401 42.585 -2.761 1.00 15.31 64 TYR D N 1
ATOM 3192 C CA . TYR D 1 66 ? 51.722 42.308 -4.146 1.00 15.48 64 TYR D CA 1
ATOM 3193 C C . TYR D 1 66 ? 51.073 40.966 -4.523 1.00 15.79 64 TYR D C 1
ATOM 3194 O O . TYR D 1 66 ? 51.195 39.979 -3.790 1.00 16.06 64 TYR D O 1
ATOM 3203 N N . VAL D 1 67 ? 50.394 40.954 -5.661 1.00 16.31 65 VAL D N 1
ATOM 3204 C CA . VAL D 1 67 ? 49.724 39.740 -6.120 1.00 17.19 65 VAL D CA 1
ATOM 3205 C C . VAL D 1 67 ? 50.051 39.556 -7.591 1.00 17.63 65 VAL D C 1
ATOM 3206 O O . VAL D 1 67 ? 49.901 40.491 -8.377 1.00 18.53 65 VAL D O 1
ATOM 3210 N N . ARG D 1 68 ? 50.498 38.360 -7.934 1.00 19.00 66 ARG D N 1
ATOM 3211 C CA . ARG D 1 68 ? 50.641 37.963 -9.340 1.00 21.30 66 ARG D CA 1
ATOM 3212 C C . ARG D 1 68 ? 49.806 36.712 -9.609 1.00 21.06 66 ARG D C 1
ATOM 3213 O O . ARG D 1 68 ? 49.847 35.765 -8.855 1.00 21.54 66 ARG D O 1
ATOM 3221 N N . VAL D 1 69 ? 49.084 36.733 -10.727 1.00 22.67 67 VAL D N 1
ATOM 3222 C CA . VAL D 1 69 ? 48.184 35.633 -11.099 1.00 24.04 67 VAL D CA 1
ATOM 3223 C C . VAL D 1 69 ? 48.725 34.807 -12.292 1.00 26.16 67 VAL D C 1
ATOM 3224 O O . VAL D 1 69 ? 49.446 35.353 -13.148 1.00 27.59 67 VAL D O 1
ATOM 3228 N N . LYS D 1 70 ? 48.402 33.511 -12.305 1.00 28.74 68 LYS D N 1
ATOM 3229 C CA . LYS D 1 70 ? 48.587 32.667 -13.522 1.00 30.57 68 LYS D CA 1
ATOM 3230 C C . LYS D 1 70 ? 47.529 32.981 -14.583 1.00 31.51 68 LYS D C 1
ATOM 3231 O O . LYS D 1 70 ? 47.788 32.854 -15.788 1.00 33.17 68 LYS D O 1
ATOM 3237 N N . SER D 1 71 ? 46.322 33.327 -14.144 1.00 31.89 69 SER D N 1
ATOM 3238 C CA . SER D 1 71 ? 45.209 33.600 -15.057 1.00 32.18 69 SER D CA 1
ATOM 3239 C C . SER D 1 71 ? 44.263 34.615 -14.454 1.00 31.53 69 SER D C 1
ATOM 3240 O O . SER D 1 71 ? 44.305 34.867 -13.251 1.00 31.38 69 SER D O 1
ATOM 3243 N N . GLY D 1 72 ? 43.424 35.205 -15.300 1.00 30.84 70 GLY D N 1
ATOM 3244 C CA . GLY D 1 72 ? 42.542 36.294 -14.915 1.00 30.06 70 GLY D CA 1
ATOM 3245 C C . GLY D 1 72 ? 43.302 37.550 -14.546 1.00 29.09 70 GLY D C 1
ATOM 3246 O O . GLY D 1 72 ? 44.462 37.723 -14.941 1.00 29.46 70 GLY D O 1
ATOM 3247 N N . LYS D 1 73 ? 42.650 38.413 -13.778 1.00 27.85 71 LYS D N 1
ATOM 3248 C CA . LYS D 1 73 ? 43.190 39.712 -13.408 1.00 26.31 71 LYS D CA 1
ATOM 3249 C C . LYS D 1 73 ? 43.635 39.661 -11.956 1.00 25.04 71 LYS D C 1
ATOM 3250 O O . LYS D 1 73 ? 43.032 38.967 -11.161 1.00 22.06 71 LYS D O 1
ATOM 3256 N N . PRO D 1 74 ? 44.733 40.365 -11.613 1.00 23.43 72 PRO D N 1
ATOM 3257 C CA . PRO D 1 74 ? 45.168 40.336 -10.214 1.00 22.31 72 PRO D CA 1
ATOM 3258 C C . PRO D 1 74 ? 44.169 41.027 -9.267 1.00 21.26 72 PRO D C 1
ATOM 3259 O O . PRO D 1 74 ? 44.004 40.572 -8.148 1.00 21.05 72 PRO D O 1
ATOM 3263 N N . GLN D 1 75 ? 43.529 42.111 -9.709 1.00 21.31 73 GLN D N 1
ATOM 3264 C CA . GLN D 1 75 ? 42.512 42.779 -8.898 1.00 21.55 73 GLN D CA 1
ATOM 3265 C C . GLN D 1 75 ? 41.357 41.822 -8.609 1.00 21.16 73 GLN D C 1
ATOM 3266 O O . GLN D 1 75 ? 40.766 41.894 -7.536 1.00 20.48 73 GLN D O 1
ATOM 3272 N N . SER D 1 76 ? 41.069 40.900 -9.533 1.00 20.58 74 SER D N 1
ATOM 3273 C CA . SER D 1 76 ? 40.042 39.871 -9.270 1.00 19.85 74 SER D CA 1
ATOM 3274 C C . SER D 1 76 ? 40.408 38.882 -8.163 1.00 19.04 74 SER D C 1
ATOM 3275 O O . SER D 1 76 ? 39.531 38.454 -7.383 1.00 18.49 74 SER D O 1
ATOM 3278 N N . ALA D 1 77 ? 41.680 38.492 -8.085 1.00 17.59 75 ALA D N 1
ATOM 3279 C CA . ALA D 1 77 ? 42.129 37.575 -7.059 1.00 18.36 75 ALA D CA 1
ATOM 3280 C C . ALA D 1 77 ? 41.957 38.258 -5.704 1.00 17.62 75 ALA D C 1
ATOM 3281 O O . ALA D 1 77 ? 41.502 37.638 -4.749 1.00 17.79 75 ALA D O 1
ATOM 3283 N N . ILE D 1 78 ? 42.308 39.537 -5.612 1.00 17.76 76 ILE D N 1
ATOM 3284 C CA . ILE D 1 78 ? 42.089 40.271 -4.364 1.00 15.90 76 ILE D CA 1
ATOM 3285 C C . ILE D 1 78 ? 40.583 40.302 -4.012 1.00 16.65 76 ILE D C 1
ATOM 3286 O O . ILE D 1 78 ? 40.204 39.970 -2.876 1.00 14.68 76 ILE D O 1
ATOM 3291 N N . LYS D 1 79 ? 39.748 40.641 -4.987 1.00 15.84 77 LYS D N 1
ATOM 3292 C CA . LYS D 1 79 ? 38.299 40.684 -4.736 1.00 16.55 77 LYS D CA 1
ATOM 3293 C C . LYS D 1 79 ? 37.777 39.328 -4.245 1.00 16.13 77 LYS D C 1
ATOM 3294 O O . LYS D 1 79 ? 37.013 39.285 -3.264 1.00 16.16 77 LYS D O 1
ATOM 3300 N N . ARG D 1 80 ? 38.136 38.233 -4.915 1.00 16.04 78 ARG D N 1
ATOM 3301 C CA . ARG D 1 80 ? 37.657 36.899 -4.483 1.00 15.88 78 ARG D CA 1
ATOM 3302 C C . ARG D 1 80 ? 37.961 36.646 -3.017 1.00 16.04 78 ARG D C 1
ATOM 3303 O O . ARG D 1 80 ? 37.107 36.149 -2.232 1.00 16.68 78 ARG D O 1
ATOM 3311 N N . ALA D 1 81 ? 39.194 36.979 -2.622 1.00 14.83 79 ALA D N 1
ATOM 3312 C CA . ALA D 1 81 ? 39.611 36.736 -1.247 1.00 14.80 79 ALA D CA 1
ATOM 3313 C C . ALA D 1 81 ? 38.877 37.584 -0.237 1.00 14.57 79 ALA D C 1
ATOM 3314 O O . ALA D 1 81 ? 38.503 37.072 0.836 1.00 14.85 79 ALA D O 1
ATOM 3316 N N . VAL D 1 82 ? 38.720 38.884 -0.528 1.00 13.73 80 VAL D N 1
ATOM 3317 C CA . VAL D 1 82 ? 37.997 39.798 0.376 1.00 13.51 80 VAL D CA 1
ATOM 3318 C C . VAL D 1 82 ? 36.558 39.300 0.534 1.00 14.97 80 VAL D C 1
ATOM 3319 O O . VAL D 1 82 ? 36.043 39.227 1.650 1.00 15.80 80 VAL D O 1
ATOM 3323 N N . ARG D 1 83 ? 35.932 38.948 -0.573 1.00 15.14 81 ARG D N 1
ATOM 3324 C CA . ARG D 1 83 ? 34.523 38.495 -0.484 1.00 16.55 81 ARG D CA 1
ATOM 3325 C C . ARG D 1 83 ? 34.438 37.171 0.291 1.00 16.88 81 ARG D C 1
ATOM 3326 O O . ARG D 1 83 ? 33.460 36.957 1.051 1.00 17.54 81 ARG D O 1
ATOM 3334 N N . LYS D 1 84 ? 35.399 36.261 0.110 1.00 16.21 82 LYS D N 1
ATOM 3335 C CA . LYS D 1 84 ? 35.376 35.010 0.904 1.00 16.31 82 LYS D CA 1
ATOM 3336 C C . LYS D 1 84 ? 35.494 35.329 2.387 1.00 15.93 82 LYS D C 1
ATOM 3337 O O . LYS D 1 84 ? 34.777 34.757 3.219 1.00 16.83 82 LYS D O 1
ATOM 3343 N N . LEU D 1 85 ? 36.396 36.249 2.730 1.00 16.10 83 LEU D N 1
ATOM 3344 C CA . LEU D 1 85 ? 36.627 36.598 4.133 1.00 15.24 83 LEU D CA 1
ATOM 3345 C C . LEU D 1 85 ? 35.406 37.258 4.787 1.00 15.38 83 LEU D C 1
ATOM 3346 O O . LEU D 1 85 ? 35.064 36.954 5.930 1.00 16.07 83 LEU D O 1
ATOM 3351 N N . SER D 1 86 ? 34.744 38.133 4.037 1.00 15.66 84 SER D N 1
ATOM 3352 C CA . SER D 1 86 ? 33.524 38.768 4.513 1.00 16.04 84 SER D CA 1
ATOM 3353 C C . SER D 1 86 ? 32.497 37.687 4.809 1.00 17.07 84 SER D C 1
ATOM 3354 O O . SER D 1 86 ? 31.836 37.708 5.873 1.00 17.78 84 SER D O 1
ATOM 3357 N N . LYS D 1 87 ? 32.370 36.727 3.897 1.00 15.98 85 LYS D N 1
ATOM 3358 C CA . LYS D 1 87 ? 31.393 35.634 4.100 1.00 16.37 85 LYS D CA 1
ATOM 3359 C C . LYS D 1 87 ? 31.742 34.769 5.298 1.00 16.23 85 LYS D C 1
ATOM 3360 O O . LYS D 1 87 ? 30.854 34.372 6.064 1.00 16.66 85 LYS D O 1
ATOM 3366 N N . LEU D 1 88 ? 33.029 34.472 5.468 1.00 16.86 86 LEU D N 1
ATOM 3367 C CA . LEU D 1 88 ? 33.475 33.652 6.616 1.00 16.89 86 LEU D CA 1
ATOM 3368 C C . LEU D 1 88 ? 33.025 34.247 7.957 1.00 16.36 86 LEU D C 1
ATOM 3369 O O . LEU D 1 88 ? 32.449 33.537 8.792 1.00 16.91 86 LEU D O 1
ATOM 3374 N N . TYR D 1 89 ? 33.303 35.526 8.168 1.00 15.09 87 TYR D N 1
ATOM 3375 C CA . TYR D 1 89 ? 32.954 36.222 9.417 1.00 15.90 87 TYR D CA 1
ATOM 3376 C C . TYR D 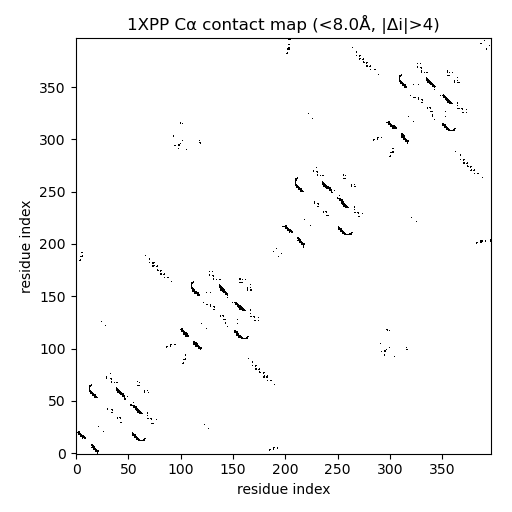1 89 ? 31.442 36.450 9.525 1.00 15.65 87 TYR D C 1
ATOM 3377 O O . TYR D 1 89 ? 30.853 36.289 10.618 1.00 17.93 87 TYR D O 1
ATOM 3386 N N . GLU D 1 90 ? 30.802 36.742 8.401 1.00 15.79 88 GLU D N 1
ATOM 3387 C CA . GLU D 1 90 ? 29.338 36.870 8.422 1.00 16.00 88 GLU D CA 1
ATOM 3388 C C . GLU D 1 90 ? 28.680 35.573 8.847 1.00 17.65 88 GLU D C 1
ATOM 3389 O O . GLU D 1 90 ? 27.785 35.584 9.702 1.00 16.67 88 GLU D O 1
ATOM 3395 N N . ASP D 1 91 ? 29.132 34.469 8.250 1.00 16.39 89 ASP D N 1
ATOM 3396 C CA . ASP D 1 91 ? 28.566 33.131 8.513 1.00 17.03 89 ASP D CA 1
ATOM 3397 C C . ASP D 1 91 ? 28.859 32.756 9.960 1.00 18.24 89 ASP D C 1
ATOM 3398 O O . ASP D 1 91 ? 28.012 32.175 10.658 1.00 17.72 89 ASP D O 1
ATOM 3403 N N . LEU D 1 92 ? 30.053 33.118 10.415 1.00 16.97 90 LEU D N 1
ATOM 3404 C CA . LEU D 1 92 ? 30.409 32.881 11.820 1.00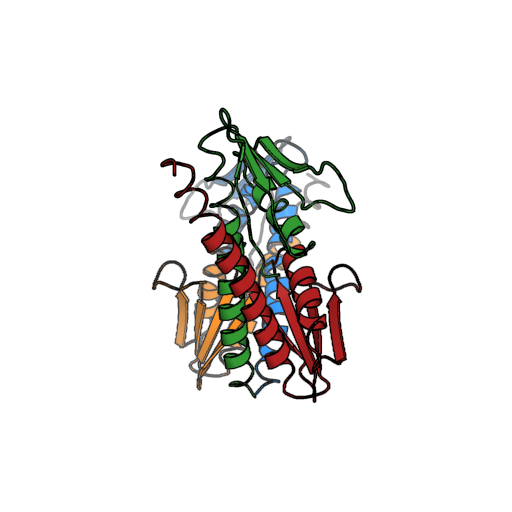 16.84 90 LEU D CA 1
ATOM 3405 C C . LEU D 1 92 ? 29.365 33.547 12.740 1.00 17.74 90 LEU D C 1
ATOM 3406 O O . LEU D 1 92 ? 28.859 32.911 13.680 1.00 17.71 90 LEU D O 1
ATOM 3411 N N . GLY D 1 93 ? 29.037 34.810 12.478 1.00 16.64 91 GLY D N 1
ATOM 3412 C CA . GLY D 1 93 ? 28.021 35.503 13.285 1.00 17.91 91 GLY D CA 1
ATOM 3413 C C . GLY D 1 93 ? 26.630 34.889 13.165 1.00 17.60 91 GLY D C 1
ATOM 3414 O O . GLY D 1 93 ? 25.919 34.800 14.163 1.00 18.22 91 GLY D O 1
ATOM 3415 N N . THR D 1 94 ? 26.244 34.436 11.978 1.00 17.45 92 THR D N 1
ATOM 3416 C CA . THR D 1 94 ? 24.949 33.769 11.804 1.00 17.19 92 THR D CA 1
ATOM 3417 C C . THR D 1 94 ? 24.884 32.528 12.671 1.00 18.49 92 THR D C 1
ATOM 3418 O O . THR D 1 94 ? 23.876 32.275 13.357 1.00 19.01 92 THR D O 1
ATOM 3422 N N . GLN D 1 95 ? 25.980 31.788 12.694 1.00 17.99 93 GLN D N 1
ATOM 3423 C CA . GLN D 1 95 ? 26.026 30.550 13.498 1.00 19.06 93 GLN D CA 1
ATOM 3424 C C . GLN D 1 95 ? 25.970 30.835 14.997 1.00 19.81 93 GLN D C 1
ATOM 3425 O O . GLN D 1 95 ? 25.191 30.191 15.716 1.00 20.66 93 GLN D O 1
ATOM 3431 N N . PHE D 1 96 ? 26.778 31.777 15.479 1.00 19.48 94 PHE D N 1
ATOM 3432 C CA . PHE D 1 96 ? 26.718 32.211 16.874 1.00 19.29 94 PHE D CA 1
ATOM 3433 C C . PHE D 1 96 ? 25.295 32.674 17.242 1.00 19.57 94 PHE D C 1
ATOM 3434 O O . PHE D 1 96 ? 24.766 32.276 18.274 1.00 20.86 94 PHE D O 1
ATOM 3442 N N A GLN D 1 97 ? 24.778 33.683 16.526 0.50 18.76 95 GLN D N 1
ATOM 3443 N N B GLN D 1 97 ? 24.599 33.306 16.301 0.50 18.09 95 GLN D N 1
ATOM 3444 C CA A GLN D 1 97 ? 23.597 34.404 17.021 0.50 17.64 95 GLN D CA 1
ATOM 3445 C CA B GLN D 1 97 ? 23.213 33.681 16.557 0.50 17.23 95 GLN D CA 1
ATOM 3446 C C A GLN D 1 97 ? 22.456 33.418 17.125 0.50 17.28 95 GLN D C 1
ATOM 3447 C C B GLN D 1 97 ? 22.236 32.499 16.536 0.50 17.46 95 GLN D C 1
ATOM 3448 O O A GLN D 1 97 ? 21.615 33.505 18.032 0.50 16.62 95 GLN D O 1
ATOM 3449 O O B GLN D 1 97 ? 21.386 32.382 17.419 0.50 16.28 95 GLN D O 1
ATOM 3460 N N A LYS D 1 98 ? 22.452 32.449 16.217 0.50 16.93 96 LYS D N 1
ATOM 3461 N N B LYS D 1 98 ? 22.335 31.614 15.551 0.50 17.93 96 LYS D N 1
ATOM 3462 C CA A LYS D 1 98 ? 21.382 31.462 16.208 0.50 16.76 96 LYS D CA 1
ATOM 3463 C CA B LYS D 1 98 ? 21.356 30.532 15.494 0.50 17.58 96 LYS D CA 1
ATOM 3464 C C A LYS D 1 98 ? 21.509 30.618 17.428 0.50 16.45 96 LYS D C 1
ATOM 3465 C C B LYS D 1 98 ? 21.505 29.584 16.671 0.50 17.66 96 LYS D C 1
ATOM 3466 O O A LYS D 1 98 ? 20.513 30.212 18.035 0.50 16.98 96 LYS D O 1
ATOM 3467 O O B LYS D 1 98 ? 20.521 29.181 17.262 0.50 17.52 96 LYS D O 1
ATOM 3478 N N A GLU D 1 99 ? 22.753 30.334 17.766 0.50 15.63 97 GLU D N 1
ATOM 3479 N N B GLU D 1 99 ? 22.746 29.237 16.998 0.50 17.02 97 GLU D N 1
ATOM 3480 C CA A GLU D 1 99 ? 23.035 29.451 18.881 0.50 14.65 97 GLU D CA 1
ATOM 3481 C CA B GLU D 1 99 ? 23.006 28.315 18.096 0.50 16.64 97 GLU D CA 1
ATOM 3482 C C A GLU D 1 99 ? 22.744 30.117 20.199 0.50 15.48 97 GLU D C 1
ATOM 3483 C C B GLU D 1 99 ? 22.681 28.867 19.478 0.50 16.70 97 GLU D C 1
ATOM 3484 O O A GLU D 1 99 ? 22.205 29.484 21.104 0.50 14.43 97 GLU D O 1
ATOM 3485 O O B GLU D 1 99 ? 22.197 28.117 20.351 0.50 15.37 97 GLU D O 1
ATOM 3496 N N A PHE D 1 100 ? 23.119 31.389 20.331 0.50 14.68 98 PHE D N 1
ATOM 3497 N N B PHE D 1 100 ? 22.987 30.138 19.712 0.50 17.09 98 PHE D N 1
ATOM 3498 C CA A PHE D 1 100 ? 22.840 32.093 21.569 0.50 16.38 98 PHE D CA 1
ATOM 3499 C CA B PHE D 1 100 ? 22.660 30.737 21.025 0.50 18.40 98 PHE D CA 1
ATOM 3500 C C A PHE D 1 100 ? 21.328 32.114 21.781 0.50 16.39 98 PHE D C 1
ATOM 3501 C C B PHE D 1 100 ? 21.160 30.583 21.247 0.50 20.04 98 PHE D C 1
ATOM 3502 O O A PHE D 1 100 ? 20.840 31.747 22.845 0.50 17.35 98 PHE D O 1
ATOM 3503 O O B PHE D 1 100 ? 20.723 30.095 22.289 0.50 21.24 98 PHE D O 1
ATOM 3518 N N A GLN D 1 101 ? 20.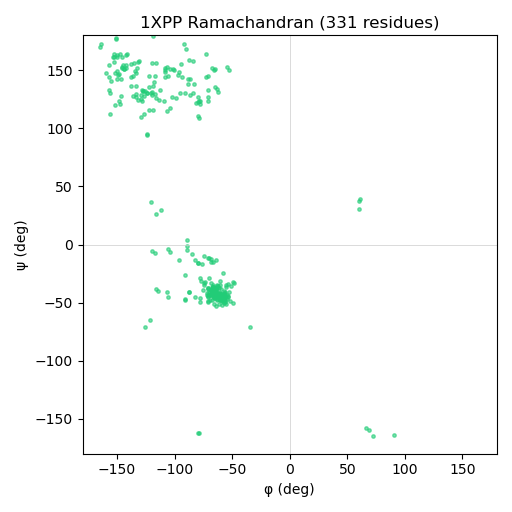589 32.520 20.755 0.50 17.28 99 GLN D N 1
ATOM 3519 N N B GLN D 1 101 ? 20.375 30.966 20.242 0.50 21.52 99 GLN D N 1
ATOM 3520 C CA A GLN D 1 101 ? 19.135 32.561 20.859 0.50 18.62 99 GLN D CA 1
ATOM 3521 C CA B GLN D 1 101 ? 18.920 30.916 20.369 0.50 22.45 99 GLN D CA 1
ATOM 3522 C C A GLN D 1 101 ? 18.559 31.196 21.239 0.50 19.30 99 GLN D C 1
ATOM 3523 C C B GLN D 1 101 ? 18.380 29.497 20.598 0.50 22.98 99 GLN D C 1
ATOM 3524 O O A GLN D 1 101 ? 17.728 31.095 22.147 0.50 19.49 99 GLN D O 1
ATOM 3525 O O B GLN D 1 101 ? 17.509 29.292 21.441 0.50 23.16 99 GLN D O 1
ATOM 3536 N N A ARG D 1 102 ? 18.973 30.165 20.511 0.50 19.23 100 ARG D N 1
ATOM 3537 N N B ARG D 1 102 ? 18.881 28.532 19.835 0.50 22.72 100 ARG D N 1
ATOM 3538 C CA A ARG D 1 102 ? 18.533 28.787 20.781 0.50 19.83 100 ARG D CA 1
ATOM 3539 C CA B ARG D 1 102 ? 18.486 27.140 20.007 0.50 23.31 100 ARG D CA 1
ATOM 3540 C C A ARG D 1 102 ? 18.749 28.468 22.266 0.50 20.29 100 ARG D C 1
ATOM 3541 C C B ARG D 1 102 ? 18.850 26.601 21.395 0.50 23.70 100 ARG D C 1
ATOM 3542 O O A ARG D 1 102 ? 17.821 28.063 22.968 0.50 20.84 100 ARG D O 1
ATOM 3543 O O B ARG D 1 102 ? 18.025 26.009 22.067 0.50 23.52 100 ARG D O 1
ATOM 3558 N N A TYR D 1 103 ? 19.964 28.707 22.743 0.50 20.60 101 TYR D N 1
ATOM 3559 N N B TYR D 1 103 ? 20.101 26.774 21.805 0.50 24.64 101 TYR D N 1
ATOM 3560 C CA A TYR D 1 103 ? 20.345 28.344 24.104 0.50 21.80 101 TYR D CA 1
ATOM 3561 C CA B TYR D 1 103 ? 20.480 26.325 23.133 0.50 26.10 101 TYR D CA 1
ATOM 3562 C C A TYR D 1 103 ? 19.669 29.190 25.186 0.50 22.75 101 TYR D C 1
ATOM 3563 C C B TYR D 1 103 ? 19.644 27.001 24.214 0.50 27.83 101 TYR D C 1
ATOM 3564 O O A TYR D 1 103 ? 19.304 28.678 26.249 0.50 22.50 101 TYR D O 1
ATOM 3565 O O B TYR D 1 103 ? 19.162 26.353 25.148 0.50 28.00 101 TYR D O 1
ATOM 3582 N N A GLU D 1 104 ? 19.494 30.479 24.923 0.50 23.71 102 GLU D N 1
ATOM 3583 N N B GLU D 1 104 ? 19.508 28.314 24.088 0.50 30.27 102 GLU D N 1
ATOM 3584 C CA A GLU D 1 104 ? 18.880 31.374 25.910 0.50 25.46 102 GLU D CA 1
ATOM 3585 C CA B GLU D 1 104 ? 19.068 29.173 25.186 0.50 32.47 102 GLU D CA 1
ATOM 3586 C C A GLU D 1 104 ? 17.436 30.975 26.221 0.50 25.90 102 GLU D C 1
ATOM 3587 C C B GLU D 1 104 ? 17.792 28.716 25.907 0.50 33.57 102 GLU D C 1
ATOM 3588 O O A GLU D 1 104 ? 16.951 31.137 27.348 0.50 25.75 102 GLU D O 1
ATOM 3589 O O B GLU D 1 104 ? 17.295 29.384 26.829 0.50 34.12 102 GLU D O 1
ATOM 3600 N N A SER D 1 105 ? 16.740 30.454 25.220 0.50 26.92 103 SER D N 1
ATOM 3601 N N B SER D 1 105 ? 17.267 27.576 25.476 0.50 34.92 103 SER D N 1
ATOM 3602 C CA A SER D 1 105 ? 15.339 30.133 25.424 0.50 28.20 103 SER D CA 1
ATOM 3603 C CA B SER D 1 105 ? 16.244 26.851 26.214 0.50 35.74 103 SER D CA 1
ATOM 3604 C C A SER D 1 105 ? 15.209 28.782 26.097 0.50 28.51 103 SER D C 1
ATOM 3605 C C B SER D 1 105 ? 16.980 25.872 27.150 0.50 36.22 103 SER D C 1
ATOM 3606 O O A SER D 1 105 ? 14.522 28.646 27.111 0.50 28.57 103 SER D O 1
ATOM 3607 O O B SER D 1 105 ? 16.410 24.891 27.633 0.50 35.68 103 SER D O 1
ATOM 3612 N N A ASP D 1 106 ? 15.885 27.787 25.534 0.50 29.10 104 ASP D N 1
ATOM 3613 N N B ASP D 1 106 ? 18.246 26.184 27.434 0.50 37.31 104 ASP D N 1
ATOM 3614 C CA A ASP D 1 106 ? 15.854 26.446 26.082 0.50 30.76 104 ASP D CA 1
ATOM 3615 C CA B ASP D 1 106 ? 19.242 25.171 27.856 0.50 39.14 104 ASP D CA 1
ATOM 3616 C C A ASP D 1 106 ? 16.057 25.384 24.979 0.50 31.16 104 ASP D C 1
ATOM 3617 C C B ASP D 1 106 ? 18.954 23.745 27.379 0.50 40.31 104 ASP D C 1
ATOM 3618 O O A ASP D 1 106 ? 17.192 25.156 24.535 0.50 31.53 104 ASP D O 1
ATOM 3619 O O B ASP D 1 106 ? 17.927 23.143 27.717 0.50 40.36 104 ASP D O 1
ATOM 3628 N N A HIS D 1 107 ? 14.987 24.750 24.523 0.50 32.10 105 HIS D N 1
ATOM 3629 N N B HIS D 1 107 ? 19.916 23.229 26.622 0.50 42.16 105 HIS D N 1
ATOM 3630 C CA A HIS D 1 107 ? 15.146 23.686 23.530 0.50 32.31 105 HIS D CA 1
ATOM 3631 C CA B HIS D 1 107 ? 19.962 21.872 26.084 0.50 43.78 105 HIS D CA 1
ATOM 3632 C C A HIS D 1 107 ? 16.614 23.298 23.439 0.50 32.14 105 HIS D C 1
ATOM 3633 C C B HIS D 1 107 ? 21.354 21.749 25.435 0.50 45.40 105 HIS D C 1
ATOM 3634 O O A HIS D 1 107 ? 16.946 22.131 23.243 0.50 31.94 105 HIS D O 1
ATOM 3635 O O B HIS D 1 107 ? 22.096 22.733 25.395 0.50 45.90 105 HIS D O 1
ATOM 3648 N N B MET D 1 108 ? 21.722 20.560 24.955 0.80 47.10 106 MET D N 1
ATOM 3649 C CA B MET D 1 108 ? 23.003 20.355 24.269 0.80 48.76 106 MET D CA 1
ATOM 3650 C C B MET D 1 108 ? 22.986 19.345 23.120 0.80 49.99 106 MET D C 1
ATOM 3651 O O B MET D 1 108 ? 22.722 18.150 23.308 0.80 50.56 106 MET D O 1
ATOM 3656 N N B ILE D 1 109 ? 23.270 19.838 21.924 0.80 50.83 107 ILE D N 1
ATOM 3657 C CA B ILE D 1 109 ? 23.685 18.972 20.849 0.80 51.85 107 ILE D CA 1
ATOM 3658 C C B ILE D 1 109 ? 25.198 19.114 20.763 0.80 52.15 107 ILE D C 1
ATOM 3659 O O B ILE D 1 109 ? 25.892 19.135 21.790 0.80 52.61 107 ILE D O 1
#

InterPro domains:
  IPR008193 DNA-directed RNA polymerase Rpb11, 13-16kDa subunit, conserved site [PS01154] (25-56)
  IPR009025 DNA-directed RNA polymerase, RBP11-like dimerisation domain [PF13656] (21-91)
  IPR022905 DNA-directed RNA polymerase subunit Rpo11-like [MF_00261] (13-94)
  IPR036603 RNA polymerase, RBP11-like subunit [G3DSA:3.30.1360.10] (1-111)
  IPR036603 RNA polymerase, RBP11-like subunit [SSF55257] (3-101)

CATH classification: 3.30.1360.10

Foldseek 3Di:
DDWDKDWPDDDDFKTKMFTGPDDVVVVVQLQVLLVVDPQWPDWDWDDDDVPPGTIMIMTGGNDDHRVVSSVVSVVVVVVVVVVVVVVVVVVVCVVVVVD/DKDKDWDDADDQKTKMFIGPDDVVVVVQLQVQLVVDPQWDDKDKQQVPDDDPTIMIMTGGNDDHRVVSSVVSVVVVVCVVVVVVVVVVVVVVVVVVPD/DDWDKAWPDDDDQKTKMFTGPDDVVVVVQLQVQLVVDPFWPDWDWDDDDVPPGTIMIMTGGNDDHRVVSSVVSVVVVVVVVVVVVVVVVVVVVVVVVVD/DDKDKDWDDADDFKTKMFIGPDDPVVQVQLQVQLVVDPQWDDKDKDQPPDDDPTIMIMTGGNDDHRVVSSVVSVVVVVVVVVVVVVVVVVVCVVCVVPDDD